Protein AF-0000000080381190 (afdb_homodimer)

Secondary structure (DSSP, 8-state):
--SSHHHHHHHHHGGGGSTTTSSHHHHHHHHSPPPHHHHHHHHHHHHHHHTTHHHHHHHHHHT---HHHHHHHHHHHHHHTGGG-GGG-HHHHHHHHHHHHHHHHSSS---GGGS-GGGS-HHHHHHHHHHHHHHH---TT--SHHHHHHHHHHHHHHHHHHHHHHHHHGGGGGGSSSHHHHHHTTHHHHHIIIIIHHHHHHHHHHHHHHH--SHHHHHHHHHHHHHHHHHHHHHHHHHHHHHHH-TT-GGGGS----/--STHHHHHHHHHGGGGSTTTSSHHHHHHHHSPPPHHHHHHHHHHHHHHHTTHHHHHHHHHHT---HHHHHHHHHHHHHHTGGG-GGG-HHHHHHHHHHHHHHHHSSS---GGGS-GGGS-HHHHHHHHHHHHHHH---TT--SHHHHHHHHHHHHHHHHHHHHHHHHHGGGGGGSS-HHHHHHTTHHHHHIIIIIHHHHHHHHHHHHHHH--SHHHHHHHHHHHHHHHHHHHHHHHHHHHHHHH-TT-GGGGS----

Structure (mmCIF, N/CA/C/O backbone):
data_AF-0000000080381190-model_v1
#
loop_
_entity.id
_entity.type
_entity.pdbx_description
1 polymer 'TenA family transcriptional regulator'
#
loop_
_atom_site.group_PDB
_atom_site.id
_atom_site.type_symbol
_atom_site.label_atom_id
_atom_site.label_alt_id
_atom_site.label_comp_id
_atom_site.label_asym_id
_atom_site.label_entity_id
_atom_site.label_seq_id
_atom_site.pdbx_PDB_ins_code
_atom_site.Cartn_x
_atom_site.Cartn_y
_atom_site.Cartn_z
_atom_site.occupancy
_atom_site.B_iso_or_equiv
_atom_site.auth_seq_id
_atom_site.auth_comp_id
_atom_site.auth_asym_id
_atom_site.auth_atom_id
_atom_site.pdbx_PDB_model_num
ATOM 1 N N . MET A 1 1 ? -29.828 3.146 -3.188 1 37.78 1 MET A N 1
ATOM 2 C CA . MET A 1 1 ? -28.484 2.934 -2.674 1 37.78 1 MET A CA 1
ATOM 3 C C . MET A 1 1 ? -28.516 2.217 -1.328 1 37.78 1 MET A C 1
ATOM 5 O O . MET A 1 1 ? -29.062 2.742 -0.354 1 37.78 1 MET A O 1
ATOM 9 N N . SER A 1 2 ? -28.641 0.821 -1.351 1 53.34 2 SER A N 1
ATOM 10 C CA . SER A 1 2 ? -28.984 -0.247 -0.417 1 53.34 2 SER A CA 1
ATOM 11 C C . SER A 1 2 ? -28.453 0.052 0.983 1 53.34 2 SER A C 1
ATOM 13 O O . SER A 1 2 ? -29.078 -0.315 1.979 1 53.34 2 SER A O 1
ATOM 15 N N . GLY A 1 3 ? -26.953 0.177 1.318 1 68.69 3 GLY A N 1
ATOM 16 C CA . GLY A 1 3 ? -26.047 0.014 2.443 1 68.69 3 GLY A CA 1
ATOM 17 C C . GLY A 1 3 ? -25.906 1.268 3.289 1 68.69 3 GLY A C 1
ATOM 18 O O . GLY A 1 3 ? -26.828 2.094 3.33 1 68.69 3 GLY A O 1
ATOM 19 N N . TYR A 1 4 ? -25.062 1.453 4.32 1 92.56 4 TYR A N 1
ATOM 20 C CA . TYR A 1 4 ? -24.812 2.502 5.305 1 92.56 4 TYR A CA 1
ATOM 21 C C . TYR A 1 4 ? -24.172 3.721 4.656 1 92.56 4 TYR A C 1
ATOM 23 O O . TYR A 1 4 ? -23.5 4.508 5.328 1 92.56 4 TYR A O 1
ATOM 31 N N . TYR A 1 5 ? -24.453 3.908 3.279 1 95.06 5 TYR A N 1
ATOM 32 C CA . TYR A 1 5 ? -23.828 4.992 2.529 1 95.06 5 TYR A CA 1
ATOM 33 C C . TYR A 1 5 ? -24.266 6.348 3.072 1 95.06 5 TYR A C 1
ATOM 35 O O . TYR A 1 5 ? -23.422 7.23 3.301 1 95.06 5 TYR A O 1
ATOM 43 N N . GLU A 1 6 ? -25.516 6.57 3.264 1 95.12 6 GLU A N 1
ATOM 44 C CA . GLU A 1 6 ? -26.031 7.848 3.746 1 95.12 6 GLU A CA 1
ATOM 45 C C . GLU A 1 6 ? -25.531 8.141 5.16 1 95.12 6 GLU A C 1
ATOM 47 O O . GLU A 1 6 ? -25.141 9.266 5.465 1 95.12 6 GLU A O 1
ATOM 52 N N . GLU A 1 7 ? -25.609 7.145 5.988 1 96.94 7 GLU A N 1
ATOM 53 C CA . GLU A 1 7 ? -25.141 7.297 7.367 1 96.94 7 GLU A CA 1
ATOM 54 C C . GLU A 1 7 ? -23.656 7.621 7.418 1 96.94 7 GLU A C 1
ATOM 56 O O . GLU A 1 7 ? -23.234 8.484 8.195 1 96.94 7 GLU A O 1
ATOM 61 N N . ILE A 1 8 ? -22.938 6.98 6.605 1 97.88 8 ILE A N 1
ATOM 62 C CA . ILE A 1 8 ? -21.5 7.18 6.566 1 97.88 8 ILE A CA 1
ATOM 63 C C . ILE A 1 8 ? -21.172 8.57 6.012 1 97.88 8 ILE A C 1
ATOM 65 O O . ILE A 1 8 ? -20.281 9.258 6.516 1 97.88 8 ILE A O 1
ATOM 69 N N . THR A 1 9 ? -21.891 9 4.988 1 97.12 9 THR A N 1
ATOM 70 C CA . THR A 1 9 ? -21.703 10.328 4.422 1 97.12 9 THR A CA 1
ATOM 71 C C . THR A 1 9 ? -22 11.406 5.461 1 97.12 9 THR A C 1
ATOM 73 O O . THR A 1 9 ? -21.281 12.391 5.57 1 97.12 9 THR A O 1
ATOM 76 N N . LYS A 1 10 ? -23.031 11.141 6.207 1 97 10 LYS A N 1
ATOM 77 C CA . LYS A 1 10 ? -23.375 12.07 7.281 1 97 10 LYS A CA 1
ATOM 78 C C . LYS A 1 10 ? -22.281 12.109 8.344 1 97 10 LYS A C 1
ATOM 80 O O . LYS A 1 10 ? -21.922 13.188 8.828 1 97 10 LYS A O 1
ATOM 85 N N . LEU A 1 11 ? -21.828 10.977 8.68 1 97.75 11 LEU A N 1
ATOM 86 C CA . LEU A 1 11 ? -20.719 10.883 9.625 1 97.75 11 LEU A CA 1
ATOM 87 C C . LEU A 1 11 ? -19.5 11.641 9.102 1 97.75 11 LEU A C 1
ATOM 89 O O . LEU A 1 11 ? -18.891 12.438 9.828 1 97.75 11 LEU A O 1
ATOM 93 N N . ALA A 1 12 ? -19.172 11.438 7.879 1 97.75 12 ALA A N 1
ATOM 94 C CA . ALA A 1 12 ? -18 12.062 7.262 1 97.75 12 ALA A CA 1
ATOM 95 C C . ALA A 1 12 ? -18.125 13.586 7.27 1 97.75 12 ALA A C 1
ATOM 97 O O . ALA A 1 12 ? -17.172 14.289 7.617 1 97.75 12 ALA A O 1
ATOM 98 N N . THR A 1 13 ? -19.234 14.148 7.016 1 96.94 13 THR A N 1
ATOM 99 C CA . THR A 1 13 ? -19.438 15.594 6.883 1 96.94 13 THR A CA 1
ATOM 100 C C . THR A 1 13 ? -19.453 16.266 8.258 1 96.94 13 THR A C 1
ATOM 102 O O . THR A 1 13 ? -19.328 17.484 8.359 1 96.94 13 THR A O 1
ATOM 105 N N . SER A 1 14 ? -19.594 15.477 9.25 1 97.19 14 SER A N 1
ATOM 106 C CA . SER A 1 14 ? -19.641 16.031 10.602 1 97.19 14 SER A CA 1
ATOM 107 C C . SER A 1 14 ? -18.281 16.594 11.023 1 97.19 14 SER A C 1
ATOM 109 O O . SER A 1 14 ? -18.188 17.312 12.016 1 97.19 14 SER A O 1
ATOM 111 N N . VAL A 1 15 ? -17.234 16.312 10.25 1 97.56 15 VAL A N 1
ATOM 112 C CA . VAL A 1 15 ? -15.898 16.812 10.57 1 97.56 15 VAL A CA 1
ATOM 113 C C . VAL A 1 15 ? -15.914 18.328 10.68 1 97.56 15 VAL A C 1
ATOM 115 O O . VAL A 1 15 ? -15.148 18.922 11.445 1 97.56 15 VAL A O 1
ATOM 118 N N . HIS A 1 16 ? -16.781 19.062 10 1 97 16 HIS A N 1
ATOM 119 C CA . HIS A 1 16 ? -16.781 20.516 9.875 1 97 16 HIS A CA 1
ATOM 120 C C . HIS A 1 16 ? -17.203 21.172 11.188 1 97 16 HIS A C 1
ATOM 122 O O . HIS A 1 16 ? -16.906 22.344 11.406 1 97 16 HIS A O 1
ATOM 128 N N . GLN A 1 17 ? -17.797 20.422 12.031 1 96.62 17 GLN A N 1
ATOM 129 C CA . GLN A 1 17 ? -18.312 20.984 13.281 1 96.62 17 GLN A CA 1
ATOM 130 C C . GLN A 1 17 ? -17.406 20.609 14.453 1 96.62 17 GLN A C 1
ATOM 132 O O . GLN A 1 17 ? -17.625 21.047 15.578 1 96.62 17 GLN A O 1
ATOM 137 N N . HIS A 1 18 ? -16.438 19.906 14.188 1 97.5 18 HIS A N 1
ATOM 138 C CA . HIS A 1 18 ? -15.609 19.328 15.234 1 97.5 18 HIS A CA 1
ATOM 139 C C . HIS A 1 18 ? -14.43 20.234 15.578 1 97.5 18 HIS A C 1
ATOM 141 O O . HIS A 1 18 ? -13.977 21 14.727 1 97.5 18 HIS A O 1
ATOM 147 N N . GLY A 1 19 ? -13.906 20.062 16.75 1 97.88 19 GLY A N 1
ATOM 148 C CA . GLY A 1 19 ? -12.773 20.844 17.234 1 97.88 19 GLY A CA 1
ATOM 149 C C . GLY A 1 19 ? -11.484 20.531 16.5 1 97.88 19 GLY A C 1
ATOM 150 O O . GLY A 1 19 ? -10.516 21.281 16.594 1 97.88 19 GLY A O 1
ATOM 151 N N . ALA A 1 20 ? -11.438 19.453 15.734 1 98.31 20 ALA A N 1
ATOM 152 C CA . ALA A 1 20 ? -10.273 19.172 14.906 1 98.31 20 ALA A CA 1
ATOM 153 C C . ALA A 1 20 ? -10.078 20.25 13.844 1 98.31 20 ALA A C 1
ATOM 155 O O . ALA A 1 20 ? -8.953 20.484 13.398 1 98.31 20 ALA A O 1
ATOM 156 N N . LEU A 1 21 ? -11.195 20.906 13.445 1 98 21 LEU A N 1
ATOM 157 C CA . LEU A 1 21 ? -11.125 21.953 12.438 1 98 21 LEU A CA 1
ATOM 158 C C . LEU A 1 21 ? -11.398 23.328 13.055 1 98 21 LEU A C 1
ATOM 160 O O . LEU A 1 21 ? -11.07 24.359 12.461 1 98 21 LEU A O 1
ATOM 164 N N . ASN A 1 22 ? -12.078 23.312 14.141 1 97.44 22 ASN A N 1
ATOM 165 C CA . ASN A 1 22 ? -12.422 24.531 14.852 1 97.44 22 ASN A CA 1
ATOM 166 C C . ASN A 1 22 ? -11.688 24.641 16.188 1 97.44 22 ASN A C 1
ATOM 168 O O . ASN A 1 22 ? -12.18 24.188 17.203 1 97.44 22 ASN A O 1
ATOM 172 N N . ASN A 1 23 ? -10.523 25.312 16.172 1 97.56 23 ASN A N 1
ATOM 173 C CA . ASN A 1 23 ? -9.656 25.359 17.344 1 97.56 23 ASN A CA 1
ATOM 174 C C . ASN A 1 23 ? -8.758 26.594 17.328 1 97.56 23 ASN A C 1
ATOM 176 O O . ASN A 1 23 ? -8.789 27.375 16.375 1 97.56 23 ASN A O 1
ATOM 180 N N . ALA A 1 24 ? -8.008 26.75 18.359 1 96.88 24 ALA A N 1
ATOM 181 C CA . ALA A 1 24 ? -7.234 27.969 18.594 1 96.88 24 ALA A CA 1
ATOM 182 C C . ALA A 1 24 ? -6.082 28.078 17.594 1 96.88 24 ALA A C 1
ATOM 184 O O . ALA A 1 24 ? -5.66 29.172 17.25 1 96.88 24 ALA A O 1
ATOM 185 N N . PHE A 1 25 ? -5.551 27.016 17.109 1 98.06 25 PHE A N 1
ATOM 186 C CA . PHE A 1 25 ? -4.453 27.078 16.156 1 98.06 25 PHE A CA 1
ATOM 187 C C . PHE A 1 25 ? -4.895 27.781 14.867 1 98.06 25 PHE A C 1
ATOM 189 O O . PHE A 1 25 ? -4.234 28.703 14.398 1 98.06 25 PHE A O 1
ATOM 196 N N . TYR A 1 26 ? -5.992 27.25 14.305 1 98.12 26 TYR A N 1
ATOM 197 C CA . TYR A 1 26 ? -6.445 27.797 13.031 1 98.12 26 TYR A CA 1
ATOM 198 C C . TYR A 1 26 ? -6.84 29.266 13.18 1 98.12 26 TYR A C 1
ATOM 200 O O . TYR A 1 26 ? -6.645 30.062 12.258 1 98.12 26 TYR A O 1
ATOM 208 N N . GLU A 1 27 ? -7.395 29.578 14.336 1 97.25 27 GLU A N 1
ATOM 209 C CA . GLU A 1 27 ? -7.688 30.984 14.586 1 97.25 27 GLU A CA 1
ATOM 210 C C . GLU A 1 27 ? -6.422 31.844 14.5 1 97.25 27 GLU A C 1
ATOM 212 O O . GLU A 1 27 ? -6.406 32.875 13.836 1 97.25 27 GLU A O 1
ATOM 217 N N . ARG A 1 28 ? -5.391 31.391 15.125 1 97.19 28 ARG A N 1
ATOM 218 C CA . ARG A 1 28 ? -4.113 32.094 15.125 1 97.19 28 ARG A CA 1
ATOM 219 C C . ARG A 1 28 ? -3.475 32.062 13.742 1 97.19 28 ARG A C 1
ATOM 221 O O . ARG A 1 28 ? -2.965 33.094 13.266 1 97.19 28 ARG A O 1
ATOM 228 N N . TRP A 1 29 ? -3.486 30.953 13.094 1 97.94 29 TRP A N 1
ATOM 229 C CA . TRP A 1 29 ? -2.842 30.703 11.812 1 97.94 29 TRP A CA 1
ATOM 230 C C . TRP A 1 29 ? -3.459 31.578 10.719 1 97.94 29 TRP A C 1
ATOM 232 O O . TRP A 1 29 ? -2.748 32.094 9.859 1 97.94 29 TRP A O 1
ATOM 242 N N . LEU A 1 30 ? -4.77 31.781 10.797 1 97.56 30 LEU A N 1
ATOM 243 C CA . LEU A 1 30 ? -5.504 32.469 9.734 1 97.56 30 LEU A CA 1
ATOM 244 C C . LEU A 1 30 ? -5.488 33.969 9.953 1 97.56 30 LEU A C 1
ATOM 246 O O . LEU A 1 30 ? -5.824 34.75 9.047 1 97.56 30 LEU A O 1
ATOM 250 N N . THR A 1 31 ? -5.035 34.375 11.109 1 96.88 31 THR A N 1
ATOM 251 C CA . THR A 1 31 ? -5.137 35.781 11.453 1 96.88 31 THR A CA 1
ATOM 252 C C . THR A 1 31 ? -3.91 36.562 10.977 1 96.88 31 THR A C 1
ATOM 254 O O . THR A 1 31 ? -4.035 37.656 10.414 1 96.88 31 THR A O 1
ATOM 257 N N . ALA A 1 32 ? -2.695 36.125 11.211 1 95.81 32 ALA A N 1
ATOM 258 C CA . ALA A 1 32 ? -1.457 36.844 10.883 1 95.81 32 ALA A CA 1
ATOM 259 C C . ALA A 1 32 ? -0.29 35.875 10.758 1 95.81 32 ALA A C 1
ATOM 261 O O . ALA A 1 32 ? -0.353 34.75 11.266 1 95.81 32 ALA A O 1
ATOM 262 N N . PRO A 1 33 ? 0.746 36.281 10.039 1 95.69 33 PRO A N 1
ATOM 263 C CA . PRO A 1 33 ? 1.924 35.406 9.953 1 95.69 33 PRO A CA 1
ATOM 264 C C . PRO A 1 33 ? 2.537 35.125 11.32 1 95.69 33 PRO A C 1
ATOM 266 O O . PRO A 1 33 ? 2.477 35.969 12.227 1 95.69 33 PRO A O 1
ATOM 269 N N . LEU A 1 34 ? 3.113 34 11.398 1 95.56 34 LEU A N 1
ATOM 270 C CA . LEU A 1 34 ? 3.793 33.594 12.625 1 95.56 34 LEU A CA 1
ATOM 271 C C . LEU A 1 34 ? 5.258 34.031 12.594 1 95.56 34 LEU A C 1
ATOM 273 O O . LEU A 1 34 ? 5.902 34 11.547 1 95.56 34 LEU A O 1
ATOM 277 N N . PRO A 1 35 ? 5.77 34.5 13.836 1 93.88 35 PRO A N 1
ATOM 278 C CA . PRO A 1 35 ? 7.23 34.594 13.906 1 93.88 35 PRO A CA 1
ATOM 279 C C . PRO A 1 35 ? 7.93 33.25 13.758 1 93.88 35 PRO A C 1
ATOM 281 O O . PRO A 1 35 ? 7.289 32.219 13.867 1 93.88 35 PRO A O 1
ATOM 284 N N . PHE A 1 36 ? 9.234 33.25 13.555 1 93.25 36 PHE A N 1
ATOM 285 C CA . PHE A 1 36 ? 9.992 32.062 13.203 1 93.25 36 PHE A CA 1
ATOM 286 C C . PHE A 1 36 ? 9.812 30.953 14.25 1 93.25 36 PHE A C 1
ATOM 288 O O . PHE A 1 36 ? 9.609 29.797 13.906 1 93.25 36 PHE A O 1
ATOM 295 N N . ASP A 1 37 ? 9.875 31.328 15.508 1 92.44 37 ASP A N 1
ATOM 296 C CA . ASP A 1 37 ? 9.828 30.328 16.562 1 92.44 37 ASP A CA 1
ATOM 297 C C . ASP A 1 37 ? 8.5 29.578 16.562 1 92.44 37 ASP A C 1
ATOM 299 O O . ASP A 1 37 ? 8.469 28.359 16.703 1 92.44 37 ASP A O 1
ATOM 303 N N . GLU A 1 38 ? 7.406 30.297 16.422 1 95.25 38 GLU A N 1
ATOM 304 C CA . GLU A 1 38 ? 6.09 29.656 16.328 1 95.25 38 GLU A CA 1
ATOM 305 C C . GLU A 1 38 ? 5.949 28.844 15.055 1 95.25 38 GLU A C 1
ATOM 307 O O . GLU A 1 38 ? 5.398 27.734 15.078 1 95.25 38 GLU A O 1
ATOM 312 N N . LEU A 1 39 ? 6.5 29.375 13.969 1 95.88 39 LEU A N 1
ATOM 313 C CA . LEU A 1 39 ? 6.434 28.672 12.688 1 95.88 39 LEU A CA 1
ATOM 314 C C . LEU A 1 39 ? 7.223 27.375 12.742 1 95.88 39 LEU A C 1
ATOM 316 O O . LEU A 1 39 ? 6.793 26.359 12.188 1 95.88 39 LEU A O 1
ATOM 320 N N . ALA A 1 40 ? 8.352 27.406 13.359 1 95.31 40 ALA A N 1
ATOM 321 C CA . ALA A 1 40 ? 9.195 26.234 13.492 1 95.31 40 ALA A CA 1
ATOM 322 C C . ALA A 1 40 ? 8.484 25.141 14.281 1 95.31 40 ALA A C 1
ATOM 324 O O . ALA A 1 40 ? 8.594 23.953 13.961 1 95.31 40 ALA A O 1
ATOM 325 N N . ILE A 1 41 ? 7.738 25.516 15.328 1 96 41 ILE A N 1
ATOM 326 C CA . ILE A 1 41 ? 6.961 24.562 16.109 1 96 41 ILE A CA 1
ATOM 327 C C . ILE A 1 41 ? 5.902 23.906 15.227 1 96 41 ILE A C 1
ATOM 329 O O . ILE A 1 41 ? 5.801 22.688 15.18 1 96 41 ILE A O 1
ATOM 333 N N . PHE A 1 42 ? 5.172 24.766 14.547 1 97.94 42 PHE A N 1
ATOM 334 C CA . PHE A 1 42 ? 4.16 24.25 13.641 1 97.94 42 PHE A CA 1
ATOM 335 C C . PHE A 1 42 ? 4.789 23.328 12.602 1 97.94 42 PHE A C 1
ATOM 337 O O . PHE A 1 42 ? 4.344 22.188 12.414 1 97.94 42 PHE A O 1
ATOM 344 N N . ALA A 1 43 ? 5.82 23.75 11.906 1 97.56 43 ALA A N 1
ATOM 345 C CA . ALA A 1 43 ? 6.422 23.047 10.773 1 97.56 43 ALA A CA 1
ATOM 346 C C . ALA A 1 43 ? 6.945 21.672 11.188 1 97.56 43 ALA A C 1
ATOM 348 O O . ALA A 1 43 ? 6.645 20.672 10.547 1 97.56 43 ALA A O 1
ATOM 349 N N . LYS A 1 44 ? 7.688 21.641 12.273 1 97.5 44 LYS A N 1
ATOM 350 C CA . LYS A 1 44 ? 8.281 20.391 12.742 1 97.5 44 LYS A CA 1
ATOM 351 C C . LYS A 1 44 ? 7.199 19.391 13.133 1 97.5 44 LYS A C 1
ATOM 353 O O . LYS A 1 44 ? 7.258 18.219 12.734 1 97.5 44 LYS A O 1
ATOM 358 N N . ASN A 1 45 ? 6.227 19.828 13.844 1 98.19 45 ASN A N 1
ATOM 359 C CA . ASN A 1 45 ? 5.199 18.922 14.352 1 98.19 45 ASN A CA 1
ATOM 360 C C . ASN A 1 45 ? 4.254 18.484 13.242 1 98.19 45 ASN A C 1
ATOM 362 O O . ASN A 1 45 ? 3.816 17.328 13.219 1 98.19 45 ASN A O 1
ATOM 366 N N . TYR A 1 46 ? 3.934 19.375 12.336 1 98.56 46 TYR A N 1
ATOM 367 C CA . TYR A 1 46 ? 3.096 18.984 11.203 1 98.56 46 TYR A CA 1
ATOM 368 C C . TYR A 1 46 ? 3.811 17.984 10.312 1 98.56 46 TYR A C 1
ATOM 370 O O . TYR A 1 46 ? 3.195 17.031 9.812 1 98.56 46 TYR A O 1
ATOM 378 N N . PHE A 1 47 ? 5.07 18.188 10.117 1 98.25 47 PHE A N 1
ATOM 379 C CA . PHE A 1 47 ? 5.852 17.266 9.305 1 98.25 47 PHE A CA 1
ATOM 380 C C . PHE A 1 47 ? 5.883 15.875 9.945 1 98.25 47 PHE A C 1
ATOM 382 O O . PHE A 1 47 ? 5.656 14.867 9.273 1 98.25 47 PHE A O 1
ATOM 389 N N . VAL A 1 48 ? 6.121 15.844 11.219 1 97.75 48 VAL A N 1
ATOM 390 C CA . VAL A 1 48 ? 6.211 14.586 11.945 1 97.75 48 VAL A CA 1
ATOM 391 C C . VAL A 1 48 ? 4.875 13.852 11.867 1 97.75 48 VAL A C 1
ATOM 393 O O . VAL A 1 48 ? 4.836 12.656 11.562 1 97.75 48 VAL A O 1
ATOM 396 N N . ARG A 1 49 ? 3.822 14.516 12.102 1 97.5 49 ARG A N 1
ATOM 397 C CA . ARG A 1 49 ? 2.5 13.906 12.047 1 97.5 49 ARG A CA 1
ATOM 398 C C . ARG A 1 49 ? 2.197 13.383 10.648 1 97.5 49 ARG A C 1
ATOM 400 O O . ARG A 1 49 ? 1.717 12.258 10.492 1 97.5 49 ARG A O 1
ATOM 407 N N . THR A 1 50 ? 2.469 14.148 9.633 1 97.38 50 THR A N 1
ATOM 408 C CA . THR A 1 50 ? 2.094 13.852 8.25 1 97.38 50 THR A CA 1
ATOM 409 C C . THR A 1 50 ? 2.965 12.727 7.688 1 97.38 50 THR A C 1
ATOM 411 O O . THR A 1 50 ? 2.518 11.953 6.84 1 97.38 50 THR A O 1
ATOM 414 N N . SER A 1 51 ? 4.184 12.562 8.203 1 95.75 51 SER A N 1
ATOM 415 C CA . SER A 1 51 ? 5.125 11.578 7.688 1 95.75 51 SER A CA 1
ATOM 416 C C . SER A 1 51 ? 4.613 10.156 7.898 1 95.75 51 SER A C 1
ATOM 418 O O . SER A 1 51 ? 5.094 9.211 7.266 1 95.75 51 SER A O 1
ATOM 420 N N . GLN A 1 52 ? 3.6 10.016 8.719 1 94.19 52 GLN A N 1
ATOM 421 C CA . GLN A 1 52 ? 3.051 8.695 9.023 1 94.19 52 GLN A CA 1
ATOM 422 C C . GLN A 1 52 ? 1.87 8.367 8.117 1 94.19 52 GLN A C 1
ATOM 424 O O . GLN A 1 52 ? 1.387 7.234 8.102 1 94.19 52 GLN A O 1
ATOM 429 N N . THR A 1 53 ? 1.45 9.203 7.336 1 95.31 53 THR A N 1
ATOM 430 C CA . THR A 1 53 ? 0.18 9.109 6.625 1 95.31 53 THR A CA 1
ATOM 431 C C . THR A 1 53 ? 0.179 7.918 5.676 1 95.31 53 THR A C 1
ATOM 433 O O . THR A 1 53 ? -0.734 7.09 5.711 1 95.31 53 THR A O 1
ATOM 436 N N . SER A 1 54 ? 1.21 7.816 4.84 1 95.62 54 SER A N 1
ATOM 437 C CA . SER A 1 54 ? 1.246 6.734 3.861 1 95.62 54 SER A CA 1
ATOM 438 C C . SER A 1 54 ? 1.301 5.375 4.543 1 95.62 54 SER A C 1
ATOM 440 O O . SER A 1 54 ? 0.71 4.406 4.059 1 95.62 54 SER A O 1
ATOM 442 N N . THR A 1 55 ? 1.987 5.32 5.648 1 94.81 55 THR A N 1
ATOM 443 C CA . THR A 1 55 ? 2.051 4.086 6.426 1 94.81 55 THR A CA 1
ATOM 444 C C . THR A 1 55 ? 0.669 3.709 6.953 1 94.81 55 THR A C 1
ATOM 446 O O . THR A 1 55 ? 0.277 2.541 6.895 1 94.81 55 THR A O 1
ATOM 449 N N . MET A 1 56 ? -0.052 4.645 7.426 1 95.81 56 MET A N 1
ATOM 450 C CA . MET A 1 56 ? -1.386 4.383 7.961 1 95.81 56 MET A CA 1
ATOM 451 C C . MET A 1 56 ? -2.33 3.912 6.859 1 95.81 56 MET A C 1
ATOM 453 O O . MET A 1 56 ? -3.152 3.02 7.082 1 95.81 56 MET A O 1
ATOM 457 N N . ILE A 1 57 ? -2.199 4.516 5.723 1 96.62 57 ILE A N 1
ATOM 458 C CA . ILE A 1 57 ? -3.021 4.098 4.594 1 96.62 57 ILE A CA 1
ATOM 459 C C . ILE A 1 57 ? -2.672 2.664 4.207 1 96.62 57 ILE A C 1
ATOM 461 O O . ILE A 1 57 ? -3.562 1.847 3.961 1 96.62 57 ILE A O 1
ATOM 465 N N . ALA A 1 58 ? -1.399 2.352 4.172 1 95.62 58 ALA A N 1
ATOM 466 C CA . ALA A 1 58 ? -0.973 0.987 3.869 1 95.62 58 ALA A CA 1
ATOM 467 C C . ALA A 1 58 ? -1.52 0 4.898 1 95.62 58 ALA A C 1
ATOM 469 O O . ALA A 1 58 ? -1.952 -1.1 4.543 1 95.62 58 ALA A O 1
ATOM 470 N N . LEU A 1 59 ? -1.502 0.368 6.129 1 93.94 59 LEU A N 1
ATOM 471 C CA . LEU A 1 59 ? -2.045 -0.486 7.184 1 93.94 59 LEU A CA 1
ATOM 472 C C . LEU A 1 59 ? -3.541 -0.705 6.988 1 93.94 59 LEU A C 1
ATOM 474 O O . LEU A 1 59 ? -4.043 -1.812 7.191 1 93.94 59 LEU A O 1
ATOM 478 N N . SER A 1 60 ? -4.227 0.344 6.645 1 94.94 60 SER A N 1
ATOM 479 C CA . SER A 1 60 ? -5.652 0.201 6.375 1 94.94 60 SER A CA 1
ATOM 480 C C . SER A 1 60 ? -5.906 -0.812 5.262 1 94.94 60 SER A C 1
ATOM 482 O O . SER A 1 60 ? -6.852 -1.598 5.336 1 94.94 60 SER A O 1
ATOM 484 N N . LEU A 1 61 ? -5.066 -0.771 4.254 1 94.81 61 LEU A N 1
ATOM 485 C CA . LEU A 1 61 ? -5.172 -1.719 3.148 1 94.81 61 LEU A CA 1
ATOM 486 C C . LEU A 1 61 ? -5.004 -3.15 3.645 1 94.81 61 LEU A C 1
ATOM 488 O O . LEU A 1 61 ? -5.797 -4.031 3.295 1 94.81 61 LEU A O 1
ATOM 492 N N . LEU A 1 62 ? -4.078 -3.359 4.504 1 91.88 62 LEU A N 1
ATOM 493 C CA . LEU A 1 62 ? -3.744 -4.688 5.008 1 91.88 62 LEU A CA 1
ATOM 494 C C . LEU A 1 62 ? -4.895 -5.262 5.824 1 91.88 62 LEU A C 1
ATOM 496 O O . LEU A 1 62 ? -5.109 -6.477 5.836 1 91.88 62 LEU A O 1
ATOM 500 N N . HIS A 1 63 ? -5.688 -4.41 6.41 1 91.38 63 HIS A N 1
ATOM 501 C CA . HIS A 1 63 ? -6.715 -4.883 7.332 1 91.38 63 HIS A CA 1
ATOM 502 C C . HIS A 1 63 ? -8.086 -4.918 6.668 1 91.38 63 HIS A C 1
ATOM 504 O O . HIS A 1 63 ? -9.078 -5.266 7.305 1 91.38 63 HIS A O 1
ATOM 510 N N . THR A 1 64 ? -8.133 -4.543 5.48 1 92.44 64 THR A N 1
ATOM 511 C CA . THR A 1 64 ? -9.383 -4.531 4.723 1 92.44 64 THR A CA 1
ATOM 512 C C . THR A 1 64 ? -9.562 -5.844 3.965 1 92.44 64 THR A C 1
ATOM 514 O O . THR A 1 64 ? -8.617 -6.363 3.375 1 92.44 64 THR A O 1
ATOM 517 N N . ASP A 1 65 ? -10.75 -6.379 3.889 1 87.56 65 ASP A N 1
ATOM 518 C CA . ASP A 1 65 ? -11 -7.699 3.316 1 87.56 65 ASP A CA 1
ATOM 519 C C . ASP A 1 65 ? -11.516 -7.586 1.883 1 87.56 65 ASP A C 1
ATOM 521 O O . ASP A 1 65 ? -11.07 -8.32 0.997 1 87.56 65 ASP A O 1
ATOM 525 N N . ASN A 1 66 ? -12.445 -6.684 1.746 1 92.81 66 ASN A N 1
ATOM 526 C CA . ASN A 1 66 ? -13.117 -6.551 0.457 1 92.81 66 ASN A CA 1
ATOM 527 C C . ASN A 1 66 ? -12.164 -6.047 -0.623 1 92.81 66 ASN A C 1
ATOM 529 O O . ASN A 1 66 ? -11.516 -5.016 -0.451 1 92.81 66 ASN A O 1
ATOM 533 N N . LEU A 1 67 ? -12.117 -6.723 -1.727 1 94.5 67 LEU A N 1
ATOM 534 C CA . LEU A 1 67 ? -11.188 -6.383 -2.797 1 94.5 67 LEU A CA 1
ATOM 535 C C . LEU A 1 67 ? -11.453 -4.977 -3.324 1 94.5 67 LEU A C 1
ATOM 537 O O . LEU A 1 67 ? -10.516 -4.203 -3.543 1 94.5 67 LEU A O 1
ATOM 541 N N . CYS A 1 68 ? -12.656 -4.629 -3.584 1 94.88 68 CYS A N 1
ATOM 542 C CA . CYS A 1 68 ? -12.992 -3.311 -4.105 1 94.88 68 CYS A CA 1
ATOM 543 C C . CYS A 1 68 ? -12.562 -2.215 -3.141 1 94.88 68 CYS A C 1
ATOM 545 O O . CYS A 1 68 ? -12.07 -1.167 -3.564 1 94.88 68 CYS A O 1
ATOM 547 N N . ALA A 1 69 ? -12.797 -2.453 -1.841 1 94.88 69 ALA A N 1
ATOM 548 C CA . ALA A 1 69 ? -12.344 -1.5 -0.833 1 94.88 69 ALA A CA 1
ATOM 549 C C . ALA A 1 69 ? -10.82 -1.377 -0.839 1 94.88 69 ALA A C 1
ATOM 551 O O . ALA A 1 69 ? -10.281 -0.271 -0.758 1 94.88 69 ALA A O 1
ATOM 552 N N . ARG A 1 70 ? -10.133 -2.518 -0.978 1 96.25 70 ARG A N 1
ATOM 553 C CA . ARG A 1 70 ? -8.68 -2.508 -1.041 1 96.25 70 ARG A CA 1
ATOM 554 C C . ARG A 1 70 ? -8.188 -1.716 -2.248 1 96.25 70 ARG A C 1
ATOM 556 O O . ARG A 1 70 ? -7.191 -0.989 -2.158 1 96.25 70 ARG A O 1
ATOM 563 N N . VAL A 1 71 ? -8.828 -1.843 -3.336 1 96.38 71 VAL A N 1
ATOM 564 C CA . VAL A 1 71 ? -8.477 -1.127 -4.555 1 96.38 71 VAL A CA 1
ATOM 565 C C . VAL A 1 71 ? -8.602 0.377 -4.328 1 96.38 71 VAL A C 1
ATOM 567 O O . VAL A 1 71 ? -7.727 1.149 -4.73 1 96.38 71 VAL A O 1
ATOM 570 N N . GLU A 1 72 ? -9.68 0.841 -3.691 1 95.38 72 GLU A N 1
ATOM 571 C CA . GLU A 1 72 ? -9.859 2.26 -3.395 1 95.38 72 GLU A CA 1
ATOM 572 C C . GLU A 1 72 ? -8.734 2.783 -2.51 1 95.38 72 GLU A C 1
ATOM 574 O O . GLU A 1 72 ? -8.227 3.887 -2.727 1 95.38 72 GLU A O 1
ATOM 579 N N . ILE A 1 73 ? -8.359 1.976 -1.532 1 96.81 73 ILE A N 1
ATOM 580 C CA . ILE A 1 73 ? -7.305 2.379 -0.612 1 96.81 73 ILE A CA 1
ATOM 581 C C . ILE A 1 73 ? -5.965 2.408 -1.346 1 96.81 73 ILE A C 1
ATOM 583 O O . ILE A 1 73 ? -5.145 3.299 -1.114 1 96.81 73 ILE A O 1
ATOM 587 N N . ALA A 1 74 ? -5.793 1.472 -2.209 1 96.75 74 ALA A N 1
ATOM 588 C CA . ALA A 1 74 ? -4.566 1.429 -3.004 1 96.75 74 ALA A CA 1
ATOM 589 C C . ALA A 1 74 ? -4.445 2.664 -3.891 1 96.75 74 ALA A C 1
ATOM 591 O O . ALA A 1 74 ? -3.342 3.172 -4.109 1 96.75 74 ALA A O 1
ATOM 592 N N . LYS A 1 75 ? -5.57 3.166 -4.445 1 95.56 75 LYS A N 1
ATOM 593 C CA . LYS A 1 75 ? -5.566 4.406 -5.215 1 95.56 75 LYS A CA 1
ATOM 594 C C . LYS A 1 75 ? -5.055 5.574 -4.375 1 95.56 75 LYS A C 1
ATOM 596 O O . LYS A 1 75 ? -4.227 6.363 -4.836 1 95.56 75 LYS A O 1
ATOM 601 N N . ASN A 1 76 ? -5.578 5.625 -3.227 1 95.88 76 ASN A N 1
ATOM 602 C CA . ASN A 1 76 ? -5.172 6.668 -2.289 1 95.88 76 ASN A CA 1
ATOM 603 C C . ASN A 1 76 ? -3.678 6.602 -1.985 1 95.88 76 ASN A C 1
ATOM 605 O O . ASN A 1 76 ? -2.977 7.609 -2.068 1 95.88 76 ASN A O 1
ATOM 609 N N . LEU A 1 77 ? -3.213 5.426 -1.673 1 96.94 77 LEU A N 1
ATOM 610 C CA . LEU A 1 77 ? -1.816 5.203 -1.316 1 96.94 77 LEU A CA 1
ATOM 611 C C . LEU A 1 77 ? -0.894 5.59 -2.469 1 96.94 77 LEU A C 1
ATOM 613 O O . LEU A 1 77 ? 0.132 6.238 -2.258 1 96.94 77 LEU A O 1
ATOM 617 N N . TYR A 1 78 ? -1.267 5.207 -3.66 1 96.5 78 TYR A N 1
ATOM 618 C CA . TYR A 1 78 ? -0.466 5.5 -4.844 1 96.5 78 TYR A CA 1
ATOM 619 C C . TYR A 1 78 ? -0.373 7.004 -5.078 1 96.5 78 TYR A C 1
ATOM 621 O O . TYR A 1 78 ? 0.689 7.52 -5.434 1 96.5 78 TYR A O 1
ATOM 629 N N . SER A 1 79 ? -1.48 7.645 -4.863 1 95.5 79 SER A N 1
ATOM 630 C CA . SER A 1 79 ? -1.505 9.102 -4.949 1 95.5 79 SER A CA 1
ATOM 631 C C . SER A 1 79 ? -0.542 9.734 -3.951 1 95.5 79 SER A C 1
ATOM 633 O O . SER A 1 79 ? 0.182 10.672 -4.285 1 95.5 79 SER A O 1
ATOM 635 N N . GLU A 1 80 ? -0.459 9.234 -2.74 1 96.56 80 GLU A N 1
ATOM 636 C CA . GLU A 1 80 ? 0.443 9.742 -1.712 1 96.56 80 GLU A CA 1
ATOM 637 C C . GLU A 1 80 ? 1.901 9.617 -2.145 1 96.56 80 GLU A C 1
ATOM 639 O O . GLU A 1 80 ? 2.736 10.445 -1.783 1 96.56 80 GLU A O 1
ATOM 644 N N . TYR A 1 81 ? 2.131 8.617 -2.932 1 96.5 81 TYR A N 1
ATOM 645 C CA . TYR A 1 81 ? 3.498 8.359 -3.371 1 96.5 81 TYR A CA 1
ATOM 646 C C . TYR A 1 81 ? 3.775 9.031 -4.711 1 96.5 81 TYR A C 1
ATOM 648 O O . TYR A 1 81 ? 4.684 8.625 -5.441 1 96.5 81 TYR A O 1
ATOM 656 N N . GLY A 1 82 ? 2.984 9.992 -5.105 1 95.75 82 GLY A N 1
ATOM 657 C CA . GLY A 1 82 ? 3.273 10.836 -6.25 1 95.75 82 GLY A CA 1
ATOM 658 C C . GLY A 1 82 ? 3.07 10.133 -7.578 1 95.75 82 GLY A C 1
ATOM 659 O O . GLY A 1 82 ? 3.766 10.43 -8.555 1 95.75 82 GLY A O 1
ATOM 660 N N . TYR A 1 83 ? 2.227 9.078 -7.566 1 94.62 83 TYR A N 1
ATOM 661 C CA . TYR A 1 83 ? 1.923 8.32 -8.773 1 94.62 83 TYR A CA 1
ATOM 662 C C . TYR A 1 83 ? 3.195 7.762 -9.398 1 94.62 83 TYR A C 1
ATOM 664 O O . TYR A 1 83 ? 3.379 7.84 -10.617 1 94.62 83 TYR A O 1
ATOM 672 N N . GLY A 1 84 ? 4.07 7.367 -8.523 1 93.25 84 GLY A N 1
ATOM 673 C CA . GLY A 1 84 ? 5.266 6.672 -8.984 1 93.25 84 GLY A CA 1
ATOM 674 C C . GLY A 1 84 ? 6.461 7.59 -9.148 1 93.25 84 GLY A C 1
ATOM 675 O O . GLY A 1 84 ? 7.535 7.148 -9.562 1 93.25 84 GLY A O 1
ATOM 676 N N . HIS A 1 85 ? 6.312 8.828 -8.836 1 94.56 85 HIS A N 1
ATOM 677 C CA . HIS A 1 85 ? 7.398 9.797 -8.906 1 94.56 85 HIS A CA 1
ATOM 678 C C . HIS A 1 85 ? 7.801 10.273 -7.516 1 94.56 85 HIS A C 1
ATOM 680 O O . HIS A 1 85 ? 7.098 11.078 -6.906 1 94.56 85 HIS A O 1
ATOM 686 N N . PRO A 1 86 ? 8.961 9.859 -7.051 1 94.31 86 PRO A N 1
ATOM 687 C CA . PRO A 1 86 ? 9.359 10.18 -5.68 1 94.31 86 PRO A CA 1
ATOM 688 C C . PRO A 1 86 ? 9.352 11.688 -5.406 1 94.31 86 PRO A C 1
ATOM 690 O O . PRO A 1 86 ? 9.039 12.109 -4.293 1 94.31 86 PRO A O 1
ATOM 693 N N . GLN A 1 87 ? 9.672 12.516 -6.406 1 94.5 87 GLN A N 1
ATOM 694 C CA . GLN A 1 87 ? 9.734 13.961 -6.211 1 94.5 87 GLN A CA 1
ATOM 695 C C . GLN A 1 87 ? 8.336 14.555 -6.082 1 94.5 87 GLN A C 1
ATOM 697 O O . GLN A 1 87 ? 8.18 15.719 -5.684 1 94.5 87 GLN A O 1
ATOM 702 N N . LYS A 1 88 ? 7.316 13.742 -6.406 1 94.94 88 LYS A N 1
ATOM 703 C CA . LYS A 1 88 ? 5.93 14.195 -6.32 1 94.94 88 LYS A CA 1
ATOM 704 C C . LYS A 1 88 ? 5.203 13.523 -5.16 1 94.94 88 LYS A C 1
ATOM 706 O O . LYS A 1 88 ? 4 13.719 -4.977 1 94.94 88 LYS A O 1
ATOM 711 N N . ALA A 1 89 ? 5.941 12.703 -4.441 1 96.31 89 ALA A N 1
ATOM 712 C CA . ALA A 1 89 ? 5.332 12.164 -3.23 1 96.31 89 ALA A CA 1
ATOM 713 C C . ALA A 1 89 ? 4.887 13.281 -2.291 1 96.31 89 ALA A C 1
ATOM 715 O O . ALA A 1 89 ? 5.602 14.273 -2.115 1 96.31 89 ALA A O 1
ATOM 716 N N . HIS A 1 90 ? 3.738 13.141 -1.712 1 96.5 90 HIS A N 1
ATOM 717 C CA . HIS A 1 90 ? 3.139 14.203 -0.916 1 96.5 90 HIS A CA 1
ATOM 718 C C . HIS A 1 90 ? 4.059 14.625 0.226 1 96.5 90 HIS A C 1
ATOM 720 O O . HIS A 1 90 ? 4.203 15.812 0.506 1 96.5 90 HIS A O 1
ATOM 726 N N . ILE A 1 91 ? 4.691 13.68 0.882 1 97.06 91 ILE A N 1
ATOM 727 C CA . ILE A 1 91 ? 5.543 13.984 2.029 1 97.06 91 ILE A CA 1
ATOM 728 C C . ILE A 1 91 ? 6.77 14.758 1.569 1 97.06 91 ILE A C 1
ATOM 730 O O . ILE A 1 91 ? 7.266 15.633 2.289 1 97.06 91 ILE A O 1
ATOM 734 N N . HIS A 1 92 ? 7.289 14.461 0.384 1 96.38 92 HIS A N 1
ATOM 735 C CA . HIS A 1 92 ? 8.406 15.211 -0.176 1 96.38 92 HIS A CA 1
ATOM 736 C C . HIS A 1 92 ? 8.008 16.641 -0.489 1 96.38 92 HIS A C 1
ATOM 738 O O . HIS A 1 92 ? 8.758 17.578 -0.191 1 96.38 92 HIS A O 1
ATOM 744 N N . LEU A 1 93 ? 6.879 16.812 -1.065 1 96.81 93 LEU A N 1
ATOM 745 C CA . LEU A 1 93 ? 6.367 18.156 -1.376 1 96.81 93 LEU A CA 1
ATOM 746 C C . LEU A 1 93 ? 6.168 18.969 -0.103 1 96.81 93 LEU A C 1
ATOM 748 O O . LEU A 1 93 ? 6.449 20.172 -0.08 1 96.81 93 LEU A O 1
ATOM 752 N N . LEU A 1 94 ? 5.68 18.297 0.931 1 97.88 94 LEU A N 1
ATOM 753 C CA . LEU A 1 94 ? 5.496 18.984 2.205 1 97.88 94 LEU A CA 1
ATOM 754 C C . LEU A 1 94 ? 6.836 19.422 2.781 1 97.88 94 LEU A C 1
ATOM 756 O O . LEU A 1 94 ? 6.969 20.562 3.248 1 97.88 94 LEU A O 1
ATOM 760 N N . GLU A 1 95 ? 7.793 18.531 2.781 1 97.31 95 GLU A N 1
ATOM 761 C CA . GLU A 1 95 ? 9.125 18.859 3.275 1 97.31 95 GLU A CA 1
ATOM 762 C C . GLU A 1 95 ? 9.688 20.094 2.568 1 97.31 95 GLU A C 1
ATOM 764 O O . GLU A 1 95 ? 10.211 21 3.217 1 97.31 95 GLU A O 1
ATOM 769 N N . ASN A 1 96 ? 9.578 20.094 1.261 1 96.06 96 ASN A N 1
ATOM 770 C CA . ASN A 1 96 ? 10.078 21.219 0.467 1 96.06 96 ASN A CA 1
ATOM 771 C C . ASN A 1 96 ? 9.359 22.516 0.81 1 96.06 96 ASN A C 1
ATOM 773 O O . ASN A 1 96 ? 9.992 23.562 0.932 1 96.06 96 ASN A O 1
ATOM 777 N N . PHE A 1 97 ? 8.102 22.422 0.95 1 97.31 97 PHE A N 1
ATOM 778 C CA . PHE A 1 97 ? 7.297 23.594 1.25 1 97.31 97 PHE A CA 1
ATOM 779 C C . PHE A 1 97 ? 7.684 24.188 2.598 1 97.31 97 PHE A C 1
ATOM 781 O O . PHE A 1 97 ? 7.965 25.391 2.697 1 97.31 97 PHE A O 1
ATOM 788 N N . LEU A 1 98 ? 7.664 23.312 3.627 1 97.19 98 LEU A N 1
ATOM 789 C CA . LEU A 1 98 ? 7.957 23.781 4.977 1 97.19 98 LEU A CA 1
ATOM 790 C C . LEU A 1 98 ? 9.375 24.344 5.062 1 97.19 98 LEU A C 1
ATOM 792 O O . LEU A 1 98 ? 9.602 25.375 5.695 1 97.19 98 LEU A O 1
ATOM 796 N N . THR A 1 99 ? 10.32 23.656 4.391 1 96.62 99 THR A N 1
ATOM 797 C CA . THR A 1 99 ? 11.711 24.109 4.387 1 96.62 99 THR A CA 1
ATOM 798 C C . THR A 1 99 ? 11.844 25.469 3.721 1 96.62 99 THR A C 1
ATOM 800 O O . THR A 1 99 ? 12.523 26.359 4.238 1 96.62 99 THR A O 1
ATOM 803 N N . ASP A 1 100 ? 11.172 25.609 2.631 1 95.19 100 ASP A N 1
ATOM 804 C CA . ASP A 1 100 ? 11.203 26.891 1.908 1 95.19 100 ASP A CA 1
ATOM 805 C C . ASP A 1 100 ? 10.578 28 2.738 1 95.19 100 ASP A C 1
ATOM 807 O O . ASP A 1 100 ? 11.156 29.094 2.863 1 95.19 100 ASP A O 1
ATOM 811 N N . LEU A 1 101 ? 9.414 27.781 3.305 1 95.88 101 LEU A N 1
ATOM 812 C CA . LEU A 1 101 ? 8.711 28.797 4.094 1 95.88 101 LEU A CA 1
ATOM 813 C C . LEU A 1 101 ? 9.562 29.25 5.273 1 95.88 101 LEU A C 1
ATOM 815 O O . LEU A 1 101 ? 9.695 30.453 5.527 1 95.88 101 LEU A O 1
ATOM 819 N N . LEU A 1 102 ? 10.117 28.266 5.977 1 95.5 102 LEU A N 1
ATOM 820 C CA . LEU A 1 102 ? 10.992 28.562 7.102 1 95.5 102 LEU A CA 1
ATOM 821 C C . LEU A 1 102 ? 12.156 29.453 6.664 1 95.5 102 LEU A C 1
ATOM 823 O O . LEU A 1 102 ? 12.523 30.391 7.363 1 95.5 102 LEU A O 1
ATOM 827 N N . SER A 1 103 ? 12.672 29.141 5.488 1 93.94 103 SER A N 1
ATOM 828 C CA . SER A 1 103 ? 13.836 29.875 4.996 1 93.94 103 SER A CA 1
ATOM 829 C C . SER A 1 103 ? 13.484 31.312 4.637 1 93.94 103 SER A C 1
ATOM 831 O O . SER A 1 103 ? 14.359 32.188 4.633 1 93.94 103 SER A O 1
ATOM 833 N N . ARG A 1 104 ? 12.227 31.531 4.348 1 92.69 104 ARG A N 1
ATOM 834 C CA . ARG A 1 104 ? 11.773 32.875 3.992 1 92.69 104 ARG A CA 1
ATOM 835 C C . ARG A 1 104 ? 11.586 33.75 5.234 1 92.69 104 ARG A C 1
ATOM 837 O O . ARG A 1 104 ? 11.789 34.969 5.195 1 92.69 104 ARG A O 1
ATOM 844 N N . VAL A 1 105 ? 11.188 33.125 6.258 1 92.81 105 VAL A N 1
ATOM 845 C CA . VAL A 1 105 ? 10.875 33.844 7.488 1 92.81 105 VAL A CA 1
ATOM 846 C C . VAL A 1 105 ? 12.164 34.156 8.25 1 92.81 105 VAL A C 1
ATOM 848 O O . VAL A 1 105 ? 12.289 35.219 8.891 1 92.81 105 VAL A O 1
ATOM 851 N N . ALA A 1 106 ? 13.047 33.188 8.266 1 83.81 106 ALA A N 1
ATOM 852 C CA . ALA A 1 106 ? 14.32 33.438 8.93 1 83.81 106 ALA A CA 1
ATOM 853 C C . ALA A 1 106 ? 15.484 33.281 7.953 1 83.81 106 ALA A C 1
ATOM 855 O O . ALA A 1 106 ? 15.383 32.531 6.98 1 83.81 106 ALA A O 1
ATOM 856 N N . VAL A 1 107 ? 16.516 34.031 8.031 1 67.94 107 VAL A N 1
ATOM 857 C CA . VAL A 1 107 ? 17.641 34.156 7.121 1 67.94 107 VAL A CA 1
ATOM 858 C C . VAL A 1 107 ? 18.406 32.844 7.051 1 67.94 107 VAL A C 1
ATOM 860 O O . VAL A 1 107 ? 19 32.5 6.023 1 67.94 107 VAL A O 1
ATOM 863 N N . ALA A 1 108 ? 18.281 31.953 7.996 1 67.44 108 ALA A N 1
ATOM 864 C CA . ALA A 1 108 ? 19.109 30.75 7.84 1 67.44 108 ALA A CA 1
ATOM 865 C C . ALA A 1 108 ? 18.266 29.578 7.359 1 67.44 108 ALA A C 1
ATOM 867 O O . ALA A 1 108 ? 17.234 29.266 7.945 1 67.44 108 ALA A O 1
ATOM 868 N N . TYR A 1 109 ? 18.766 29.094 6.219 1 69.31 109 TYR A N 1
ATOM 869 C CA . TYR A 1 109 ? 18.109 27.922 5.648 1 69.31 109 TYR A CA 1
ATOM 870 C C . TYR A 1 109 ? 18.344 26.688 6.516 1 69.31 109 TYR A C 1
ATOM 872 O O . TYR A 1 109 ? 19.484 26.359 6.844 1 69.31 109 TYR A O 1
ATOM 880 N N . ARG A 1 110 ? 17.312 26.141 7.02 1 78.75 110 ARG A N 1
ATOM 881 C CA . ARG A 1 110 ? 17.359 24.844 7.699 1 78.75 110 ARG A CA 1
ATOM 882 C C . ARG A 1 110 ? 16.203 23.953 7.25 1 78.75 110 ARG A C 1
ATOM 884 O O . ARG A 1 110 ? 15.039 24.297 7.43 1 78.75 110 ARG A O 1
ATOM 891 N N . PRO A 1 111 ? 16.641 22.734 6.629 1 89.12 111 PRO A N 1
ATOM 892 C CA . PRO A 1 111 ? 15.555 21.812 6.305 1 89.12 111 PRO A CA 1
ATOM 893 C C . PRO A 1 111 ? 14.711 21.438 7.523 1 89.12 111 PRO A C 1
ATOM 895 O O . PRO A 1 111 ? 15.242 21.297 8.625 1 89.12 111 PRO A O 1
ATOM 898 N N . VAL A 1 112 ? 13.422 21.375 7.34 1 93.88 112 VAL A N 1
ATOM 899 C CA . VAL A 1 112 ? 12.492 21.062 8.422 1 93.88 112 VAL A CA 1
ATOM 900 C C . VAL A 1 112 ? 12.922 19.75 9.102 1 93.88 112 VAL A C 1
ATOM 902 O O . VAL A 1 112 ? 12.766 19.609 10.32 1 93.88 112 VAL A O 1
ATOM 905 N N . THR A 1 113 ? 13.523 18.766 8.344 1 93.31 113 THR A N 1
ATOM 906 C CA . THR A 1 113 ? 13.938 17.469 8.875 1 93.31 113 THR A CA 1
ATOM 907 C C . THR A 1 113 ? 15.148 17.625 9.789 1 93.31 113 THR A C 1
ATOM 909 O O . THR A 1 113 ? 15.477 16.703 10.547 1 93.31 113 THR A O 1
ATOM 912 N N . LYS A 1 114 ? 15.758 18.781 9.75 1 91.81 114 LYS A N 1
ATOM 913 C CA . LYS A 1 114 ? 16.969 19.016 10.547 1 91.81 114 LYS A CA 1
ATOM 914 C C . LYS A 1 114 ? 16.656 19.875 11.766 1 91.81 114 LYS A C 1
ATOM 916 O O . LYS A 1 114 ? 17.531 20.109 12.594 1 91.81 114 LYS A O 1
ATOM 921 N N . LEU A 1 115 ? 15.43 20.469 11.852 1 92.5 115 LEU A N 1
ATOM 922 C CA . LEU A 1 115 ? 15.023 21.125 13.086 1 92.5 115 LEU A CA 1
ATOM 923 C C . LEU A 1 115 ? 15.156 20.188 14.281 1 92.5 115 LEU A C 1
ATOM 925 O O . LEU A 1 115 ? 14.984 18.969 14.141 1 92.5 115 LEU A O 1
ATOM 929 N N . SER A 1 116 ? 15.453 20.734 15.422 1 92.19 116 SER A N 1
ATOM 930 C CA . SER A 1 116 ? 15.703 19.953 16.625 1 92.19 116 SER A CA 1
ATOM 931 C C . SER A 1 116 ? 14.484 19.125 17 1 92.19 116 SER A C 1
ATOM 933 O O . SER A 1 116 ? 13.352 19.594 16.922 1 92.19 116 SER A O 1
ATOM 935 N N . ASP A 1 117 ? 14.688 17.922 17.516 1 93.31 117 ASP A N 1
ATOM 936 C CA . ASP A 1 117 ? 13.617 17.047 17.984 1 93.31 117 ASP A CA 1
ATOM 937 C C . ASP A 1 117 ? 13 17.578 19.281 1 93.31 117 ASP A C 1
ATOM 939 O O . ASP A 1 117 ? 11.93 17.125 19.688 1 93.31 117 ASP A O 1
ATOM 943 N N . GLU A 1 118 ? 13.617 18.531 19.891 1 92.56 118 GLU A N 1
ATOM 944 C CA . GLU A 1 118 ? 13.055 19.156 21.094 1 92.56 118 GLU A CA 1
ATOM 945 C C . GLU A 1 118 ? 11.773 19.922 20.766 1 92.56 118 GLU A C 1
ATOM 947 O O . GLU A 1 118 ? 10.969 20.203 21.641 1 92.56 118 GLU A O 1
ATOM 952 N N . LEU A 1 119 ? 11.617 20.203 19.469 1 94.44 119 LEU A N 1
ATOM 953 C CA . LEU A 1 119 ? 10.438 20.938 19.047 1 94.44 119 LEU A CA 1
ATOM 954 C C . LEU A 1 119 ? 9.242 20 18.891 1 94.44 119 LEU A C 1
ATOM 956 O O . LEU A 1 119 ? 8.102 20.453 18.75 1 94.44 119 LEU A O 1
ATOM 960 N N . ILE A 1 120 ? 9.5 18.719 18.859 1 97.31 120 ILE A N 1
ATOM 961 C CA . ILE A 1 120 ? 8.398 17.766 18.781 1 97.31 120 ILE A CA 1
ATOM 962 C C . ILE A 1 120 ? 7.648 17.75 20.125 1 97.31 120 ILE A C 1
ATOM 964 O O . ILE A 1 120 ? 8.203 17.344 21.141 1 97.31 120 ILE A O 1
ATOM 968 N N . LEU A 1 121 ? 6.441 18.078 20.109 1 97.69 121 LEU A N 1
ATOM 969 C CA . LEU A 1 121 ? 5.637 18.297 21.312 1 97.69 121 LEU A CA 1
ATOM 970 C C . LEU A 1 121 ? 5.105 16.969 21.859 1 97.69 121 LEU A C 1
ATOM 972 O O . LEU A 1 121 ? 4.91 16.016 21.094 1 97.69 121 LEU A O 1
ATOM 976 N N . PRO A 1 122 ? 4.805 16.875 23.156 1 96.31 122 PRO A N 1
ATOM 977 C CA . PRO A 1 122 ? 4.16 15.695 23.719 1 96.31 122 PRO A CA 1
ATOM 978 C C . PRO A 1 122 ? 2.846 15.344 23.031 1 96.31 122 PRO A C 1
ATOM 980 O O . PRO A 1 122 ? 2.543 14.172 22.828 1 96.31 122 PRO A O 1
ATOM 983 N N . SER A 1 123 ? 2.064 16.375 22.656 1 96.56 123 SER A N 1
ATOM 984 C CA . SER A 1 123 ? 0.797 16.141 21.984 1 96.56 123 SER A CA 1
ATOM 985 C C . SER A 1 123 ? 1.018 15.484 20.625 1 96.56 123 SER A C 1
ATOM 987 O O . SER A 1 123 ? 0.208 14.664 20.188 1 96.56 123 SER A O 1
ATOM 989 N N . THR A 1 124 ? 2.107 15.836 19.906 1 97.81 124 THR A N 1
ATOM 990 C CA . THR A 1 124 ? 2.438 15.219 18.625 1 97.81 124 THR A CA 1
ATOM 991 C C . THR A 1 124 ? 2.867 13.766 18.812 1 97.81 124 THR A C 1
ATOM 993 O O . THR A 1 124 ? 2.432 12.883 18.078 1 97.81 124 THR A O 1
ATOM 996 N N . ARG A 1 125 ? 3.658 13.531 19.812 1 97.5 125 ARG A N 1
ATOM 997 C CA . ARG A 1 125 ? 4.07 12.164 20.125 1 97.5 125 ARG A CA 1
ATOM 998 C C . ARG A 1 125 ? 2.867 11.297 20.469 1 97.5 125 ARG A C 1
ATOM 1000 O O . ARG A 1 125 ? 2.777 10.148 20.047 1 97.5 125 ARG A O 1
ATOM 1007 N N . GLN A 1 126 ? 2.004 11.883 21.266 1 97.25 126 GLN A N 1
ATOM 1008 C CA . GLN A 1 126 ? 0.784 11.164 21.625 1 97.25 126 GLN A CA 1
ATOM 1009 C C . GLN A 1 126 ? -0.069 10.883 20.391 1 97.25 126 GLN A C 1
ATOM 1011 O O . GLN A 1 126 ? -0.629 9.797 20.266 1 97.25 126 GLN A O 1
ATOM 1016 N N . PHE A 1 127 ? -0.191 11.859 19.562 1 98.06 127 PHE A N 1
ATOM 1017 C CA . PHE A 1 127 ? -0.946 11.68 18.328 1 98.06 127 PHE A CA 1
ATOM 1018 C C . PHE A 1 127 ? -0.384 10.516 17.516 1 98.06 127 PHE A C 1
ATOM 1020 O O . PHE A 1 127 ? -1.134 9.656 17.047 1 98.06 127 PHE A O 1
ATOM 1027 N N . VAL A 1 128 ? 0.896 10.492 17.312 1 97.38 128 VAL A N 1
ATOM 1028 C CA . VAL A 1 128 ? 1.555 9.469 16.516 1 97.38 128 VAL A CA 1
ATOM 1029 C C . VAL A 1 128 ? 1.313 8.094 17.125 1 97.38 128 VAL A C 1
ATOM 1031 O O . VAL A 1 128 ? 0.963 7.145 16.422 1 97.38 128 VAL A O 1
ATOM 1034 N N . GLU A 1 129 ? 1.424 8.016 18.391 1 96.5 129 GLU A N 1
ATOM 1035 C CA . GLU A 1 129 ? 1.22 6.754 19.109 1 96.5 129 GLU A CA 1
ATOM 1036 C C . GLU A 1 129 ? -0.226 6.281 18.984 1 96.5 129 GLU A C 1
ATOM 1038 O O . GLU A 1 129 ? -0.479 5.109 18.688 1 96.5 129 GLU A O 1
ATOM 1043 N N . GLU A 1 130 ? -1.122 7.141 19.234 1 96.62 130 GLU A N 1
ATOM 1044 C CA . GLU A 1 130 ? -2.537 6.781 19.203 1 96.62 130 GLU A CA 1
ATOM 1045 C C . GLU A 1 130 ? -2.996 6.477 17.781 1 96.62 130 GLU A C 1
ATOM 1047 O O . GLU A 1 130 ? -3.82 5.586 17.578 1 96.62 130 GLU A O 1
ATOM 1052 N N . GLN A 1 131 ? -2.518 7.266 16.859 1 96.62 131 GLN A N 1
ATOM 1053 C CA . GLN A 1 131 ? -2.812 6.98 15.469 1 96.62 131 GLN A CA 1
ATOM 1054 C C . GLN A 1 131 ? -2.365 5.57 15.094 1 96.62 131 GLN A C 1
ATOM 1056 O O . GLN A 1 131 ? -3.111 4.828 14.445 1 96.62 131 GLN A O 1
ATOM 1061 N N . GLN A 1 132 ? -1.18 5.234 15.453 1 94.12 132 GLN A N 1
ATOM 1062 C CA . GLN A 1 132 ? -0.678 3.889 15.195 1 94.12 132 GLN A CA 1
ATOM 1063 C C . GLN A 1 132 ? -1.588 2.834 15.812 1 94.12 132 GLN A C 1
ATOM 1065 O O . GLN A 1 132 ? -1.871 1.808 15.195 1 94.12 132 GLN A O 1
ATOM 1070 N N . ALA A 1 133 ? -2.02 3.092 16.969 1 93.81 133 ALA A N 1
ATOM 1071 C CA . ALA A 1 133 ? -2.904 2.158 17.672 1 93.81 133 ALA A CA 1
ATOM 1072 C C . ALA A 1 133 ? -4.234 2.012 16.922 1 93.81 133 ALA A C 1
ATOM 1074 O O . ALA A 1 133 ? -4.77 0.907 16.812 1 93.81 133 ALA A O 1
ATOM 1075 N N . LEU A 1 134 ? -4.75 3.084 16.438 1 94.31 134 LEU A N 1
ATOM 1076 C CA . LEU A 1 134 ? -6.031 3.07 15.734 1 94.31 134 LEU A CA 1
ATOM 1077 C C . LEU A 1 134 ? -5.945 2.242 14.453 1 94.31 134 LEU A C 1
ATOM 1079 O O . LEU A 1 134 ? -6.918 1.595 14.07 1 94.31 134 LEU A O 1
ATOM 1083 N N . TYR A 1 135 ? -4.75 2.195 13.828 1 93.75 135 TYR A N 1
ATOM 1084 C CA . TYR A 1 135 ? -4.609 1.509 12.547 1 93.75 135 TYR A CA 1
ATOM 1085 C C . TYR A 1 135 ? -4.086 0.091 12.742 1 93.75 135 TYR A C 1
ATOM 1087 O O . TYR A 1 135 ? -4.016 -0.689 11.789 1 93.75 135 TYR A O 1
ATOM 1095 N N . SER A 1 136 ? -3.699 -0.282 13.898 1 86.06 136 SER A N 1
ATOM 1096 C CA . SER A 1 136 ? -3.094 -1.594 14.102 1 86.06 136 SER A CA 1
ATOM 1097 C C . SER A 1 136 ? -3.977 -2.48 14.977 1 86.06 136 SER A C 1
ATOM 1099 O O . SER A 1 136 ? -3.799 -3.699 15.016 1 86.06 136 SER A O 1
ATOM 1101 N N . GLN A 1 137 ? -4.73 -1.935 15.742 1 70.25 137 GLN A N 1
ATOM 1102 C CA . GLN A 1 137 ? -5.527 -2.742 16.656 1 70.25 137 GLN A CA 1
ATOM 1103 C C . GLN A 1 137 ? -6.602 -3.525 15.906 1 70.25 137 GLN A C 1
ATOM 1105 O O . GLN A 1 137 ? -7.395 -2.943 15.164 1 70.25 137 GLN A O 1
ATOM 1110 N N . ARG A 1 138 ? -6.262 -4.832 15.711 1 60.41 138 ARG A N 1
ATOM 1111 C CA . ARG A 1 138 ? -7.32 -5.695 15.195 1 60.41 138 ARG A CA 1
ATOM 1112 C C . ARG A 1 138 ? -8.43 -5.867 16.219 1 60.41 138 ARG A C 1
ATOM 1114 O O . ARG A 1 138 ? -8.164 -6.156 17.391 1 60.41 138 ARG A O 1
ATOM 1121 N N . PRO A 1 139 ? -9.609 -5.215 15.961 1 53.66 139 PRO A N 1
ATOM 1122 C CA . PRO A 1 139 ? -10.648 -5.465 16.969 1 53.66 139 PRO A CA 1
ATOM 1123 C C . PRO A 1 139 ? -10.812 -6.945 17.297 1 53.66 139 PRO A C 1
ATOM 1125 O O . PRO A 1 139 ? -10.508 -7.805 16.453 1 53.66 139 PRO A O 1
ATOM 1128 N N . VAL A 1 140 ? -10.906 -7.273 18.547 1 50.94 140 VAL A N 1
ATOM 1129 C CA . VAL A 1 140 ? -11.234 -8.594 19.078 1 50.94 140 VAL A CA 1
ATOM 1130 C C . VAL A 1 140 ? -12.203 -9.305 18.141 1 50.94 140 VAL A C 1
ATOM 1132 O O . VAL A 1 140 ? -12.078 -10.5 17.891 1 50.94 140 VAL A O 1
ATOM 1135 N N . ASP A 1 141 ? -13.211 -8.602 17.641 1 52.19 141 ASP A N 1
ATOM 1136 C CA . ASP A 1 141 ? -14.258 -9.297 16.906 1 52.19 141 ASP A CA 1
ATOM 1137 C C . ASP A 1 141 ? -13.945 -9.344 15.414 1 52.19 141 ASP A C 1
ATOM 1139 O O . ASP A 1 141 ? -14.766 -9.797 14.617 1 52.19 141 ASP A O 1
ATOM 1143 N N . GLY A 1 142 ? -12.719 -9.062 14.969 1 62.16 142 GLY A N 1
ATOM 1144 C CA . GLY A 1 142 ? -12.273 -9.391 13.625 1 62.16 142 GLY A CA 1
ATOM 1145 C C . GLY A 1 142 ? -12.719 -8.383 12.586 1 62.16 142 GLY A C 1
ATOM 1146 O O . GLY A 1 142 ? -12.695 -8.664 11.391 1 62.16 142 GLY A O 1
ATOM 1147 N N . GLY A 1 143 ? -12.922 -7.07 13 1 80 143 GLY A N 1
ATOM 1148 C CA . GLY A 1 143 ? -13.492 -6.207 11.977 1 80 143 GLY A CA 1
ATOM 1149 C C . GLY A 1 143 ? -12.586 -5.051 11.602 1 80 143 GLY A C 1
ATOM 1150 O O . GLY A 1 143 ? -11.719 -4.656 12.383 1 80 143 GLY A O 1
ATOM 1151 N N . CYS A 1 144 ? -12.633 -4.664 10.352 1 91.12 144 CYS A N 1
ATOM 1152 C CA . CYS A 1 144 ? -11.805 -3.6 9.797 1 91.12 144 CYS A CA 1
ATOM 1153 C C . CYS A 1 144 ? -12.508 -2.252 9.906 1 91.12 144 CYS A C 1
ATOM 1155 O O . CYS A 1 144 ? -11.977 -1.231 9.461 1 91.12 144 CYS A O 1
ATOM 1157 N N . GLN A 1 145 ? -13.648 -2.188 10.562 1 94.06 145 GLN A N 1
ATOM 1158 C CA . GLN A 1 145 ? -14.516 -1.012 10.492 1 94.06 145 GLN A CA 1
ATOM 1159 C C . GLN A 1 145 ? -13.914 0.156 11.273 1 94.06 145 GLN A C 1
ATOM 1161 O O . GLN A 1 145 ? -13.977 1.303 10.82 1 94.06 145 GLN A O 1
ATOM 1166 N N . ARG A 1 146 ? -13.344 -0.179 12.43 1 94.69 146 ARG A N 1
ATOM 1167 C CA . ARG A 1 146 ? -12.727 0.9 13.203 1 94.69 146 ARG A CA 1
ATOM 1168 C C . ARG A 1 146 ? -11.609 1.567 12.406 1 94.69 146 ARG A C 1
ATOM 1170 O O . ARG A 1 146 ? -11.492 2.795 12.406 1 94.69 146 ARG A O 1
ATOM 1177 N N . ILE A 1 147 ? -10.836 0.75 11.75 1 96.06 147 ILE A N 1
ATOM 1178 C CA . ILE A 1 147 ? -9.727 1.251 10.953 1 96.06 147 ILE A CA 1
ATOM 1179 C C . ILE A 1 147 ? -10.266 2.08 9.789 1 96.06 147 ILE A C 1
ATOM 1181 O O . ILE A 1 147 ? -9.766 3.17 9.508 1 96.06 147 ILE A O 1
ATOM 1185 N N . LEU A 1 148 ? -11.312 1.6 9.172 1 96.19 148 LEU A N 1
ATOM 1186 C CA . LEU A 1 148 ? -11.891 2.312 8.039 1 96.19 148 LEU A CA 1
ATOM 1187 C C . LEU A 1 148 ? -12.555 3.605 8.492 1 96.19 148 LEU A C 1
ATOM 1189 O O . LEU A 1 148 ? -12.562 4.598 7.762 1 96.19 148 LEU A O 1
ATOM 1193 N N . GLY A 1 149 ? -13.133 3.576 9.664 1 97.25 149 GLY A N 1
ATOM 1194 C CA . GLY A 1 149 ? -13.633 4.812 10.25 1 97.25 149 GLY A CA 1
ATOM 1195 C C . GLY A 1 149 ? -12.539 5.84 10.492 1 97.25 149 GLY A C 1
ATOM 1196 O O . GLY A 1 149 ? -12.734 7.031 10.25 1 97.25 149 GLY A O 1
ATOM 1197 N N . THR A 1 150 ? -11.398 5.359 10.992 1 97.31 150 THR A N 1
ATOM 1198 C CA . THR A 1 150 ? -10.234 6.215 11.195 1 97.31 150 THR A CA 1
ATOM 1199 C C . THR A 1 150 ? -9.781 6.828 9.875 1 97.31 150 THR A C 1
ATOM 1201 O O . THR A 1 150 ? -9.555 8.039 9.789 1 97.31 150 THR A O 1
ATOM 1204 N N . LEU A 1 151 ? -9.703 5.996 8.859 1 97.81 151 LEU A N 1
ATOM 1205 C CA . LEU A 1 151 ? -9.305 6.461 7.535 1 97.81 151 LEU A CA 1
ATOM 1206 C C . LEU A 1 151 ? -10.305 7.477 6.988 1 97.81 151 LEU A C 1
ATOM 1208 O O . LEU A 1 151 ? -9.906 8.477 6.383 1 97.81 151 LEU A O 1
ATOM 1212 N N . LEU A 1 152 ? -11.578 7.223 7.184 1 98.06 152 LEU A N 1
ATOM 1213 C CA . LEU A 1 152 ? -12.633 8.133 6.754 1 98.06 152 LEU A CA 1
ATOM 1214 C C . LEU A 1 152 ? -12.445 9.516 7.367 1 98.06 152 LEU A C 1
ATOM 1216 O O . LEU A 1 152 ? -12.484 10.523 6.66 1 98.06 152 LEU A O 1
ATOM 1220 N N . ALA A 1 153 ? -12.219 9.555 8.648 1 98.38 153 ALA A N 1
ATOM 1221 C CA . ALA A 1 153 ? -12.008 10.82 9.336 1 98.38 153 ALA A CA 1
ATOM 1222 C C . ALA A 1 153 ? -10.773 11.539 8.797 1 98.38 153 ALA A C 1
ATOM 1224 O O . ALA A 1 153 ? -10.82 12.742 8.516 1 98.38 153 ALA A O 1
ATOM 1225 N N . GLN A 1 154 ? -9.695 10.805 8.641 1 97.75 154 GLN A N 1
ATOM 1226 C CA . GLN A 1 154 ? -8.438 11.367 8.156 1 97.75 154 GLN A CA 1
ATOM 1227 C C . GLN A 1 154 ? -8.617 12.023 6.789 1 97.75 154 GLN A C 1
ATOM 1229 O O . GLN A 1 154 ? -8.195 13.156 6.574 1 97.75 154 GLN A O 1
ATOM 1234 N N . GLU A 1 155 ? -9.273 11.383 5.891 1 96.94 155 GLU A N 1
ATOM 1235 C CA . GLU A 1 155 ? -9.406 11.859 4.516 1 96.94 155 GLU A CA 1
ATOM 1236 C C . GLU A 1 155 ? -10.383 13.023 4.43 1 96.94 155 GLU A C 1
ATOM 1238 O O . GLU A 1 155 ? -10.219 13.922 3.602 1 96.94 155 GLU A O 1
ATOM 1243 N N . TRP A 1 156 ? -11.352 13.039 5.215 1 96.62 156 TRP A N 1
ATOM 1244 C CA . TRP A 1 156 ? -12.352 14.102 5.145 1 96.62 156 TRP A CA 1
ATOM 1245 C C . TRP A 1 156 ? -11.883 15.336 5.902 1 96.62 156 TRP A C 1
ATOM 1247 O O . TRP A 1 156 ? -12.266 16.469 5.57 1 96.62 156 TRP A O 1
ATOM 1257 N N . LEU A 1 157 ? -11.055 15.133 6.906 1 96.94 157 LEU A N 1
ATOM 1258 C CA . LEU A 1 157 ? -10.43 16.266 7.578 1 96.94 157 LEU A CA 1
ATOM 1259 C C . LEU A 1 157 ? -9.422 16.953 6.664 1 96.94 157 LEU A C 1
ATOM 1261 O O . LEU A 1 157 ? -9.266 18.172 6.711 1 96.94 157 LEU A O 1
ATOM 1265 N N . ALA A 1 158 ? -8.773 16.156 5.887 1 96.31 158 ALA A N 1
ATOM 1266 C CA . ALA A 1 158 ? -7.598 16.609 5.156 1 96.31 158 ALA A CA 1
ATOM 1267 C C . ALA A 1 158 ? -7.941 17.797 4.254 1 96.31 158 ALA A C 1
ATOM 1269 O O . ALA A 1 158 ? -7.203 18.781 4.203 1 96.31 158 ALA A O 1
ATOM 1270 N N . PHE A 1 159 ? -9.031 17.734 3.555 1 94.25 159 PHE A N 1
ATOM 1271 C CA . PHE A 1 159 ? -9.367 18.797 2.621 1 94.25 159 PHE A CA 1
ATOM 1272 C C . PHE A 1 159 ? -9.516 20.141 3.348 1 94.25 159 PHE A C 1
ATOM 1274 O O . PHE A 1 159 ? -8.875 21.125 2.984 1 94.25 159 PHE A O 1
ATOM 1281 N N . SER A 1 160 ? -10.328 20.141 4.371 1 95.69 160 SER A N 1
ATOM 1282 C CA . SER A 1 160 ? -10.586 21.375 5.125 1 95.69 160 SER A CA 1
ATOM 1283 C C . SER A 1 160 ? -9.328 21.859 5.84 1 95.69 160 SER A C 1
ATOM 1285 O O . SER A 1 160 ? -9.078 23.062 5.922 1 95.69 160 SER A O 1
ATOM 1287 N N . MET A 1 161 ? -8.609 20.922 6.367 1 97.19 161 MET A N 1
ATOM 1288 C CA . MET A 1 161 ? -7.344 21.266 7.008 1 97.19 161 MET A CA 1
ATOM 1289 C C . MET A 1 161 ? -6.402 21.953 6.023 1 97.19 161 MET A C 1
ATOM 1291 O O . MET A 1 161 ? -5.84 23 6.332 1 97.19 161 MET A O 1
ATOM 1295 N N . LEU A 1 162 ? -6.277 21.453 4.82 1 97.5 162 LEU A N 1
ATOM 1296 C CA . LEU A 1 162 ? -5.305 21.938 3.848 1 97.5 162 LEU A CA 1
ATOM 1297 C C . LEU A 1 162 ? -5.734 23.281 3.281 1 97.5 162 LEU A C 1
ATOM 1299 O O . LEU A 1 162 ? -4.891 24.141 2.992 1 97.5 162 LEU A O 1
ATOM 1303 N N . THR A 1 163 ? -7.02 23.5 3.098 1 96.38 163 THR A N 1
ATOM 1304 C CA . THR A 1 163 ? -7.484 24.797 2.639 1 96.38 163 THR A CA 1
ATOM 1305 C C . THR A 1 163 ? -7.215 25.875 3.693 1 96.38 163 THR A C 1
ATOM 1307 O O . THR A 1 163 ? -6.793 26.984 3.365 1 96.38 163 THR A O 1
ATOM 1310 N N . ARG A 1 164 ? -7.414 25.547 4.965 1 97.31 164 ARG A N 1
ATOM 1311 C CA . ARG A 1 164 ? -7.121 26.484 6.043 1 97.31 164 ARG A CA 1
ATOM 1312 C C . ARG A 1 164 ? -5.625 26.781 6.125 1 97.31 164 ARG A C 1
ATOM 1314 O O . ARG A 1 164 ? -5.219 27.938 6.273 1 97.31 164 ARG A O 1
ATOM 1321 N N . LEU A 1 165 ? -4.844 25.703 6.039 1 98.25 165 LEU A N 1
ATOM 1322 C CA . LEU A 1 165 ? -3.398 25.891 6.074 1 98.25 165 LEU A CA 1
ATOM 1323 C C . LEU A 1 165 ? -2.939 26.781 4.918 1 98.25 165 LEU A C 1
ATOM 1325 O O . LEU A 1 165 ? -2.127 27.688 5.113 1 98.25 165 LEU A O 1
ATOM 1329 N N . TYR A 1 166 ? -3.5 26.531 3.742 1 97.69 166 TYR A N 1
ATOM 1330 C CA . TYR A 1 166 ? -3.129 27.328 2.576 1 97.69 166 TYR A CA 1
ATOM 1331 C C . TYR A 1 166 ? -3.492 28.797 2.777 1 97.69 166 TYR A C 1
ATOM 1333 O O . TYR A 1 166 ? -2.715 29.688 2.432 1 97.69 166 TYR A O 1
ATOM 1341 N N . GLU A 1 167 ? -4.645 29.062 3.275 1 97.62 167 GLU A N 1
ATOM 1342 C CA . GLU A 1 167 ? -5.066 30.438 3.496 1 97.62 167 GLU A CA 1
ATOM 1343 C C . GLU A 1 167 ? -4.125 31.156 4.461 1 97.62 167 GLU A C 1
ATOM 1345 O O . GLU A 1 167 ? -3.842 32.344 4.289 1 97.62 167 GLU A O 1
ATOM 1350 N N . GLY A 1 168 ? -3.67 30.469 5.457 1 98 168 GLY A N 1
ATOM 1351 C CA . GLY A 1 168 ? -2.676 31.047 6.348 1 98 168 GLY A CA 1
ATOM 1352 C C . GLY A 1 168 ? -1.34 31.281 5.668 1 98 168 GLY A C 1
ATOM 1353 O O . GLY A 1 168 ? -0.666 32.281 5.953 1 98 168 GLY A O 1
ATOM 1354 N N . VAL A 1 169 ? -0.947 30.422 4.762 1 97.88 169 VAL A N 1
ATOM 1355 C CA . VAL A 1 169 ? 0.314 30.531 4.035 1 97.88 169 VAL A CA 1
ATOM 1356 C C . VAL A 1 169 ? 0.319 31.797 3.195 1 97.88 169 VAL A C 1
ATOM 1358 O O . VAL A 1 169 ? 1.368 32.406 2.998 1 97.88 169 VAL A O 1
ATOM 1361 N N . ARG A 1 170 ? -0.85 32.219 2.775 1 97.25 170 ARG A N 1
ATOM 1362 C CA . ARG A 1 170 ? -0.968 33.375 1.912 1 97.25 170 ARG A CA 1
ATOM 1363 C C . ARG A 1 170 ? -0.463 34.625 2.617 1 97.25 170 ARG A C 1
ATOM 1365 O O . ARG A 1 170 ? -0.088 35.625 1.966 1 97.25 170 ARG A O 1
ATOM 1372 N N . HIS A 1 171 ? -0.419 34.688 3.941 1 96.94 171 HIS A N 1
ATOM 1373 C CA . HIS A 1 171 ? 0.109 35.812 4.707 1 96.94 171 HIS A CA 1
ATOM 1374 C C . HIS A 1 171 ? 1.604 36 4.461 1 96.94 171 HIS A C 1
ATOM 1376 O O . HIS A 1 171 ? 2.17 37.031 4.789 1 96.94 171 HIS A O 1
ATOM 1382 N N . TYR A 1 172 ? 2.215 35 3.836 1 96.69 172 TYR A N 1
ATOM 1383 C CA . TYR A 1 172 ? 3.66 35.031 3.643 1 96.69 172 TYR A CA 1
ATOM 1384 C C . TYR A 1 172 ? 4.008 35.344 2.191 1 96.69 172 TYR A C 1
ATOM 1386 O O . TYR A 1 172 ? 5.184 35.344 1.814 1 96.69 172 TYR A O 1
ATOM 1394 N N . GLN A 1 173 ? 3.035 35.531 1.37 1 96.88 173 GLN A N 1
ATOM 1395 C CA . GLN A 1 173 ? 3.225 35.75 -0.062 1 96.88 173 GLN A CA 1
ATOM 1396 C C . GLN A 1 173 ? 4.215 36.875 -0.329 1 96.88 173 GLN A C 1
ATOM 1398 O O . GLN A 1 173 ? 4.988 36.812 -1.287 1 96.88 173 GLN A O 1
ATOM 1403 N N . HIS A 1 174 ? 4.258 37.875 0.509 1 96.19 174 HIS A N 1
ATOM 1404 C CA . HIS A 1 174 ? 5.094 39.062 0.321 1 96.19 174 HIS A CA 1
ATOM 1405 C C . HIS A 1 174 ? 6.57 38.719 0.472 1 96.19 174 HIS A C 1
ATOM 1407 O O . HIS A 1 174 ? 7.441 39.5 0.093 1 96.19 174 HIS A O 1
ATOM 1413 N N . LEU A 1 175 ? 6.875 37.594 1.026 1 95 175 LEU A N 1
ATOM 1414 C CA . LEU A 1 175 ? 8.258 37.219 1.256 1 95 175 LEU A CA 1
ATOM 1415 C C . LEU A 1 175 ? 8.875 36.625 -0.009 1 95 175 LEU A 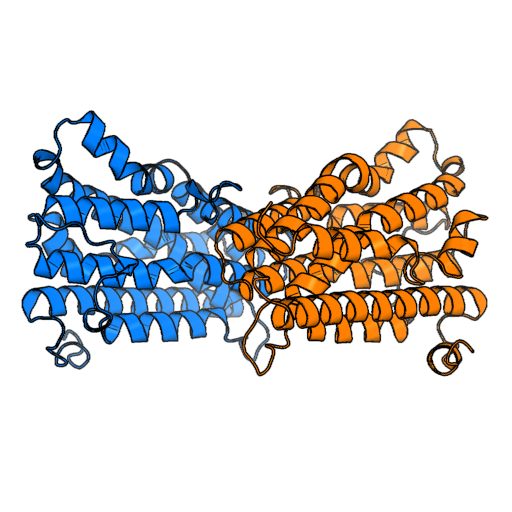C 1
ATOM 1417 O O . LEU A 1 175 ? 10.07 36.312 -0.045 1 95 175 LEU A O 1
ATOM 1421 N N . TYR A 1 176 ? 8.141 36.406 -1 1 94.88 176 TYR A N 1
ATOM 1422 C CA . TYR A 1 176 ? 8.602 35.844 -2.26 1 94.88 176 TYR A CA 1
ATOM 1423 C C . TYR A 1 176 ? 8.852 36.938 -3.295 1 94.88 176 TYR A C 1
ATOM 1425 O O . TYR A 1 176 ? 8.227 38 -3.25 1 94.88 176 TYR A O 1
ATOM 1433 N N . ALA A 1 177 ? 9.727 36.656 -4.211 1 96 177 ALA A N 1
ATOM 1434 C CA . ALA A 1 177 ? 10.156 37.656 -5.188 1 96 177 ALA A CA 1
ATOM 1435 C C . ALA A 1 177 ? 9.031 37.969 -6.168 1 96 177 ALA A C 1
ATOM 1437 O O . ALA A 1 177 ? 8.992 39.062 -6.73 1 96 177 ALA A O 1
ATOM 1438 N N . SER A 1 178 ? 8.188 36.969 -6.441 1 96.62 178 SER A N 1
ATOM 1439 C CA . SER A 1 178 ? 7.066 37.156 -7.359 1 96.62 178 SER A CA 1
ATOM 1440 C C . SER A 1 178 ? 5.883 36.25 -6.973 1 96.62 178 SER A C 1
ATOM 1442 O O . SER A 1 178 ? 6.039 35.281 -6.23 1 96.62 178 SER A O 1
ATOM 1444 N N . ASN A 1 179 ? 4.766 36.656 -7.504 1 95.75 179 ASN A N 1
ATOM 1445 C CA . ASN A 1 179 ? 3.555 35.844 -7.344 1 95.75 179 ASN A CA 1
ATOM 1446 C C . ASN A 1 179 ? 3.736 34.438 -7.879 1 95.75 179 ASN A C 1
ATOM 1448 O O . ASN A 1 179 ? 3.295 33.469 -7.254 1 95.75 179 ASN A O 1
ATOM 1452 N N . ASP A 1 180 ? 4.395 34.344 -8.992 1 95.44 180 ASP A N 1
ATOM 1453 C CA . ASP A 1 180 ? 4.629 33.031 -9.602 1 95.44 180 ASP A CA 1
ATOM 1454 C C . ASP A 1 180 ? 5.504 32.156 -8.711 1 95.44 180 ASP A C 1
ATOM 1456 O O . ASP A 1 180 ? 5.238 30.953 -8.562 1 95.44 180 ASP A O 1
ATOM 1460 N N . GLU A 1 181 ? 6.531 32.719 -8.133 1 95.19 181 GLU A N 1
ATOM 1461 C CA . GLU A 1 181 ? 7.414 31.953 -7.258 1 95.19 181 GLU A CA 1
ATOM 1462 C C . GLU A 1 181 ? 6.66 31.422 -6.039 1 95.19 181 GLU A C 1
ATOM 1464 O O . GLU A 1 181 ? 6.836 30.281 -5.641 1 95.19 181 GLU A O 1
ATOM 1469 N N . PHE A 1 182 ? 5.855 32.281 -5.469 1 96.25 182 PHE A N 1
ATOM 1470 C CA . PHE A 1 182 ? 5.055 31.891 -4.316 1 96.25 182 PHE A CA 1
ATOM 1471 C C . PHE A 1 182 ? 4.195 30.688 -4.652 1 96.25 182 PHE A C 1
ATOM 1473 O O . PHE A 1 182 ? 4.227 29.688 -3.936 1 96.25 182 PHE A O 1
ATOM 1480 N N . HIS A 1 183 ? 3.49 30.719 -5.762 1 94.88 183 HIS A N 1
ATOM 1481 C CA . HIS A 1 183 ? 2.564 29.672 -6.145 1 94.88 183 HIS A CA 1
ATOM 1482 C C . HIS A 1 183 ? 3.314 28.391 -6.543 1 94.88 183 HIS A C 1
ATOM 1484 O O . HIS A 1 183 ? 2.824 27.281 -6.324 1 94.88 183 HIS A O 1
ATOM 1490 N N . GLU A 1 184 ? 4.496 28.484 -7.102 1 94.56 184 GLU A N 1
ATOM 1491 C CA . GLU A 1 184 ? 5.332 27.328 -7.398 1 94.56 184 GLU A CA 1
ATOM 1492 C C . GLU A 1 184 ? 5.68 26.562 -6.129 1 94.56 184 GLU A C 1
ATOM 1494 O O . GLU A 1 184 ? 5.734 25.328 -6.137 1 94.56 184 GLU A O 1
ATOM 1499 N N . HIS A 1 185 ? 5.863 27.312 -5.066 1 94.69 185 HIS A N 1
ATOM 1500 C CA . HIS A 1 185 ? 6.277 26.688 -3.814 1 94.69 185 HIS A CA 1
ATOM 1501 C C . HIS A 1 185 ? 5.07 26.219 -3.008 1 94.69 185 HIS A C 1
ATOM 1503 O O . HIS A 1 185 ? 5.23 25.594 -1.951 1 94.69 185 HIS A O 1
ATOM 1509 N N . CYS A 1 186 ? 3.838 26.5 -3.52 1 96.25 186 CYS A N 1
ATOM 1510 C CA . CYS A 1 186 ? 2.613 26.062 -2.861 1 96.25 186 CYS A CA 1
ATOM 1511 C C . CYS A 1 186 ? 2.055 24.812 -3.527 1 96.25 186 CYS A C 1
ATOM 1513 O O . CYS A 1 186 ? 0.89 24.469 -3.328 1 96.25 186 CYS A O 1
ATOM 1515 N N . GLU A 1 187 ? 2.85 24.078 -4.285 1 95.5 187 GLU A N 1
ATOM 1516 C CA . GLU A 1 187 ? 2.426 22.906 -5.047 1 95.5 187 GLU A CA 1
ATOM 1517 C C . GLU A 1 187 ? 1.779 21.859 -4.141 1 95.5 187 GLU A C 1
ATOM 1519 O O . GLU A 1 187 ? 0.803 21.219 -4.527 1 95.5 187 GLU A O 1
ATOM 1524 N N . TYR A 1 188 ? 2.346 21.703 -2.953 1 97.12 188 TYR A N 1
ATOM 1525 C CA . TYR A 1 188 ? 1.808 20.75 -1.98 1 97.12 188 TYR A CA 1
ATOM 1526 C C . TYR A 1 188 ? 0.308 20.953 -1.796 1 97.12 188 TYR A C 1
ATOM 1528 O O . TYR A 1 188 ? -0.457 19.984 -1.772 1 97.12 188 TYR A O 1
ATOM 1536 N N . PHE A 1 189 ? -0.108 22.156 -1.687 1 96.81 189 PHE A N 1
ATOM 1537 C CA . PHE A 1 189 ? -1.512 22.469 -1.439 1 96.81 189 PHE A CA 1
ATOM 1538 C C . PHE A 1 189 ? -2.346 22.25 -2.695 1 96.81 189 PHE A C 1
ATOM 1540 O O . PHE A 1 189 ? -3.459 21.719 -2.623 1 96.81 189 PHE A O 1
ATOM 1547 N N . TYR A 1 190 ? -1.838 22.609 -3.824 1 93.94 190 TYR A N 1
ATOM 1548 C CA . TYR A 1 190 ? -2.604 22.516 -5.062 1 93.94 190 TYR A CA 1
ATOM 1549 C C . TYR A 1 190 ? -2.852 21.062 -5.445 1 93.94 190 TYR A C 1
ATOM 1551 O O . TYR A 1 190 ? -3.945 20.719 -5.898 1 93.94 190 TYR A O 1
ATOM 1559 N N . ILE A 1 191 ? -1.899 20.219 -5.246 1 92.75 191 ILE A N 1
ATOM 1560 C CA . ILE A 1 191 ? -2.084 18.812 -5.578 1 92.75 191 ILE A CA 1
ATOM 1561 C C . ILE A 1 191 ? -3.135 18.203 -4.656 1 92.75 191 ILE A C 1
ATOM 1563 O O . ILE A 1 191 ? -3.889 17.312 -5.066 1 92.75 191 ILE A O 1
ATOM 1567 N N . HIS A 1 192 ? -3.217 18.641 -3.439 1 92.94 192 HIS A N 1
ATOM 1568 C CA . HIS A 1 192 ? -4.176 18.109 -2.48 1 92.94 192 HIS A CA 1
ATOM 1569 C C . HIS A 1 192 ? -5.559 18.719 -2.689 1 92.94 192 HIS A C 1
ATOM 1571 O O . HIS A 1 192 ? -6.539 17.984 -2.885 1 92.94 192 HIS A O 1
ATOM 1577 N N . ILE A 1 193 ? -5.598 20.031 -2.771 1 90.69 193 ILE A N 1
ATOM 1578 C CA . ILE A 1 193 ? -6.871 20.734 -2.84 1 90.69 193 ILE A CA 1
ATOM 1579 C C . ILE A 1 193 ? -7.484 20.547 -4.227 1 90.69 193 ILE A C 1
ATOM 1581 O O . ILE A 1 193 ? -8.703 20.422 -4.363 1 90.69 193 ILE A O 1
ATOM 1585 N N . GLY A 1 194 ? -6.684 20.547 -5.234 1 84.12 194 GLY A N 1
ATOM 1586 C CA . GLY A 1 194 ? -7.156 20.516 -6.609 1 84.12 194 GLY A CA 1
ATOM 1587 C C . GLY A 1 194 ? -7.465 19.109 -7.102 1 84.12 194 GLY A C 1
ATOM 1588 O O . GLY A 1 194 ? -8.219 18.938 -8.062 1 84.12 194 GLY A O 1
ATOM 1589 N N . ASN A 1 195 ? -6.852 18.094 -6.488 1 83.62 195 ASN A N 1
ATOM 1590 C CA . ASN A 1 195 ? -6.957 16.781 -7.102 1 83.62 195 ASN A CA 1
ATOM 1591 C C . ASN A 1 195 ? -7.098 15.68 -6.055 1 83.62 195 ASN A C 1
ATOM 1593 O O . ASN A 1 195 ? -8.188 15.133 -5.871 1 83.62 195 ASN A O 1
ATOM 1597 N N . ALA A 1 196 ? -6.191 15.516 -5.215 1 85.94 196 ALA A N 1
ATOM 1598 C CA . ALA A 1 196 ? -6.059 14.297 -4.418 1 85.94 196 ALA A CA 1
ATOM 1599 C C . ALA A 1 196 ? -7.164 14.203 -3.373 1 85.94 196 ALA A C 1
ATOM 1601 O O . ALA A 1 196 ? -7.859 13.188 -3.283 1 85.94 196 ALA A O 1
ATOM 1602 N N . GLU A 1 197 ? -7.414 15.25 -2.654 1 87.19 197 GLU A N 1
ATOM 1603 C CA . GLU A 1 197 ? -8.289 15.156 -1.488 1 87.19 197 GLU A CA 1
ATOM 1604 C C . GLU A 1 197 ? -9.75 15 -1.902 1 87.19 197 GLU A C 1
ATOM 1606 O O . GLU A 1 197 ? -10.547 14.406 -1.174 1 87.19 197 GLU A O 1
ATOM 1611 N N . LYS A 1 198 ? -10.109 15.531 -3.061 1 85.44 198 LYS A N 1
ATOM 1612 C CA . LYS A 1 198 ? -11.453 15.305 -3.57 1 85.44 198 LYS A CA 1
ATOM 1613 C C . LYS A 1 198 ? -11.695 13.82 -3.836 1 85.44 198 LYS A C 1
ATOM 1615 O O . LYS A 1 198 ? -12.734 13.281 -3.457 1 85.44 198 LYS A O 1
ATOM 1620 N N . ASP A 1 199 ? -10.758 13.234 -4.414 1 88.31 199 ASP A N 1
ATOM 1621 C CA . ASP A 1 199 ? -10.844 11.805 -4.699 1 88.31 199 ASP A CA 1
ATOM 1622 C C . ASP A 1 199 ? -10.742 10.977 -3.418 1 88.31 199 ASP A C 1
ATOM 1624 O O . ASP A 1 199 ? -11.484 10.008 -3.234 1 88.31 199 ASP A O 1
ATOM 1628 N N . HIS A 1 200 ? -9.844 11.344 -2.521 1 92.19 200 HIS A N 1
ATOM 1629 C CA . HIS A 1 200 ? -9.602 10.594 -1.294 1 92.19 200 HIS A CA 1
ATOM 1630 C C . HIS A 1 200 ? -10.867 10.5 -0.45 1 92.19 200 HIS A C 1
ATOM 1632 O O . HIS A 1 200 ? -11.156 9.453 0.134 1 92.19 200 HIS A O 1
ATOM 1638 N N . LYS A 1 201 ? -11.602 11.578 -0.391 1 93.5 201 LYS A N 1
ATOM 1639 C CA . LYS A 1 201 ? -12.844 11.602 0.369 1 93.5 201 LYS A CA 1
ATOM 1640 C C . LYS A 1 201 ? -13.844 10.602 -0.193 1 93.5 201 LYS A C 1
ATOM 1642 O O . LYS A 1 201 ? -14.453 9.828 0.558 1 93.5 201 LYS A O 1
ATOM 1647 N N . ILE A 1 202 ? -13.969 10.664 -1.473 1 91.44 202 ILE A N 1
ATOM 1648 C CA . ILE A 1 202 ? -14.914 9.789 -2.154 1 91.44 202 ILE A CA 1
ATOM 1649 C C . ILE A 1 202 ? -14.484 8.328 -1.99 1 91.44 202 ILE A C 1
ATOM 1651 O O . ILE A 1 202 ? -15.305 7.469 -1.673 1 91.44 202 ILE A O 1
ATOM 1655 N N . GLN A 1 203 ? -13.266 8.055 -2.189 1 92.56 203 GLN A N 1
ATOM 1656 C CA . GLN A 1 203 ? -12.711 6.711 -2.055 1 92.56 203 GLN A CA 1
ATOM 1657 C C . GLN A 1 203 ? -12.922 6.168 -0.644 1 92.56 203 GLN A C 1
ATOM 1659 O O . GLN A 1 203 ? -13.242 4.992 -0.466 1 92.56 203 GLN A O 1
ATOM 1664 N N . ALA A 1 204 ? -12.742 7.051 0.35 1 96 204 ALA A N 1
ATOM 1665 C CA . ALA A 1 204 ? -12.898 6.633 1.74 1 96 204 ALA A CA 1
ATOM 1666 C C . ALA A 1 204 ? -14.344 6.25 2.041 1 96 204 ALA A C 1
ATOM 1668 O O . ALA A 1 204 ? -14.602 5.27 2.742 1 96 204 ALA A O 1
ATOM 1669 N N . ILE A 1 205 ? -15.289 6.992 1.507 1 95.94 205 ILE A N 1
ATOM 1670 C CA . ILE A 1 205 ? -16.703 6.668 1.683 1 95.94 205 ILE A CA 1
ATOM 1671 C C . ILE A 1 205 ? -17 5.32 1.028 1 95.94 205 ILE A C 1
ATOM 1673 O O . ILE A 1 205 ? -17.672 4.469 1.626 1 95.94 205 ILE A O 1
ATOM 1677 N N . HIS A 1 206 ? -16.5 5.156 -0.162 1 94.5 206 HIS A N 1
ATOM 1678 C CA . HIS A 1 206 ? -16.766 3.918 -0.89 1 94.5 206 HIS A CA 1
ATOM 1679 C C . HIS A 1 206 ? -16.188 2.713 -0.145 1 94.5 206 HIS A C 1
ATOM 1681 O O . HIS A 1 206 ? -16.891 1.709 0.035 1 94.5 206 HIS A O 1
ATOM 1687 N N . ALA A 1 207 ? -15 2.814 0.278 1 95.19 207 ALA A N 1
ATOM 1688 C CA . ALA A 1 207 ? -14.359 1.718 1.001 1 95.19 207 ALA A CA 1
ATOM 1689 C C . ALA A 1 207 ? -15.125 1.386 2.281 1 95.19 207 ALA A C 1
ATOM 1691 O O . ALA A 1 207 ? -15.383 0.216 2.568 1 95.19 207 ALA A O 1
ATOM 1692 N N . ALA A 1 208 ? -15.484 2.398 3.031 1 96.38 208 ALA A N 1
ATOM 1693 C CA . ALA A 1 208 ? -16.219 2.203 4.273 1 96.38 208 ALA A CA 1
ATOM 1694 C C . ALA A 1 208 ? -17.578 1.547 4.012 1 96.38 208 ALA A C 1
ATOM 1696 O O . ALA A 1 208 ? -17.984 0.642 4.738 1 96.38 208 ALA A O 1
ATOM 1697 N N . THR A 1 209 ? -18.25 1.999 2.945 1 96.06 209 THR A N 1
ATOM 1698 C CA . THR A 1 209 ? -19.578 1.503 2.619 1 96.06 209 THR A CA 1
ATOM 1699 C C . THR A 1 209 ? -19.531 0.022 2.256 1 96.06 209 THR A C 1
ATOM 1701 O O . THR A 1 209 ? -20.422 -0.746 2.635 1 96.06 209 THR A O 1
ATOM 1704 N N . LEU A 1 210 ? -18.5 -0.386 1.611 1 93.88 210 LEU A N 1
ATOM 1705 C CA . LEU A 1 210 ? -18.344 -1.768 1.167 1 93.88 210 LEU A CA 1
ATOM 1706 C C . LEU A 1 210 ? -18.109 -2.697 2.352 1 93.88 210 LEU A C 1
ATOM 1708 O O . LEU A 1 210 ? -18.453 -3.881 2.295 1 93.88 210 LEU A O 1
ATOM 1712 N N . GLU A 1 211 ? -17.656 -2.182 3.52 1 93.75 211 GLU A N 1
ATOM 1713 C CA . GLU A 1 211 ? -17.266 -3.016 4.652 1 93.75 211 GLU A CA 1
ATOM 1714 C C . GLU A 1 211 ? -18.25 -2.877 5.809 1 93.75 211 GLU A C 1
ATOM 1716 O O . GLU A 1 211 ? -18.062 -3.486 6.863 1 93.75 211 GLU A O 1
ATOM 1721 N N . CYS A 1 212 ? -19.188 -2.037 5.656 1 93.75 212 CYS A N 1
ATOM 1722 C CA . CYS A 1 212 ? -20.172 -1.788 6.715 1 93.75 212 CYS A CA 1
ATOM 1723 C C . CYS A 1 212 ? -21.531 -2.373 6.352 1 93.75 212 CYS A C 1
ATOM 1725 O O . CYS A 1 212 ? -22.25 -1.812 5.527 1 93.75 212 CYS A O 1
ATOM 1727 N N . ARG A 1 213 ? -21.984 -3.385 7.035 1 92.31 213 ARG A N 1
ATOM 1728 C CA . ARG A 1 213 ? -23.141 -4.152 6.586 1 92.31 213 ARG A CA 1
ATOM 1729 C C . ARG A 1 213 ? -24.234 -4.148 7.645 1 92.31 213 ARG A C 1
ATOM 1731 O O . ARG A 1 213 ? -25.375 -4.504 7.355 1 92.31 213 ARG A O 1
ATOM 1738 N N . ASN A 1 214 ? -23.969 -3.764 8.867 1 93.38 214 ASN A N 1
ATOM 1739 C CA . ASN A 1 214 ? -24.938 -3.756 9.945 1 93.38 214 ASN A CA 1
ATOM 1740 C C . ASN A 1 214 ? -24.641 -2.672 10.977 1 93.38 214 ASN A C 1
ATOM 1742 O O . ASN A 1 214 ? -23.609 -1.992 10.883 1 93.38 214 ASN A O 1
ATOM 1746 N N . ASP A 1 215 ? -25.484 -2.592 11.945 1 94.5 215 ASP A N 1
ATOM 1747 C CA . ASP A 1 215 ? -25.406 -1.508 12.914 1 94.5 215 ASP A CA 1
ATOM 1748 C C . ASP A 1 215 ? -24.141 -1.639 13.781 1 94.5 215 ASP A C 1
ATOM 1750 O O . ASP A 1 215 ? -23.531 -0.635 14.156 1 94.5 215 ASP A O 1
ATOM 1754 N N . ASP A 1 216 ? -23.812 -2.824 14.133 1 93.25 216 ASP A N 1
ATOM 1755 C CA . ASP A 1 216 ? -22.641 -3.037 14.961 1 93.25 216 ASP A CA 1
ATOM 1756 C C . ASP A 1 216 ? -21.375 -2.604 14.227 1 93.25 216 ASP A C 1
ATOM 1758 O O . ASP A 1 216 ? -20.484 -1.979 14.82 1 93.25 216 ASP A O 1
ATOM 1762 N N . GLU A 1 217 ? -21.312 -2.922 13 1 93.38 217 GLU A N 1
ATOM 1763 C CA . GLU A 1 217 ? -20.172 -2.518 12.172 1 93.38 217 GLU A CA 1
ATOM 1764 C C . GLU A 1 217 ? -20.125 -1.001 12.008 1 93.38 217 GLU A C 1
ATOM 1766 O O . GLU A 1 217 ? -19.062 -0.399 12.047 1 93.38 217 GLU A O 1
ATOM 1771 N N . PHE A 1 218 ? -21.281 -0.398 11.844 1 96.06 218 PHE A N 1
ATOM 1772 C CA . PHE A 1 218 ? -21.328 1.056 11.727 1 96.06 218 PHE A CA 1
ATOM 1773 C C . PHE A 1 218 ? -20.891 1.714 13.031 1 96.06 218 PHE A C 1
ATOM 1775 O O . PHE A 1 218 ? -20.172 2.721 13.008 1 96.06 218 PHE A O 1
ATOM 1782 N N . ALA A 1 219 ? -21.312 1.14 14.07 1 95.88 219 ALA A N 1
ATOM 1783 C CA . ALA A 1 219 ? -20.906 1.685 15.367 1 95.88 219 ALA A CA 1
ATOM 1784 C C . ALA A 1 219 ? -19.391 1.627 15.539 1 95.88 219 ALA A C 1
ATOM 1786 O O . ALA A 1 219 ? -18.781 2.578 16.031 1 95.88 219 ALA A O 1
ATOM 1787 N N . ALA A 1 220 ? -18.812 0.542 15.133 1 94.31 220 ALA A N 1
ATOM 1788 C CA . ALA A 1 220 ? -17.359 0.397 15.195 1 94.31 220 ALA A CA 1
ATOM 1789 C C . ALA A 1 220 ? -16.656 1.41 14.289 1 94.31 220 ALA A C 1
ATOM 1791 O O . ALA A 1 220 ? -15.648 2.008 14.672 1 94.31 220 ALA A O 1
ATOM 1792 N N . LEU A 1 221 ? -17.203 1.578 13.125 1 96.31 221 LEU A N 1
ATOM 1793 C CA . LEU A 1 221 ? -16.688 2.566 12.18 1 96.31 221 LEU A CA 1
ATOM 1794 C C . LEU A 1 221 ? -16.75 3.969 12.773 1 96.31 221 LEU A C 1
ATOM 1796 O O . LEU A 1 221 ? -15.773 4.715 12.719 1 96.31 221 LEU A O 1
ATOM 1800 N N . ALA A 1 222 ? -17.859 4.293 13.367 1 97.56 222 ALA A N 1
ATOM 1801 C CA . ALA A 1 222 ? -18.047 5.605 13.969 1 97.56 222 ALA A CA 1
ATOM 1802 C C . ALA A 1 222 ? -17.078 5.82 15.133 1 97.56 222 ALA A C 1
ATOM 1804 O O . ALA A 1 222 ? -16.562 6.926 15.32 1 97.56 222 ALA A O 1
ATOM 1805 N N . ASP A 1 223 ? -16.844 4.789 15.867 1 96.25 223 ASP A N 1
ATOM 1806 C CA . ASP A 1 223 ? -15.906 4.883 16.984 1 96.25 223 ASP A CA 1
ATOM 1807 C C . ASP A 1 223 ? -14.508 5.242 16.484 1 96.25 223 ASP A C 1
ATOM 1809 O O . ASP A 1 223 ? -13.852 6.121 17.047 1 96.25 223 ASP A O 1
ATOM 1813 N N . GLY A 1 224 ? -14.102 4.543 15.477 1 96.31 224 GLY A N 1
ATOM 1814 C CA . GLY A 1 224 ? -12.805 4.867 14.898 1 96.31 224 GLY A CA 1
ATOM 1815 C C . GLY A 1 224 ? -12.727 6.285 14.367 1 96.31 224 GLY A C 1
ATOM 1816 O O . GLY A 1 224 ? -11.719 6.973 14.562 1 96.31 224 GLY A O 1
ATOM 1817 N N . PHE A 1 225 ? -13.797 6.691 13.734 1 98 225 PHE A N 1
ATOM 1818 C CA . PHE A 1 225 ? -13.914 8.039 13.195 1 98 225 PHE A CA 1
ATOM 1819 C C . PHE A 1 225 ? -13.773 9.078 14.297 1 98 225 PHE A C 1
ATOM 1821 O O . PHE A 1 225 ? -12.922 9.969 14.211 1 98 225 PHE A O 1
ATOM 1828 N N . TYR A 1 226 ? -14.461 8.906 15.359 1 98.12 226 TYR A N 1
ATOM 1829 C CA . TYR A 1 226 ? -14.484 9.898 16.438 1 98.12 226 TYR A CA 1
ATOM 1830 C C . TYR A 1 226 ? -13.18 9.883 17.219 1 98.12 226 TYR A C 1
ATOM 1832 O O . TYR A 1 226 ? -12.711 10.93 17.672 1 98.12 226 TYR A O 1
ATOM 1840 N N . ASP A 1 227 ? -12.648 8.703 17.375 1 97.44 227 ASP A N 1
ATOM 1841 C CA . ASP A 1 227 ? -11.352 8.625 18.047 1 97.44 227 ASP A CA 1
ATOM 1842 C C . ASP A 1 227 ? -10.297 9.438 17.297 1 97.44 227 ASP A C 1
ATOM 1844 O O . ASP A 1 227 ? -9.516 10.172 17.906 1 97.44 227 ASP A O 1
ATOM 1848 N N . PHE A 1 228 ? -10.305 9.312 16.016 1 98.31 228 PHE A N 1
ATOM 1849 C CA . PHE A 1 228 ? -9.32 10.047 15.227 1 98.31 228 PHE A CA 1
ATOM 1850 C C . PHE A 1 228 ? -9.57 11.547 15.305 1 98.31 228 PHE A C 1
ATOM 1852 O O . PHE A 1 228 ? -8.625 12.336 15.398 1 98.31 228 PHE A O 1
ATOM 1859 N N . MET A 1 229 ? -10.789 11.938 15.273 1 98.38 229 MET A N 1
ATOM 1860 C CA . MET A 1 229 ? -11.133 13.352 15.414 1 98.38 229 MET A CA 1
ATOM 1861 C C . MET A 1 229 ? -10.633 13.906 16.734 1 98.38 229 MET A C 1
ATOM 1863 O O . MET A 1 229 ? -10.078 15.008 16.797 1 98.38 229 MET A O 1
ATOM 1867 N N . THR A 1 230 ? -10.773 13.133 17.688 1 98.44 230 THR A N 1
ATOM 1868 C CA . THR A 1 230 ? -10.406 13.555 19.031 1 98.44 230 THR A CA 1
ATOM 1869 C C . THR A 1 230 ? -8.891 13.734 19.141 1 98.44 230 THR A C 1
ATOM 1871 O O . THR A 1 230 ? -8.414 14.758 19.656 1 98.44 230 THR A O 1
ATOM 1874 N N . ILE A 1 231 ? -8.156 12.781 18.656 1 98.38 231 ILE A N 1
ATOM 1875 C CA . ILE A 1 231 ? -6.707 12.891 18.812 1 98.38 231 ILE A CA 1
ATOM 1876 C C . ILE A 1 231 ? -6.18 14.016 17.922 1 98.38 231 ILE A C 1
ATOM 1878 O O . ILE A 1 231 ? -5.184 14.664 18.266 1 98.38 231 ILE A O 1
ATOM 1882 N N . THR A 1 232 ? -6.848 14.305 16.812 1 98.69 232 THR A N 1
ATOM 1883 C CA . THR A 1 232 ? -6.457 15.414 15.938 1 98.69 232 THR A CA 1
ATOM 1884 C C . THR A 1 232 ? -6.703 16.75 16.625 1 98.69 232 THR A C 1
ATOM 1886 O O . THR A 1 232 ? -5.871 17.656 16.547 1 98.69 232 THR A O 1
ATOM 1889 N N . GLU A 1 233 ? -7.852 16.844 17.297 1 98.5 233 GLU A N 1
ATOM 1890 C CA . GLU A 1 233 ? -8.133 18.062 18.062 1 98.5 233 GLU A CA 1
ATOM 1891 C C . GLU A 1 233 ? -7.074 18.281 19.141 1 98.5 233 GLU A C 1
ATOM 1893 O O . GLU A 1 233 ? -6.59 19.406 19.312 1 98.5 233 GLU A O 1
ATOM 1898 N N . GLN A 1 234 ? -6.742 17.234 19.844 1 98.12 234 GLN A N 1
ATOM 1899 C CA . GLN A 1 234 ? -5.727 17.328 20.875 1 98.12 234 GLN A CA 1
ATOM 1900 C C . GLN A 1 234 ? -4.379 17.734 20.297 1 98.12 234 GLN A C 1
ATOM 1902 O O . GLN A 1 234 ? -3.646 18.516 20.922 1 98.12 234 GLN A O 1
ATOM 1907 N N . TYR A 1 235 ? -4.047 17.25 19.203 1 98.38 235 TYR A N 1
ATOM 1908 C CA . TYR A 1 235 ? -2.818 17.594 18.5 1 98.38 235 TYR A CA 1
ATOM 1909 C C . TYR A 1 235 ? -2.754 19.094 18.219 1 98.38 235 TYR A C 1
ATOM 1911 O O . TYR A 1 235 ? -1.775 19.75 18.562 1 98.38 235 TYR A O 1
ATOM 1919 N N . TRP A 1 236 ? -3.791 19.656 17.594 1 98.31 236 TRP A N 1
ATOM 1920 C CA . TRP A 1 236 ? -3.799 21.062 17.203 1 98.31 236 TRP A CA 1
ATOM 1921 C C . TRP A 1 236 ? -3.811 21.953 18.438 1 98.31 236 TRP A C 1
ATOM 1923 O O . TRP A 1 236 ? -3.174 23.016 18.453 1 98.31 236 TRP A O 1
ATOM 1933 N N . ASN A 1 237 ? -4.547 21.531 19.469 1 97.5 237 ASN A N 1
ATOM 1934 C CA . ASN A 1 237 ? -4.539 22.281 20.719 1 97.5 237 ASN A CA 1
ATOM 1935 C C . ASN A 1 237 ? -3.141 22.328 21.328 1 97.5 237 ASN A C 1
ATOM 1937 O O . ASN A 1 237 ? -2.754 23.344 21.922 1 97.5 237 ASN A O 1
ATOM 1941 N N . GLY A 1 238 ? -2.475 21.203 21.188 1 97.5 238 GLY A N 1
ATOM 1942 C CA . GLY A 1 238 ? -1.094 21.172 21.656 1 97.5 238 GLY A CA 1
ATOM 1943 C C . GLY A 1 238 ? -0.205 22.156 20.906 1 97.5 238 GLY A C 1
ATOM 1944 O O . GLY A 1 238 ? 0.622 22.844 21.516 1 97.5 238 GLY A O 1
ATOM 1945 N N . ILE A 1 239 ? -0.354 22.281 19.641 1 97.81 239 ILE A N 1
ATOM 1946 C CA . ILE A 1 239 ? 0.417 23.219 18.844 1 97.81 239 ILE A CA 1
ATOM 1947 C C . ILE A 1 239 ? 0.086 24.641 19.266 1 97.81 239 ILE A C 1
ATOM 1949 O O . ILE A 1 239 ? 0.987 25.453 19.484 1 97.81 239 ILE A O 1
ATOM 1953 N N . ALA A 1 240 ? -1.218 24.984 19.375 1 97.31 240 ALA A N 1
ATOM 1954 C CA . ALA A 1 240 ? -1.649 26.312 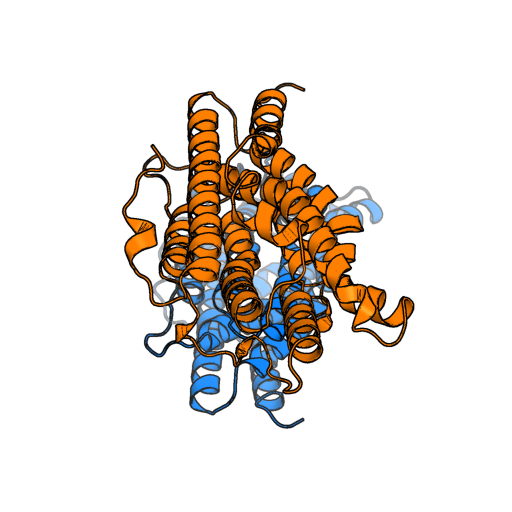19.766 1 97.31 240 ALA A CA 1
ATOM 1955 C C . ALA A 1 240 ? -1.061 26.703 21.125 1 97.31 240 ALA A C 1
ATOM 1957 O O . ALA A 1 240 ? -0.583 27.828 21.297 1 97.31 240 ALA A O 1
ATOM 1958 N N . HIS A 1 241 ? -1.093 25.781 22 1 96.62 241 HIS A N 1
ATOM 1959 C CA . HIS A 1 241 ? -0.558 26.031 23.328 1 96.62 241 HIS A CA 1
ATOM 1960 C C . HIS A 1 241 ? 0.94 26.312 23.281 1 96.62 241 HIS A C 1
ATOM 1962 O O . HIS A 1 241 ? 1.424 27.25 23.906 1 96.62 241 HIS A O 1
ATOM 1968 N N . ALA A 1 242 ? 1.654 25.516 22.547 1 96.19 242 ALA A N 1
ATOM 1969 C CA . ALA A 1 242 ? 3.107 25.641 22.469 1 96.19 242 ALA A CA 1
ATOM 1970 C C . ALA A 1 242 ? 3.512 26.938 21.766 1 96.19 242 ALA A C 1
ATOM 1972 O O . ALA A 1 242 ? 4.535 27.531 22.109 1 96.19 242 ALA A O 1
ATOM 1973 N N . MET A 1 243 ? 2.703 27.359 20.828 1 94.06 243 MET A N 1
ATOM 1974 C CA . MET A 1 243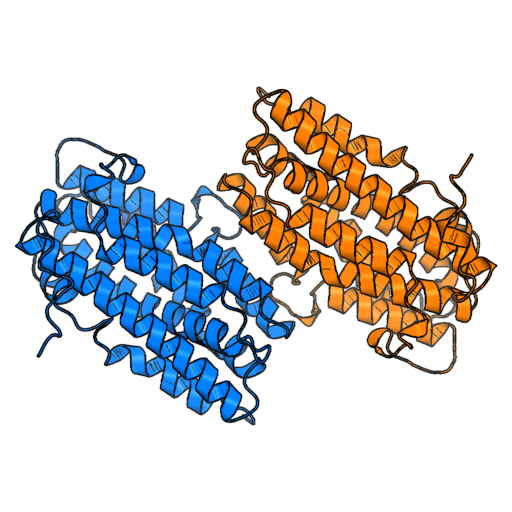 ? 2.975 28.609 20.141 1 94.06 243 MET A CA 1
ATOM 1975 C C . MET A 1 243 ? 2.844 29.797 21.094 1 94.06 243 MET A C 1
ATOM 1977 O O . MET A 1 243 ? 3.607 30.766 21 1 94.06 243 MET A O 1
ATOM 1981 N N . LYS A 1 244 ? 1.94 29.688 22 1 91.12 244 LYS A N 1
ATOM 1982 C CA . LYS A 1 244 ? 1.688 30.781 22.938 1 91.12 244 LYS A CA 1
ATOM 1983 C C . LYS A 1 244 ? 2.668 30.734 24.109 1 91.12 244 LYS A C 1
ATOM 1985 O O . LYS A 1 244 ? 3.117 31.781 24.594 1 91.12 244 LYS A O 1
ATOM 1990 N N . HIS A 1 245 ? 3.031 29.516 24.531 1 90.06 245 HIS A N 1
ATOM 1991 C CA . HIS A 1 245 ? 3.744 29.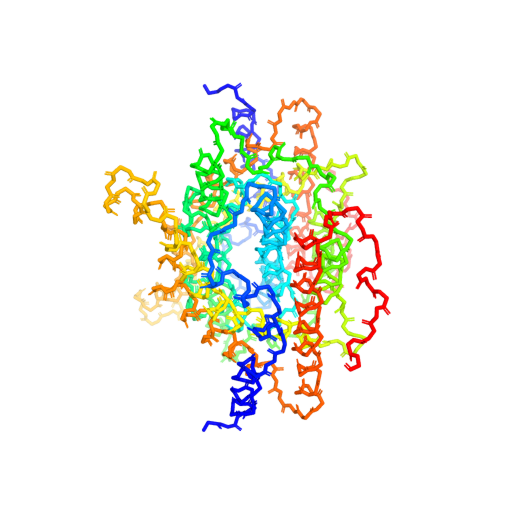406 25.797 1 90.06 245 HIS A CA 1
ATOM 1992 C C . HIS A 1 245 ? 5.125 28.797 25.609 1 90.06 245 HIS A C 1
ATOM 1994 O O . HIS A 1 245 ? 5.926 28.734 26.531 1 90.06 245 HIS A O 1
ATOM 2000 N N . GLY A 1 246 ? 5.418 28.375 24.422 1 85.12 246 GLY A N 1
ATOM 2001 C CA . GLY A 1 246 ? 6.68 27.703 24.172 1 85.12 246 GLY A CA 1
ATOM 2002 C C . GLY A 1 246 ? 6.57 26.203 24.219 1 85.12 246 GLY A C 1
ATOM 2003 O O . GLY A 1 246 ? 5.617 25.656 24.781 1 85.12 246 GLY A O 1
ATOM 2004 N N . PRO A 1 247 ? 7.453 25.484 23.594 1 81.56 247 PRO A N 1
ATOM 2005 C CA . PRO A 1 247 ? 7.359 24.031 23.469 1 81.56 247 PRO A CA 1
ATOM 2006 C C . PRO A 1 247 ? 7.602 23.297 24.797 1 81.56 247 PRO A C 1
ATOM 2008 O O . PRO A 1 247 ? 7.23 22.125 24.938 1 81.56 247 PRO A O 1
ATOM 2011 N N . ASN A 1 248 ? 8.234 23.891 25.734 1 71.88 248 ASN A N 1
ATOM 2012 C CA . ASN A 1 248 ? 8.625 23.25 26.969 1 71.88 248 ASN A CA 1
ATOM 2013 C C . ASN A 1 248 ? 7.559 23.406 28.047 1 71.88 248 ASN A C 1
ATOM 2015 O O . ASN A 1 248 ? 7.691 22.875 29.156 1 71.88 248 ASN A O 1
ATOM 2019 N N . ASP A 1 249 ? 6.578 24.219 27.688 1 63.06 249 ASP A N 1
ATOM 2020 C CA . ASP A 1 249 ? 5.535 24.422 28.703 1 63.06 249 ASP A CA 1
ATOM 2021 C C . ASP A 1 249 ? 4.586 23.219 28.75 1 63.06 249 ASP A C 1
ATOM 2023 O O . ASP A 1 249 ? 3.873 22.953 27.781 1 63.06 249 ASP A O 1
ATOM 2027 N N . ILE A 1 250 ? 4.801 22.172 29.547 1 53.19 250 ILE A N 1
ATOM 2028 C CA . ILE A 1 250 ? 4.117 20.891 29.688 1 53.19 250 ILE A CA 1
ATOM 2029 C C . ILE A 1 250 ? 2.691 21.109 30.188 1 53.19 250 ILE A C 1
ATOM 2031 O O . ILE A 1 250 ? 1.92 20.156 30.328 1 53.19 250 ILE A O 1
ATOM 2035 N N . GLN A 1 251 ? 2.229 22.234 30.656 1 48.84 251 GLN A N 1
ATOM 2036 C CA . GLN A 1 251 ? 0.92 22.406 31.281 1 48.84 251 GLN A CA 1
ATOM 2037 C C . GLN A 1 251 ? -0.205 22.172 30.281 1 48.84 251 GLN A C 1
ATOM 2039 O O . GLN A 1 251 ? -1.372 22.062 30.672 1 48.84 251 GLN A O 1
ATOM 2044 N N . ALA A 1 252 ? -0.038 22.047 29.062 1 48.28 252 ALA A N 1
ATOM 2045 C CA . ALA A 1 252 ? -1.075 22.047 28.031 1 48.28 252 ALA A CA 1
ATOM 2046 C C . ALA A 1 252 ? -1.911 20.766 28.109 1 48.28 252 ALA A C 1
ATOM 2048 O O . ALA A 1 252 ? -3.031 20.719 27.594 1 48.28 252 ALA A O 1
ATOM 2049 N N . LEU A 1 253 ? -1.426 19.578 28.312 1 46.19 253 LEU A N 1
ATOM 2050 C CA . LEU A 1 253 ? -2.133 18.312 28.188 1 46.19 253 LEU A CA 1
ATOM 2051 C C . LEU A 1 253 ? -3.191 18.172 29.281 1 46.19 253 LEU A C 1
ATOM 2053 O O . LEU A 1 253 ? -4.008 17.25 29.234 1 46.19 253 LEU A O 1
ATOM 2057 N N . SER A 1 254 ? -3.094 18.875 30.438 1 40.5 254 SER A N 1
ATOM 2058 C CA . SER A 1 254 ? -3.916 18.5 31.594 1 40.5 254 SER A CA 1
ATOM 2059 C C . SER A 1 254 ? -5.281 19.188 31.531 1 40.5 254 SER A C 1
ATOM 2061 O O . SER A 1 254 ? -6.148 18.922 32.375 1 40.5 254 SER A O 1
ATOM 2063 N N . LYS A 1 255 ? -5.559 20.453 30.969 1 39.97 255 LYS A N 1
ATOM 2064 C CA . LYS A 1 255 ? -6.871 21 31.281 1 39.97 255 LYS A CA 1
ATOM 2065 C C . LYS A 1 255 ? -7.926 20.531 30.297 1 39.97 255 LYS A C 1
ATOM 2067 O O . LYS A 1 255 ? -7.742 20.656 29.078 1 39.97 255 LYS A O 1
ATOM 2072 N N . PRO A 1 256 ? -8.93 19.609 30.688 1 38.78 256 PRO A N 1
ATOM 2073 C CA . PRO A 1 256 ? -10.172 19.453 29.922 1 38.78 256 PRO A CA 1
ATOM 2074 C C . PRO A 1 256 ? -10.781 20.781 29.484 1 38.78 256 PRO A C 1
ATOM 2076 O O . PRO A 1 256 ? -10.773 21.75 30.266 1 38.78 256 PRO A O 1
ATOM 2079 N N . TRP A 1 257 ? -10.641 21.359 28.328 1 29.27 257 TRP A N 1
ATOM 2080 C CA . TRP A 1 257 ? -11.375 22.578 28.016 1 29.27 257 TRP A CA 1
ATOM 2081 C C . TRP A 1 257 ? -12.766 22.562 28.641 1 29.27 257 TRP A C 1
ATOM 2083 O O . TRP A 1 257 ? -13.562 21.656 28.391 1 29.27 257 TRP A O 1
ATOM 2093 N N . ALA A 1 258 ? -12.828 22.984 29.859 1 29.67 258 ALA A N 1
ATOM 2094 C CA . ALA A 1 258 ? -14.156 23.281 30.391 1 29.67 258 ALA A CA 1
ATOM 2095 C C . ALA A 1 258 ? -14.836 24.375 29.578 1 29.67 258 ALA A C 1
ATOM 2097 O O . ALA A 1 258 ? -14.18 25.312 29.094 1 29.67 258 ALA A O 1
ATOM 2098 N N . MET B 1 1 ? 27.969 2.871 -11.602 1 38.03 1 MET B N 1
ATOM 2099 C CA . MET B 1 1 ? 26.812 2.545 -10.766 1 38.03 1 MET B CA 1
ATOM 2100 C C . MET B 1 1 ? 27.266 2.008 -9.414 1 38.03 1 MET B C 1
ATOM 2102 O O . MET B 1 1 ? 27.906 0.959 -9.336 1 38.03 1 MET B O 1
ATOM 2106 N N . SER B 1 2 ? 27.578 2.924 -8.43 1 53.62 2 SER B N 1
ATOM 2107 C CA . SER B 1 2 ? 28.297 2.957 -7.16 1 53.62 2 SER B CA 1
ATOM 2108 C C . SER B 1 2 ? 28.047 1.691 -6.348 1 53.62 2 SER B C 1
ATOM 2110 O O . SER B 1 2 ? 28.906 1.241 -5.602 1 53.62 2 SER B O 1
ATOM 2112 N N . GLY B 1 3 ? 26.609 1.165 -5.984 1 69.12 3 GLY B N 1
ATOM 2113 C CA . GLY B 1 3 ? 25.984 0.336 -4.961 1 69.12 3 GLY B CA 1
ATOM 2114 C C . GLY B 1 3 ? 25.922 -1.13 -5.348 1 69.12 3 GLY B C 1
ATOM 2115 O O . GLY B 1 3 ? 26.719 -1.605 -6.156 1 69.12 3 GLY B O 1
ATOM 2116 N N . TYR B 1 4 ? 25.344 -2.111 -4.641 1 92.56 4 TYR B N 1
ATOM 2117 C CA . TYR B 1 4 ? 25.219 -3.561 -4.766 1 92.56 4 TYR B CA 1
ATOM 2118 C C . TYR B 1 4 ? 24.297 -3.93 -5.934 1 92.56 4 TYR B C 1
ATOM 2120 O O . TYR B 1 4 ? 23.734 -5.023 -5.961 1 92.56 4 TYR B O 1
ATOM 2128 N N . TYR B 1 5 ? 24.234 -2.982 -6.973 1 95.06 5 TYR B N 1
ATOM 2129 C CA . TYR B 1 5 ? 23.344 -3.188 -8.109 1 95.06 5 TYR B CA 1
ATOM 2130 C C . TYR B 1 5 ? 23.75 -4.43 -8.898 1 95.06 5 TYR B C 1
ATOM 2132 O O . TYR B 1 5 ? 22.891 -5.258 -9.234 1 95.06 5 TYR B O 1
ATOM 2140 N N . GLU B 1 6 ? 24.984 -4.582 -9.234 1 95.19 6 GLU B N 1
ATOM 2141 C CA . GLU B 1 6 ? 25.453 -5.719 -10.023 1 95.19 6 GLU B CA 1
ATOM 2142 C C . GLU B 1 6 ? 25.281 -7.031 -9.258 1 95.19 6 GLU B C 1
ATOM 2144 O O . GLU B 1 6 ? 24.844 -8.031 -9.828 1 95.19 6 GLU B O 1
ATOM 2149 N N . GLU B 1 7 ? 25.641 -7 -8.016 1 96.94 7 GLU B N 1
ATOM 2150 C CA . GLU B 1 7 ? 25.5 -8.188 -7.176 1 96.94 7 GLU B CA 1
ATOM 2151 C C . GLU B 1 7 ? 24.047 -8.594 -7.043 1 96.94 7 GLU B C 1
ATOM 2153 O O . GLU B 1 7 ? 23.719 -9.781 -7.117 1 96.94 7 GLU B O 1
ATOM 2158 N N . ILE B 1 8 ? 23.234 -7.648 -6.891 1 97.88 8 ILE B N 1
ATOM 2159 C CA . ILE B 1 8 ? 21.797 -7.902 -6.727 1 97.88 8 ILE B CA 1
ATOM 2160 C C . ILE B 1 8 ? 21.219 -8.414 -8.039 1 97.88 8 ILE B C 1
ATOM 2162 O O . ILE B 1 8 ? 20.406 -9.336 -8.047 1 97.88 8 ILE B O 1
ATOM 2166 N N . THR B 1 9 ? 21.625 -7.844 -9.148 1 97.12 9 THR B N 1
ATOM 2167 C CA . THR B 1 9 ? 21.156 -8.305 -10.461 1 97.12 9 THR B CA 1
ATOM 2168 C C . THR B 1 9 ? 21.578 -9.75 -10.703 1 97.12 9 THR B C 1
ATOM 2170 O O . THR B 1 9 ? 20.797 -10.555 -11.211 1 97.12 9 THR B O 1
ATOM 2173 N N . LYS B 1 10 ? 22.781 -10.016 -10.297 1 97 10 LYS B N 1
ATOM 2174 C CA . LYS B 1 10 ? 23.266 -11.391 -10.414 1 97 10 LYS B CA 1
ATOM 2175 C C . LYS B 1 10 ? 22.438 -12.336 -9.539 1 97 10 LYS B C 1
ATOM 2177 O O . LYS B 1 10 ? 22.094 -13.438 -9.969 1 97 10 LYS B O 1
ATOM 2182 N N . LEU B 1 11 ? 22.203 -11.914 -8.367 1 97.75 11 LEU B N 1
ATOM 2183 C CA . LEU B 1 11 ? 21.359 -12.68 -7.461 1 97.75 11 LEU B CA 1
ATOM 2184 C C . LEU B 1 11 ? 19.984 -12.914 -8.062 1 97.75 11 LEU B C 1
ATOM 2186 O O . LEU B 1 11 ? 19.484 -14.039 -8.078 1 97.75 11 LEU B O 1
ATOM 2190 N N . ALA B 1 12 ? 19.406 -11.898 -8.594 1 97.75 12 ALA B N 1
ATOM 2191 C CA . ALA B 1 12 ? 18.062 -11.969 -9.172 1 97.75 12 ALA B CA 1
ATOM 2192 C C . ALA B 1 12 ? 18.016 -12.953 -10.336 1 97.75 12 ALA B C 1
ATOM 2194 O O . ALA B 1 12 ? 17.094 -13.773 -10.43 1 97.75 12 ALA B O 1
ATOM 2195 N N . THR B 1 13 ? 18.984 -13 -11.188 1 96.94 13 THR B N 1
ATOM 2196 C CA . THR B 1 13 ? 18.984 -13.82 -12.398 1 96.94 13 THR B CA 1
ATOM 2197 C C . THR B 1 13 ? 19.25 -15.281 -12.062 1 96.94 13 THR B C 1
ATOM 2199 O O . THR B 1 13 ? 19 -16.172 -12.883 1 96.94 13 THR B O 1
ATOM 2202 N N . SER B 1 14 ? 19.688 -15.508 -10.883 1 97.19 14 SER B N 1
ATOM 2203 C CA . SER B 1 14 ? 20 -16.875 -10.477 1 97.19 14 SER B CA 1
ATOM 2204 C C . SER B 1 14 ? 18.719 -17.703 -10.336 1 97.19 14 SER B C 1
ATOM 2206 O O . SER B 1 14 ? 18.781 -18.938 -10.242 1 97.19 14 SER B O 1
ATOM 2208 N N . VAL B 1 15 ? 17.562 -17.062 -10.359 1 97.56 15 VAL B N 1
ATOM 2209 C CA . VAL B 1 15 ? 16.297 -17.766 -10.227 1 97.56 15 VAL B CA 1
ATOM 2210 C C . VAL B 1 15 ? 16.172 -18.828 -11.312 1 97.56 15 VAL B C 1
ATOM 2212 O O . VAL B 1 15 ? 15.555 -19.875 -11.109 1 97.56 15 VAL B O 1
ATOM 2215 N N . HIS B 1 16 ? 16.781 -18.703 -12.469 1 97 16 HIS B N 1
ATOM 2216 C CA . HIS B 1 16 ? 16.609 -19.547 -13.641 1 97 16 HIS B CA 1
ATOM 2217 C C . HIS B 1 16 ? 17.25 -20.922 -13.43 1 97 16 HIS B C 1
ATOM 2219 O O . HIS B 1 16 ? 16.891 -21.891 -14.117 1 97 16 HIS B O 1
ATOM 2225 N N . GLN B 1 17 ? 18.094 -21 -12.484 1 96.69 17 GLN B N 1
ATOM 2226 C CA . GLN B 1 17 ? 18.812 -22.25 -12.25 1 96.69 17 GLN B CA 1
ATOM 2227 C C . GLN B 1 17 ? 18.25 -22.984 -11.039 1 96.69 17 GLN B C 1
ATOM 2229 O O . GLN B 1 17 ? 18.703 -24.094 -10.711 1 96.69 17 GLN B O 1
ATOM 2234 N N . HIS B 1 18 ? 17.328 -22.453 -10.453 1 97.5 18 HIS B N 1
ATOM 2235 C CA . HIS B 1 18 ? 16.828 -22.953 -9.18 1 97.5 18 HIS B CA 1
ATOM 2236 C C . HIS B 1 18 ? 15.68 -23.922 -9.391 1 97.5 18 HIS B C 1
ATOM 2238 O O . HIS B 1 18 ? 14.953 -23.828 -10.383 1 97.5 18 HIS B O 1
ATOM 2244 N N . GLY B 1 19 ? 15.461 -24.75 -8.406 1 97.88 19 GLY B N 1
ATOM 2245 C CA . GLY B 1 19 ? 14.398 -25.75 -8.438 1 97.88 19 GLY B CA 1
ATOM 2246 C C . GLY B 1 19 ? 13.016 -25.125 -8.359 1 97.88 19 GLY B C 1
ATOM 2247 O O . GLY B 1 19 ? 12.016 -25.797 -8.648 1 97.88 19 GLY B O 1
ATOM 2248 N N . ALA B 1 20 ? 12.914 -23.875 -8.008 1 98.31 20 ALA B N 1
ATOM 2249 C CA . ALA B 1 20 ? 11.617 -23.188 -8.031 1 98.31 20 ALA B CA 1
ATOM 2250 C C . ALA B 1 20 ? 11.07 -23.109 -9.453 1 98.31 20 ALA B C 1
ATOM 2252 O O . ALA B 1 20 ? 9.859 -23.047 -9.656 1 98.31 20 ALA B O 1
ATOM 2253 N N . LEU B 1 21 ? 11.984 -23.109 -10.453 1 97.94 21 LEU B N 1
ATOM 2254 C CA . LEU B 1 21 ? 11.578 -23.047 -11.852 1 97.94 21 LEU B CA 1
ATOM 2255 C C . LEU B 1 21 ? 11.844 -24.359 -12.562 1 97.94 21 LEU B C 1
ATOM 2257 O O . LEU B 1 21 ? 11.281 -24.625 -13.633 1 97.94 21 LEU B O 1
ATOM 2261 N N . ASN B 1 22 ? 12.758 -25.094 -12.055 1 97.44 22 ASN B N 1
ATOM 2262 C CA . ASN B 1 22 ? 13.125 -26.391 -12.617 1 97.44 22 ASN B CA 1
ATOM 2263 C C . ASN B 1 22 ? 12.703 -27.547 -11.719 1 97.44 22 ASN B C 1
ATOM 2265 O O . ASN B 1 22 ? 13.469 -27.969 -10.852 1 97.44 22 ASN B O 1
ATOM 2269 N N . ASN B 1 23 ? 11.508 -28.078 -11.961 1 97.5 23 ASN B N 1
ATOM 2270 C CA . ASN B 1 23 ? 10.93 -29.094 -11.078 1 97.5 23 ASN B CA 1
ATOM 2271 C C . ASN B 1 23 ? 9.93 -29.969 -11.82 1 97.5 23 ASN B C 1
ATOM 2273 O O . ASN B 1 23 ? 9.656 -29.75 -13 1 97.5 23 ASN B O 1
ATOM 2277 N N . ALA B 1 24 ? 9.414 -30.938 -11.125 1 96.81 24 ALA B N 1
ATOM 2278 C CA . ALA B 1 24 ? 8.586 -31.969 -11.727 1 96.81 24 ALA B CA 1
ATOM 2279 C C . ALA B 1 24 ? 7.234 -31.422 -12.148 1 96.81 24 ALA B C 1
ATOM 2281 O O . ALA B 1 24 ? 6.625 -31.906 -13.102 1 96.81 24 ALA B O 1
ATOM 2282 N N . PHE B 1 25 ? 6.715 -30.422 -11.523 1 98.06 25 PHE B N 1
ATOM 2283 C CA . PHE B 1 25 ? 5.422 -29.859 -11.906 1 98.06 25 PHE B CA 1
ATOM 2284 C C . PHE B 1 25 ? 5.48 -29.297 -13.32 1 98.06 25 PHE B C 1
ATOM 2286 O O . PHE B 1 25 ? 4.637 -29.625 -14.164 1 98.06 25 PHE B O 1
ATOM 2293 N N . TYR B 1 26 ? 6.469 -28.406 -13.523 1 98.06 26 TYR B N 1
ATOM 2294 C CA . TYR B 1 26 ? 6.559 -27.75 -14.82 1 98.06 26 TYR B CA 1
ATOM 2295 C C . TYR B 1 26 ? 6.816 -28.781 -15.93 1 98.06 26 TYR B C 1
ATOM 2297 O O . TYR B 1 26 ? 6.328 -28.625 -17.047 1 98.06 26 TYR B O 1
ATOM 2305 N N . GLU B 1 27 ? 7.59 -29.797 -15.586 1 97.19 27 GLU B N 1
ATOM 2306 C CA . GLU B 1 27 ? 7.777 -30.859 -16.562 1 97.19 27 GLU B CA 1
ATOM 2307 C C . GLU B 1 27 ? 6.445 -31.484 -16.969 1 97.19 27 GLU B C 1
ATOM 2309 O O . GLU B 1 27 ? 6.172 -31.656 -18.156 1 97.19 27 GLU B O 1
ATOM 2314 N N . ARG B 1 28 ? 5.641 -31.781 -16.016 1 97.12 28 ARG B N 1
ATOM 2315 C CA . ARG B 1 28 ? 4.328 -32.375 -16.25 1 97.12 28 ARG B CA 1
ATOM 2316 C C . ARG B 1 28 ? 3.393 -31.375 -16.938 1 97.12 28 ARG B C 1
ATOM 2318 O O . ARG B 1 28 ? 2.684 -31.734 -17.875 1 97.12 28 ARG B O 1
ATOM 2325 N N . TRP B 1 29 ? 3.369 -30.172 -16.484 1 97.94 29 TRP B N 1
ATOM 2326 C CA . TRP B 1 29 ? 2.477 -29.109 -16.953 1 97.94 29 TRP B CA 1
ATOM 2327 C C . TRP B 1 29 ? 2.73 -28.781 -18.422 1 97.94 29 TRP B C 1
ATOM 2329 O O . TRP B 1 29 ? 1.79 -28.547 -19.172 1 97.94 29 TRP B O 1
ATOM 2339 N N . LEU B 1 30 ? 3.998 -28.828 -18.828 1 97.56 30 LEU B N 1
ATOM 2340 C CA . LEU B 1 30 ? 4.398 -28.391 -20.156 1 97.56 30 LEU B CA 1
ATOM 2341 C C . LEU B 1 30 ? 4.266 -29.531 -21.156 1 97.56 30 LEU B C 1
ATOM 2343 O O . LEU B 1 30 ? 4.305 -29.312 -22.375 1 97.56 30 LEU B O 1
ATOM 2347 N N . THR B 1 31 ? 4.031 -30.719 -20.672 1 96.81 31 THR B N 1
ATOM 2348 C CA . THR B 1 31 ? 4.059 -31.875 -21.547 1 96.81 31 THR B CA 1
ATOM 2349 C C . THR B 1 31 ? 2.672 -32.156 -22.141 1 96.81 31 THR B C 1
ATOM 2351 O O . THR B 1 31 ? 2.539 -32.406 -23.328 1 96.81 31 THR B O 1
ATOM 2354 N N . ALA B 1 32 ? 1.603 -32.188 -21.375 1 95.75 32 ALA B N 1
ATOM 2355 C CA . ALA B 1 32 ? 0.254 -32.531 -21.828 1 95.75 32 ALA B CA 1
ATOM 2356 C C . ALA B 1 32 ? -0.797 -31.922 -20.891 1 95.75 32 ALA B C 1
ATOM 2358 O O . ALA B 1 32 ? -0.497 -31.578 -19.75 1 95.75 32 ALA B O 1
ATOM 2359 N N . PRO B 1 33 ? -2.01 -31.781 -21.422 1 95.62 33 PRO B N 1
ATOM 2360 C CA . PRO B 1 33 ? -3.074 -31.281 -20.547 1 95.62 33 PRO B CA 1
ATOM 2361 C C . PRO B 1 33 ? -3.314 -32.188 -19.328 1 95.62 33 PRO B C 1
ATOM 2363 O O . PRO B 1 33 ? -3.143 -33.406 -19.422 1 95.62 33 PRO B O 1
ATOM 2366 N N . LEU B 1 34 ? -3.725 -31.578 -18.297 1 95.56 34 LEU B N 1
ATOM 2367 C CA . LEU B 1 34 ? -4.055 -32.312 -17.094 1 95.56 34 LEU B CA 1
ATOM 2368 C C . LEU B 1 34 ? -5.523 -32.719 -17.094 1 95.56 34 LEU B C 1
ATOM 2370 O O . LEU B 1 34 ? -6.387 -31.984 -17.547 1 95.56 34 LEU B O 1
ATOM 2374 N N . PRO B 1 35 ? -5.789 -34.031 -16.578 1 93.81 35 PRO B N 1
ATOM 2375 C CA . PRO B 1 35 ? -7.191 -34.312 -16.281 1 93.81 35 PRO B CA 1
ATOM 2376 C C . PRO B 1 35 ? -7.762 -33.406 -15.188 1 93.81 35 PRO B C 1
ATOM 2378 O O . PRO B 1 35 ? -7.008 -32.75 -14.469 1 93.81 35 PRO B O 1
ATOM 2381 N N . PHE B 1 36 ? -9.062 -33.375 -15 1 93.25 36 PHE B N 1
ATOM 2382 C CA . PHE B 1 36 ? -9.75 -32.438 -14.141 1 93.25 36 PHE B CA 1
ATOM 2383 C C . PHE B 1 36 ? -9.219 -32.5 -12.711 1 93.25 36 PHE B C 1
ATOM 2385 O O . PHE B 1 36 ? -8.984 -31.469 -12.086 1 93.25 36 PHE B O 1
ATOM 2392 N N . ASP B 1 37 ? -9.031 -33.688 -12.211 1 92.44 37 ASP B N 1
ATOM 2393 C CA . ASP B 1 37 ? -8.641 -33.844 -10.812 1 92.44 37 ASP B CA 1
ATOM 2394 C C . ASP B 1 37 ? -7.273 -33.188 -10.555 1 92.44 37 ASP B C 1
ATOM 2396 O O . ASP B 1 37 ? -7.082 -32.5 -9.547 1 92.44 37 ASP B O 1
ATOM 2400 N N . GLU B 1 38 ? -6.316 -33.438 -11.438 1 95.25 38 GLU B N 1
ATOM 2401 C CA . GLU B 1 38 ? -4.996 -32.812 -11.32 1 95.25 38 GLU B CA 1
ATOM 2402 C C . GLU B 1 38 ? -5.074 -31.312 -11.508 1 95.25 38 GLU B C 1
ATOM 2404 O O . GLU B 1 38 ? -4.418 -30.547 -10.789 1 95.25 38 GLU B O 1
ATOM 2409 N N . LEU B 1 39 ? -5.914 -30.891 -12.453 1 95.88 39 LEU B N 1
ATOM 2410 C CA . LEU B 1 39 ? -6.074 -29.469 -12.727 1 95.88 39 LEU B CA 1
ATOM 2411 C C . LEU B 1 39 ? -6.684 -28.75 -11.523 1 95.88 39 LEU B C 1
ATOM 2413 O O . LEU B 1 39 ? -6.285 -27.625 -11.195 1 95.88 39 LEU B O 1
ATOM 2417 N N . ALA B 1 40 ? -7.633 -29.375 -10.922 1 95.25 40 ALA B N 1
ATOM 2418 C CA . ALA B 1 40 ? -8.289 -28.797 -9.75 1 95.25 40 ALA B CA 1
ATOM 2419 C C . ALA B 1 40 ? -7.305 -28.609 -8.602 1 95.25 40 ALA B C 1
ATOM 2421 O O . ALA B 1 40 ? -7.359 -27.609 -7.879 1 95.25 40 ALA B O 1
ATOM 2422 N N . ILE B 1 41 ? -6.387 -29.562 -8.422 1 95.94 41 ILE B N 1
ATOM 2423 C CA . ILE B 1 41 ? -5.348 -29.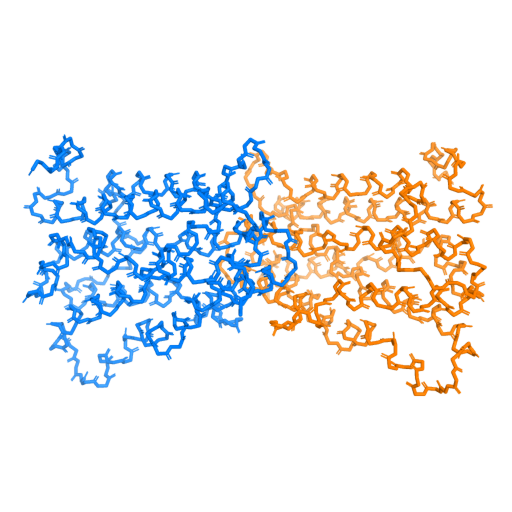453 -7.402 1 95.94 41 ILE B CA 1
ATOM 2424 C C . ILE B 1 41 ? -4.461 -28.25 -7.691 1 95.94 41 ILE B C 1
ATOM 2426 O O . ILE B 1 41 ? -4.238 -27.406 -6.816 1 95.94 41 ILE B O 1
ATOM 2430 N N . PHE B 1 42 ? -4.004 -28.219 -8.93 1 97.88 42 PHE B N 1
ATOM 2431 C CA . PHE B 1 42 ? -3.178 -27.078 -9.32 1 97.88 42 PHE B CA 1
ATOM 2432 C C . PHE B 1 42 ? -3.928 -25.766 -9.117 1 97.88 42 PHE B C 1
ATOM 2434 O O . PHE B 1 42 ? -3.418 -24.844 -8.477 1 97.88 42 PHE B O 1
ATOM 2441 N N . ALA B 1 43 ? -5.129 -25.625 -9.617 1 97.56 43 ALA B N 1
ATOM 2442 C CA . ALA B 1 43 ? -5.898 -24.391 -9.648 1 97.56 43 ALA B CA 1
ATOM 2443 C C . ALA B 1 43 ? -6.16 -23.859 -8.234 1 97.56 43 ALA B C 1
ATOM 2445 O O . ALA B 1 43 ? -5.91 -22.688 -7.941 1 97.56 43 ALA B O 1
ATOM 2446 N N . LYS B 1 44 ? -6.621 -24.75 -7.383 1 97.5 44 LYS B N 1
ATOM 2447 C CA . LYS B 1 44 ? -6.949 -24.359 -6.016 1 97.5 44 LYS B CA 1
ATOM 2448 C C . LYS B 1 44 ? -5.707 -23.891 -5.266 1 97.5 44 LYS B C 1
ATOM 2450 O O . LYS B 1 44 ? -5.727 -22.844 -4.617 1 97.5 44 LYS B O 1
ATOM 2455 N N . ASN B 1 45 ? -4.656 -24.609 -5.387 1 98.19 45 ASN B N 1
ATOM 2456 C CA . ASN B 1 45 ? -3.447 -24.281 -4.633 1 98.19 45 ASN B CA 1
ATOM 2457 C C . ASN B 1 45 ? -2.74 -23.062 -5.195 1 98.19 45 ASN B C 1
ATOM 2459 O O . ASN B 1 45 ? -2.199 -22.25 -4.438 1 98.19 45 ASN B O 1
ATOM 2463 N N . TYR B 1 46 ? -2.734 -22.906 -6.5 1 98.56 46 TYR B N 1
ATOM 2464 C CA . TYR B 1 46 ? -2.143 -21.719 -7.098 1 98.56 46 TYR B CA 1
ATOM 2465 C C . TYR B 1 46 ? -2.932 -20.469 -6.719 1 98.56 46 TYR B C 1
ATOM 2467 O O . TYR B 1 46 ? -2.348 -19.422 -6.457 1 98.56 46 TYR B O 1
ATOM 2475 N N . PHE B 1 47 ? -4.219 -20.594 -6.695 1 98.19 47 PHE B N 1
ATOM 2476 C CA . PHE B 1 47 ? -5.059 -19.469 -6.312 1 98.19 47 PHE B CA 1
ATOM 2477 C C . PHE B 1 47 ? -4.793 -19.062 -4.867 1 98.19 47 PHE B C 1
ATOM 2479 O O . PHE B 1 47 ? -4.617 -17.875 -4.57 1 98.19 47 PHE B O 1
ATOM 2486 N N . VAL B 1 48 ? -4.723 -20.031 -4.004 1 97.75 48 VAL B N 1
ATOM 2487 C CA . VAL B 1 48 ? -4.504 -19.766 -2.582 1 97.75 48 VAL B CA 1
ATOM 2488 C C . VAL B 1 48 ? -3.154 -19.094 -2.381 1 97.75 48 VAL B C 1
ATOM 2490 O O . VAL B 1 48 ? -3.059 -18.078 -1.68 1 97.75 48 VAL B O 1
ATOM 2493 N N . ARG B 1 49 ? -2.162 -19.578 -2.992 1 97.44 49 ARG B N 1
ATOM 2494 C CA . ARG B 1 49 ? -0.829 -19 -2.869 1 97.44 49 ARG B CA 1
ATOM 2495 C C . ARG B 1 49 ? -0.802 -17.578 -3.402 1 97.44 49 ARG B C 1
ATOM 2497 O O . ARG B 1 49 ? -0.246 -16.672 -2.766 1 97.44 49 ARG B O 1
ATOM 2504 N N . THR B 1 50 ? -1.384 -17.344 -4.543 1 97.38 50 THR B N 1
ATOM 2505 C CA . THR B 1 50 ? -1.306 -16.062 -5.25 1 97.38 50 THR B CA 1
ATOM 2506 C C . THR B 1 50 ? -2.158 -15.008 -4.551 1 97.38 50 THR B C 1
ATOM 2508 O O . THR B 1 50 ? -1.839 -13.812 -4.598 1 97.38 50 THR B O 1
ATOM 2511 N N . SER B 1 51 ? -3.201 -15.406 -3.828 1 95.69 51 SER B N 1
ATOM 2512 C CA . SER B 1 51 ? -4.125 -14.484 -3.18 1 95.69 51 SER B CA 1
ATOM 2513 C C . SER B 1 51 ? -3.428 -13.672 -2.096 1 95.69 51 SER B C 1
ATOM 2515 O O . SER B 1 51 ? -3.939 -12.641 -1.661 1 95.69 51 SER B O 1
ATOM 2517 N N . GLN B 1 52 ? -2.236 -14.086 -1.724 1 94.19 52 GLN B N 1
ATOM 2518 C CA . GLN B 1 52 ? -1.493 -13.406 -0.668 1 94.19 52 GLN B CA 1
ATOM 2519 C C . GLN B 1 52 ? -0.526 -12.383 -1.251 1 94.19 52 GLN B C 1
ATOM 2521 O O . GLN B 1 52 ? 0.064 -11.586 -0.514 1 94.19 52 GLN B O 1
ATOM 2526 N N . THR B 1 53 ? -0.396 -12.289 -2.463 1 95.25 53 THR B N 1
ATOM 2527 C CA . THR B 1 53 ? 0.675 -11.555 -3.123 1 95.25 53 THR B CA 1
ATOM 2528 C C . THR B 1 53 ? 0.586 -10.062 -2.801 1 95.25 53 THR B C 1
ATOM 2530 O O . THR B 1 53 ? 1.566 -9.461 -2.365 1 95.25 53 THR B O 1
ATOM 2533 N N . SER B 1 54 ? -0.594 -9.484 -2.988 1 95.56 54 SER B N 1
ATOM 2534 C CA . SER B 1 54 ? -0.742 -8.047 -2.762 1 95.56 54 SER B CA 1
ATOM 2535 C C . SER B 1 54 ? -0.489 -7.688 -1.301 1 95.56 54 SER B C 1
ATOM 2537 O O . SER B 1 54 ? 0.072 -6.633 -1.003 1 95.56 54 SER B O 1
ATOM 2539 N N . THR B 1 55 ? -0.878 -8.562 -0.42 1 94.69 55 THR B N 1
ATOM 2540 C CA . THR B 1 55 ? -0.625 -8.367 1.003 1 94.69 55 THR B CA 1
ATOM 2541 C C . THR B 1 55 ? 0.873 -8.359 1.292 1 94.69 55 THR B C 1
ATOM 2543 O O . THR B 1 55 ? 1.363 -7.523 2.049 1 94.69 55 THR B O 1
ATOM 2546 N N . MET B 1 56 ? 1.578 -9.25 0.706 1 95.81 56 MET B N 1
ATOM 2547 C CA . MET B 1 56 ? 3.02 -9.336 0.918 1 95.81 56 MET B CA 1
ATOM 2548 C C . MET B 1 56 ? 3.727 -8.094 0.382 1 95.81 56 MET B C 1
ATOM 2550 O O . MET B 1 56 ? 4.668 -7.598 1 1 95.81 56 MET B O 1
ATOM 2554 N N . ILE B 1 57 ? 3.264 -7.641 -0.741 1 96.62 57 ILE B N 1
ATOM 2555 C CA . ILE B 1 57 ? 3.84 -6.43 -1.311 1 96.62 57 ILE B CA 1
ATOM 2556 C C . ILE B 1 57 ? 3.566 -5.246 -0.388 1 96.62 57 ILE B C 1
ATOM 2558 O O . ILE B 1 57 ? 4.457 -4.434 -0.129 1 96.62 57 ILE B O 1
ATOM 2562 N N . ALA B 1 58 ? 2.361 -5.152 0.132 1 95.56 58 ALA B N 1
ATOM 2563 C CA . ALA B 1 58 ? 2.021 -4.09 1.075 1 95.56 58 ALA B CA 1
ATOM 2564 C C . ALA B 1 58 ? 2.895 -4.168 2.324 1 95.56 58 ALA B C 1
ATOM 2566 O O . ALA B 1 58 ? 3.346 -3.141 2.84 1 95.56 58 ALA B O 1
ATOM 2567 N N . LEU B 1 59 ? 3.133 -5.332 2.799 1 93.88 59 LEU B N 1
ATOM 2568 C CA . LEU B 1 59 ? 3.99 -5.52 3.965 1 93.88 59 LEU B CA 1
ATOM 2569 C C . LEU B 1 59 ? 5.418 -5.066 3.668 1 93.88 59 LEU B C 1
ATOM 2571 O O . LEU B 1 59 ? 6.066 -4.453 4.516 1 93.88 59 LEU B O 1
ATOM 2575 N N . SER B 1 60 ? 5.883 -5.41 2.504 1 94.94 60 SER B N 1
ATOM 2576 C CA . SER B 1 60 ? 7.219 -4.961 2.119 1 94.94 60 SER B CA 1
ATOM 2577 C C . SER B 1 60 ? 7.316 -3.441 2.145 1 94.94 60 SER B C 1
ATOM 2579 O O . SER B 1 60 ? 8.336 -2.889 2.562 1 94.94 60 SER B O 1
ATOM 2581 N N . LEU B 1 61 ? 6.266 -2.797 1.69 1 94.69 61 LEU B N 1
ATOM 2582 C CA . LEU B 1 61 ? 6.219 -1.339 1.706 1 94.69 61 LEU B CA 1
ATOM 2583 C C . LEU B 1 61 ? 6.328 -0.807 3.131 1 94.69 61 LEU B C 1
ATOM 2585 O O . LEU B 1 61 ? 7.102 0.114 3.396 1 94.69 61 LEU B O 1
ATOM 2589 N N . LEU B 1 62 ? 5.652 -1.43 4.031 1 91.94 62 LEU B N 1
ATOM 2590 C CA . LEU B 1 62 ? 5.594 -0.992 5.422 1 91.94 62 LEU B CA 1
ATOM 2591 C C . LEU B 1 62 ? 6.957 -1.117 6.09 1 91.94 62 LEU B C 1
ATOM 2593 O O . LEU B 1 62 ? 7.301 -0.318 6.965 1 91.94 62 LEU B O 1
ATOM 2597 N N . HIS B 1 63 ? 7.77 -2.014 5.609 1 91.31 63 HIS B N 1
ATOM 2598 C CA . HIS B 1 63 ? 9.023 -2.299 6.293 1 91.31 63 HIS B CA 1
ATOM 2599 C C . HIS B 1 63 ? 10.195 -1.625 5.594 1 91.31 63 HIS B C 1
ATOM 2601 O O . HIS B 1 63 ? 11.352 -1.782 6.008 1 91.31 63 HIS B O 1
ATOM 2607 N N . THR B 1 64 ? 9.922 -0.957 4.57 1 92.44 64 THR B N 1
ATOM 2608 C CA . THR B 1 64 ? 10.953 -0.253 3.809 1 92.44 64 THR B CA 1
ATOM 2609 C C . THR B 1 64 ? 11.086 1.188 4.289 1 92.44 64 THR B C 1
ATOM 2611 O O . THR B 1 64 ? 10.086 1.862 4.539 1 92.44 64 THR B O 1
ATOM 2614 N N . ASP B 1 65 ? 12.273 1.724 4.367 1 87.62 65 ASP B N 1
ATOM 2615 C CA . ASP B 1 65 ? 12.516 3.039 4.953 1 87.62 65 ASP B CA 1
ATOM 2616 C C . ASP B 1 65 ? 12.68 4.102 3.869 1 87.62 65 ASP B C 1
ATOM 2618 O O . ASP B 1 65 ? 12.117 5.195 3.977 1 87.62 65 ASP B O 1
ATOM 2622 N N . ASN B 1 66 ? 13.445 3.715 2.881 1 92.81 66 ASN B N 1
ATOM 2623 C CA . ASN B 1 66 ? 13.781 4.672 1.835 1 92.81 66 ASN B CA 1
ATOM 2624 C C . ASN B 1 66 ? 12.562 5.062 1.011 1 92.81 66 ASN B C 1
ATOM 2626 O O . ASN B 1 66 ? 11.859 4.195 0.485 1 92.81 66 ASN B O 1
ATOM 2630 N N . LEU B 1 67 ? 12.336 6.324 0.861 1 94.56 67 LEU B N 1
ATOM 2631 C CA . LEU B 1 67 ? 11.156 6.812 0.164 1 94.56 67 LEU B CA 1
ATOM 2632 C C . LEU B 1 67 ? 11.133 6.332 -1.282 1 94.56 67 LEU B C 1
ATOM 2634 O O . LEU B 1 67 ? 10.094 5.895 -1.783 1 94.56 67 LEU B O 1
ATOM 2638 N N . CYS B 1 68 ? 12.195 6.434 -1.987 1 94.81 68 CYS B N 1
ATOM 2639 C CA . CYS B 1 68 ? 12.258 6.008 -3.381 1 94.81 68 CYS B CA 1
ATOM 2640 C C . CYS B 1 68 ? 11.945 4.523 -3.514 1 94.81 68 CYS B C 1
ATOM 2642 O O . CYS B 1 68 ? 11.258 4.113 -4.449 1 94.81 68 CYS B O 1
ATOM 2644 N N . ALA B 1 69 ? 12.5 3.723 -2.59 1 94.88 69 ALA B N 1
ATOM 2645 C CA . ALA B 1 69 ? 12.188 2.297 -2.586 1 94.88 69 ALA B CA 1
ATOM 2646 C C . ALA B 1 69 ? 10.703 2.062 -2.326 1 94.88 69 ALA B C 1
ATOM 2648 O O . ALA B 1 69 ? 10.078 1.228 -2.984 1 94.88 69 ALA B O 1
ATOM 2649 N N . ARG B 1 70 ? 10.141 2.826 -1.384 1 96.25 70 ARG B N 1
ATOM 2650 C CA . ARG B 1 70 ? 8.719 2.713 -1.091 1 96.25 70 ARG B CA 1
ATOM 2651 C C . ARG B 1 70 ? 7.875 3.061 -2.314 1 96.25 70 ARG B C 1
ATOM 2653 O O . ARG B 1 70 ? 6.859 2.416 -2.58 1 96.25 70 ARG B O 1
ATOM 2660 N N . VAL B 1 71 ? 8.258 4.043 -3.033 1 96.38 71 VAL B N 1
ATOM 2661 C CA . VAL B 1 71 ? 7.555 4.461 -4.242 1 96.38 71 VAL B CA 1
ATOM 2662 C C . VAL B 1 71 ? 7.566 3.33 -5.266 1 96.38 71 VAL B C 1
ATOM 2664 O O . VAL B 1 71 ? 6.543 3.037 -5.891 1 96.38 71 VAL B O 1
ATOM 2667 N N . GLU B 1 72 ? 8.703 2.662 -5.48 1 95.38 72 GLU B N 1
ATOM 2668 C CA . GLU B 1 72 ? 8.789 1.54 -6.406 1 95.38 72 GLU B CA 1
ATOM 2669 C C . GLU B 1 72 ? 7.852 0.412 -6 1 95.38 72 GLU B C 1
ATOM 2671 O O . GLU B 1 72 ? 7.188 -0.188 -6.848 1 95.38 72 GLU B O 1
ATOM 2676 N N . ILE B 1 73 ? 7.809 0.153 -4.707 1 96.81 73 ILE B N 1
ATOM 2677 C CA . ILE B 1 73 ? 6.957 -0.917 -4.203 1 96.81 73 ILE B CA 1
ATOM 2678 C C . ILE B 1 73 ? 5.488 -0.526 -4.363 1 96.81 73 ILE B C 1
ATOM 2680 O O . ILE B 1 73 ? 4.648 -1.364 -4.703 1 96.81 73 ILE B O 1
ATOM 2684 N N . ALA B 1 74 ? 5.211 0.714 -4.141 1 96.75 74 ALA B N 1
ATOM 2685 C CA . ALA B 1 74 ? 3.846 1.206 -4.309 1 96.75 74 ALA B CA 1
ATOM 2686 C C . ALA B 1 74 ? 3.387 1.064 -5.758 1 96.75 74 ALA B C 1
ATOM 2688 O O . ALA B 1 74 ? 2.215 0.78 -6.02 1 96.75 74 ALA B O 1
ATOM 2689 N N . LYS B 1 75 ? 4.297 1.277 -6.734 1 95.56 75 LYS B N 1
ATOM 2690 C CA . LYS B 1 75 ? 3.98 1.058 -8.141 1 95.56 75 LYS B CA 1
ATOM 2691 C C . LYS B 1 75 ? 3.559 -0.388 -8.391 1 95.56 75 LYS B C 1
ATOM 2693 O O . LYS B 1 75 ? 2.566 -0.641 -9.078 1 95.56 75 LYS B O 1
ATOM 2698 N N . ASN B 1 76 ? 4.332 -1.227 -7.855 1 95.81 76 ASN B N 1
ATOM 2699 C CA . ASN B 1 76 ? 4.047 -2.652 -7.973 1 95.81 76 ASN B CA 1
ATOM 2700 C C . ASN B 1 76 ? 2.678 -3 -7.391 1 95.81 76 ASN B C 1
ATOM 2702 O O . ASN B 1 76 ? 1.873 -3.67 -8.039 1 95.81 76 ASN B O 1
ATOM 2706 N N . LEU B 1 77 ? 2.42 -2.531 -6.199 1 96.94 77 LEU B N 1
ATOM 2707 C CA . LEU B 1 77 ? 1.175 -2.812 -5.492 1 96.94 77 LEU B CA 1
ATOM 2708 C C . LEU B 1 77 ? -0.025 -2.291 -6.273 1 96.94 77 LEU B C 1
ATOM 2710 O O . LEU B 1 77 ? -1.037 -2.984 -6.402 1 96.94 77 LEU B O 1
ATOM 2714 N N . TYR B 1 78 ? 0.097 -1.105 -6.797 1 96.5 78 TYR B N 1
ATOM 2715 C CA . TYR B 1 78 ? -0.983 -0.491 -7.562 1 96.5 78 TYR B CA 1
ATOM 2716 C C . TYR B 1 78 ? -1.287 -1.297 -8.82 1 96.5 78 TYR B C 1
ATOM 2718 O O . TYR B 1 78 ? -2.453 -1.474 -9.188 1 96.5 78 TYR B O 1
ATOM 2726 N N . SER B 1 79 ? -0.228 -1.747 -9.43 1 95.5 79 SER B N 1
ATOM 2727 C CA . SER B 1 79 ? -0.38 -2.621 -10.586 1 95.5 79 SER B CA 1
ATOM 2728 C C . SER B 1 79 ? -1.148 -3.889 -10.227 1 95.5 79 SER B C 1
ATOM 2730 O O . SER B 1 79 ? -2.033 -4.316 -10.969 1 95.5 79 SER B O 1
ATOM 2732 N N . GLU B 1 80 ? -0.892 -4.488 -9.102 1 96.5 80 GLU B N 1
ATOM 2733 C CA . GLU B 1 80 ? -1.579 -5.691 -8.648 1 96.5 80 GLU B CA 1
ATOM 2734 C C . GLU B 1 80 ? -3.074 -5.445 -8.477 1 96.5 80 GLU B C 1
ATOM 2736 O O . GLU B 1 80 ? -3.889 -6.344 -8.695 1 96.5 80 GLU B O 1
ATOM 2741 N N . TYR B 1 81 ? -3.377 -4.23 -8.141 1 96.5 81 TYR B N 1
ATOM 2742 C CA . TYR B 1 81 ? -4.773 -3.885 -7.898 1 96.5 81 TYR B CA 1
ATOM 2743 C C . TYR B 1 81 ? -5.426 -3.342 -9.164 1 96.5 81 TYR B C 1
ATOM 2745 O O . TYR B 1 81 ? -6.438 -2.637 -9.094 1 96.5 81 TYR B O 1
ATOM 2753 N N . GLY B 1 82 ? -4.855 -3.572 -10.312 1 95.75 82 GLY B N 1
ATOM 2754 C CA . GLY B 1 82 ? -5.492 -3.293 -11.586 1 95.75 82 GLY B CA 1
ATOM 2755 C C . GLY B 1 82 ? -5.527 -1.813 -11.93 1 95.75 82 GLY B C 1
ATOM 2756 O O . GLY B 1 82 ? -6.461 -1.344 -12.578 1 95.75 82 GLY B O 1
ATOM 2757 N N . TYR B 1 83 ? -4.586 -1.054 -11.328 1 94.62 83 TYR B N 1
ATOM 2758 C CA . TYR B 1 83 ? -4.492 0.382 -11.562 1 94.62 83 TYR B CA 1
ATOM 2759 C C . TYR B 1 83 ? -5.805 1.08 -11.234 1 94.62 83 TYR B C 1
ATOM 2761 O O . TYR B 1 83 ? -6.27 1.932 -11.992 1 94.62 83 TYR B O 1
ATOM 2769 N N . GLY B 1 84 ? -6.402 0.574 -10.195 1 93.25 84 GLY B N 1
ATOM 2770 C CA . GLY B 1 84 ? -7.586 1.243 -9.672 1 93.25 84 GLY B CA 1
ATOM 2771 C C . GLY B 1 84 ? -8.883 0.647 -10.188 1 93.25 84 GLY B C 1
ATOM 2772 O O . GLY B 1 84 ? -9.969 1.135 -9.867 1 93.25 84 GLY B O 1
ATOM 2773 N N . HIS B 1 85 ? -8.797 -0.363 -10.969 1 94.56 85 HIS B N 1
ATOM 2774 C CA . HIS B 1 85 ? -9.977 -1.054 -11.484 1 94.56 85 HIS B CA 1
ATOM 2775 C C . HIS B 1 85 ? -10.094 -2.457 -10.898 1 94.56 85 HIS B C 1
ATOM 2777 O O . HIS B 1 85 ? -9.367 -3.367 -11.305 1 94.56 85 HIS B O 1
ATOM 2783 N N . PRO B 1 86 ? -11.055 -2.66 -10.031 1 94.38 86 PRO B N 1
ATOM 2784 C CA . PRO B 1 86 ? -11.156 -3.949 -9.344 1 94.38 86 PRO B CA 1
ATOM 2785 C C . PRO B 1 86 ? -11.258 -5.129 -10.305 1 94.38 86 PRO B C 1
ATOM 2787 O O . PRO B 1 86 ? -10.742 -6.211 -10.023 1 94.38 86 PRO B O 1
ATOM 2790 N N . GLN B 1 87 ? -11.891 -4.949 -11.461 1 94.5 87 GLN B N 1
ATOM 2791 C CA . GLN B 1 87 ? -12.062 -6.039 -12.422 1 94.5 87 GLN B CA 1
ATOM 2792 C C . GLN B 1 87 ? -10.75 -6.371 -13.117 1 94.5 87 GLN B C 1
ATOM 2794 O O . GLN B 1 87 ? -10.641 -7.406 -13.781 1 94.5 87 GLN B O 1
ATOM 2799 N N . LYS B 1 88 ? -9.758 -5.48 -12.953 1 94.94 88 LYS B N 1
ATOM 2800 C CA . LYS B 1 88 ? -8.445 -5.691 -13.562 1 94.94 88 LYS B CA 1
ATOM 2801 C C . LYS B 1 88 ? -7.398 -6.055 -12.516 1 94.94 88 LYS B C 1
ATOM 2803 O O . LYS B 1 88 ? -6.219 -6.191 -12.828 1 94.94 88 LYS B O 1
ATOM 2808 N N . ALA B 1 89 ? -7.859 -6.145 -11.289 1 96.31 89 ALA B N 1
ATOM 2809 C CA . ALA B 1 89 ? -6.93 -6.645 -10.273 1 96.31 89 ALA B CA 1
ATOM 2810 C C . ALA B 1 89 ? -6.402 -8.023 -10.648 1 96.31 89 ALA B C 1
ATOM 2812 O O . ALA B 1 89 ? -7.16 -8.875 -11.125 1 96.31 89 ALA B O 1
ATOM 2813 N N . HIS B 1 90 ? -5.129 -8.242 -10.453 1 96.56 90 HIS B N 1
ATOM 2814 C CA . HIS B 1 90 ? -4.48 -9.469 -10.914 1 96.56 90 HIS B CA 1
ATOM 2815 C C . HIS B 1 90 ? -5.145 -10.703 -10.312 1 96.56 90 HIS B C 1
ATOM 2817 O O . HIS B 1 90 ? -5.348 -11.703 -11.008 1 96.56 90 HIS B O 1
ATOM 2823 N N . ILE B 1 91 ? -5.5 -10.656 -9.055 1 97.12 91 ILE B N 1
ATOM 2824 C CA . ILE B 1 91 ? -6.086 -11.812 -8.391 1 97.12 91 ILE B CA 1
ATOM 2825 C C . ILE B 1 91 ? -7.465 -12.102 -8.969 1 97.12 91 ILE B C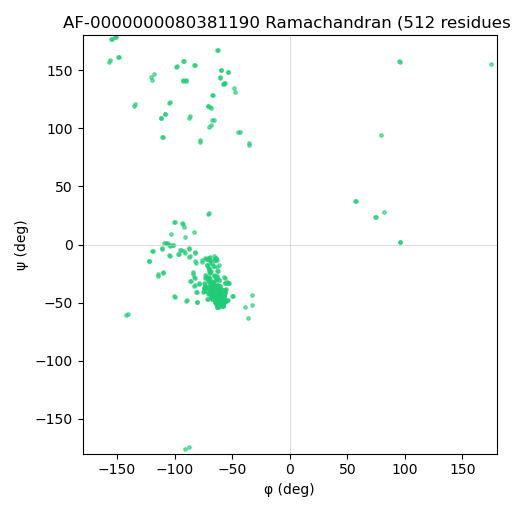 1
ATOM 2827 O O . ILE B 1 91 ? -7.871 -13.266 -9.07 1 97.12 91 ILE B O 1
ATOM 2831 N N . HIS B 1 92 ? -8.219 -11.07 -9.336 1 96.44 92 HIS B N 1
ATOM 2832 C CA . HIS B 1 92 ? -9.508 -11.258 -9.984 1 96.44 92 HIS B CA 1
ATOM 2833 C C . HIS B 1 92 ? -9.352 -11.906 -11.359 1 96.44 92 HIS B C 1
ATOM 2835 O O . HIS B 1 92 ? -10.102 -12.812 -11.711 1 96.44 92 HIS B O 1
ATOM 2841 N N . LEU B 1 93 ? -8.414 -11.453 -12.109 1 96.88 93 LEU B N 1
ATOM 2842 C CA . LEU B 1 93 ? -8.133 -12.023 -13.422 1 96.88 93 LEU B CA 1
ATOM 2843 C C . LEU B 1 93 ? -7.734 -13.492 -13.297 1 96.88 93 LEU B C 1
ATOM 2845 O O . LEU B 1 93 ? -8.133 -14.32 -14.125 1 96.88 93 LEU B O 1
ATOM 2849 N N . LEU B 1 94 ? -6.949 -13.797 -12.273 1 97.88 94 LEU B N 1
ATOM 2850 C CA . LEU B 1 94 ? -6.551 -15.18 -12.055 1 97.88 94 LEU B CA 1
ATOM 2851 C C . LEU B 1 94 ? -7.762 -16.047 -11.734 1 97.88 94 LEU B C 1
ATOM 2853 O O . LEU B 1 94 ? -7.906 -17.141 -12.273 1 97.88 94 LEU B O 1
ATOM 2857 N N . GLU B 1 95 ? -8.586 -15.578 -10.828 1 97.31 95 GLU B N 1
ATOM 2858 C CA . GLU B 1 95 ? -9.797 -16.312 -10.469 1 97.31 95 GLU B CA 1
ATOM 2859 C C . GLU B 1 95 ? -10.633 -16.641 -11.695 1 97.31 95 GLU B C 1
ATOM 2861 O O . GLU B 1 95 ? -11.086 -17.766 -11.867 1 97.31 95 GLU B O 1
ATOM 2866 N N . ASN B 1 96 ? -10.836 -15.633 -12.539 1 96.06 96 ASN B N 1
ATOM 2867 C CA . ASN B 1 96 ? -11.625 -15.812 -13.75 1 96.06 96 ASN B CA 1
ATOM 2868 C C . ASN B 1 96 ? -10.992 -16.828 -14.688 1 96.06 96 ASN B C 1
ATOM 2870 O O . ASN B 1 96 ? -11.688 -17.672 -15.258 1 96.06 96 ASN B O 1
ATOM 2874 N N . PHE B 1 97 ? -9.734 -16.75 -14.828 1 97.38 97 PHE B N 1
ATOM 2875 C CA . PHE B 1 97 ? -9.008 -17.641 -15.719 1 97.38 97 PHE B CA 1
ATOM 2876 C C . PHE B 1 97 ? -9.141 -19.094 -15.25 1 97.38 97 PHE B C 1
ATOM 2878 O O . PHE B 1 97 ? -9.516 -19.969 -16.031 1 97.38 97 PHE B O 1
ATOM 2885 N N . LEU B 1 98 ? -8.789 -19.297 -13.953 1 97.25 98 LEU B N 1
ATOM 2886 C CA . LEU B 1 98 ? -8.805 -20.656 -13.414 1 97.25 98 LEU B CA 1
ATOM 2887 C C . LEU B 1 98 ? -10.219 -21.234 -13.453 1 97.25 98 LEU B C 1
ATOM 2889 O O . LEU B 1 98 ? -10.406 -22.406 -13.789 1 97.25 98 LEU B O 1
ATOM 2893 N N . THR B 1 99 ? -11.211 -20.391 -13.133 1 96.69 99 THR B N 1
ATOM 2894 C CA . THR B 1 99 ? -12.602 -20.828 -13.148 1 96.69 99 THR B CA 1
ATOM 2895 C C . THR B 1 99 ? -13.031 -21.219 -14.555 1 96.69 99 THR B C 1
ATOM 2897 O O . THR B 1 99 ? -13.664 -22.25 -14.75 1 96.69 99 THR B O 1
ATOM 2900 N N . ASP B 1 100 ? -12.656 -20.422 -15.484 1 95.19 100 ASP B N 1
ATOM 2901 C CA . ASP B 1 100 ? -12.992 -20.688 -16.875 1 95.19 100 ASP B CA 1
ATOM 2902 C C . ASP B 1 100 ? -12.312 -21.969 -17.359 1 95.19 100 ASP B C 1
ATOM 2904 O O . ASP B 1 100 ? -12.961 -22.828 -17.969 1 95.19 100 ASP B O 1
ATOM 2908 N N . LEU B 1 101 ? -11.031 -22.125 -17.125 1 95.88 101 LEU B N 1
ATOM 2909 C CA . LEU B 1 101 ? -10.281 -23.297 -17.562 1 95.88 101 LEU B CA 1
ATOM 2910 C C . LEU B 1 101 ? -10.875 -24.578 -16.984 1 95.88 101 LEU B C 1
ATOM 2912 O O . LEU B 1 101 ? -11.07 -25.562 -17.703 1 95.88 101 LEU B O 1
ATOM 2916 N N . LEU B 1 102 ? -11.148 -24.531 -15.68 1 95.5 102 LEU B N 1
ATOM 2917 C CA . LEU B 1 102 ? -11.758 -25.688 -15.023 1 95.5 102 LEU B CA 1
ATOM 2918 C C . LEU B 1 102 ? -13.086 -26.047 -15.688 1 95.5 102 LEU B C 1
ATOM 2920 O O . LEU B 1 102 ? -13.383 -27.219 -15.883 1 95.5 102 LEU B O 1
ATOM 2924 N N . SER B 1 103 ? -13.82 -25.016 -16.047 1 93.94 103 SER B N 1
ATOM 2925 C CA . SER B 1 103 ? -15.141 -25.234 -16.625 1 93.94 103 SER B CA 1
ATOM 2926 C C . SER B 1 103 ? -15.039 -25.859 -18.016 1 93.94 103 SER B C 1
ATOM 2928 O O . SER B 1 103 ? -15.961 -26.531 -18.469 1 93.94 103 SER B O 1
ATOM 2930 N N . ARG B 1 104 ? -13.906 -25.641 -18.672 1 92.69 104 ARG B N 1
ATOM 2931 C CA . ARG B 1 104 ? -13.703 -26.203 -20 1 92.69 104 ARG B CA 1
ATOM 2932 C C . ARG B 1 104 ? -13.32 -27.672 -19.938 1 92.69 104 ARG B C 1
ATOM 2934 O O . ARG B 1 104 ? -13.656 -28.453 -20.828 1 92.69 104 ARG B O 1
ATOM 2941 N N . VAL B 1 105 ? -12.625 -28.016 -18.938 1 92.88 105 VAL B N 1
ATOM 2942 C CA . VAL B 1 105 ? -12.125 -29.375 -18.812 1 92.88 105 VAL B CA 1
ATOM 2943 C C . VAL B 1 105 ? -13.227 -30.281 -18.266 1 92.88 105 VAL B C 1
ATOM 2945 O O . VAL B 1 105 ? -13.305 -31.453 -18.641 1 92.88 105 VAL B O 1
ATOM 2948 N N . ALA B 1 106 ? -13.969 -29.766 -17.312 1 83.69 106 ALA B N 1
ATOM 2949 C CA . ALA B 1 106 ? -15.086 -30.547 -16.797 1 83.69 106 ALA B CA 1
ATOM 2950 C C . ALA B 1 106 ? -16.406 -29.828 -17 1 83.69 106 ALA B C 1
ATOM 2952 O O . ALA B 1 106 ? -16.438 -28.594 -17.047 1 83.69 106 ALA B O 1
ATOM 2953 N N . VAL B 1 107 ? -17.469 -30.484 -17.328 1 67.62 107 VAL B N 1
ATOM 2954 C CA . VAL B 1 107 ? -18.797 -29.984 -17.719 1 67.62 107 VAL B CA 1
ATOM 2955 C C . VAL B 1 107 ? -19.406 -29.172 -16.578 1 67.62 107 VAL B C 1
ATOM 2957 O O . VAL B 1 107 ? -20.203 -28.266 -16.812 1 67.62 107 VAL B O 1
ATOM 2960 N N . ALA B 1 108 ? -18.938 -29.297 -15.375 1 67.12 108 ALA B N 1
ATOM 2961 C CA . ALA B 1 108 ? -19.641 -28.516 -14.367 1 67.12 108 ALA B CA 1
ATOM 2962 C C . ALA B 1 108 ? -18.828 -27.297 -13.953 1 67.12 108 ALA B C 1
ATOM 2964 O O . ALA B 1 108 ? -17.656 -27.422 -13.594 1 67.12 108 ALA B O 1
ATOM 2965 N N . TYR B 1 109 ? -19.516 -26.188 -14.164 1 68.5 109 TYR B N 1
ATOM 2966 C CA . TYR B 1 109 ? -18.906 -24.922 -13.773 1 68.5 109 TYR B CA 1
ATOM 2967 C C . TYR B 1 109 ? -18.797 -24.812 -12.258 1 68.5 109 TYR B C 1
ATOM 2969 O O . TYR B 1 109 ? -19.797 -24.953 -11.555 1 68.5 109 TYR B O 1
ATOM 2977 N N . ARG B 1 110 ? -17.625 -24.734 -11.773 1 78.31 110 ARG B N 1
ATOM 2978 C CA . ARG B 1 110 ? -17.391 -24.406 -10.375 1 78.31 110 ARG B CA 1
ATOM 2979 C C . ARG B 1 110 ? -16.281 -23.359 -10.242 1 78.31 110 ARG B C 1
ATOM 2981 O O . ARG B 1 110 ? -15.148 -23.578 -10.672 1 78.31 110 ARG B O 1
ATOM 2988 N N . PRO B 1 111 ? -16.703 -22.156 -9.594 1 89.44 111 PRO B N 1
ATOM 2989 C CA . PRO B 1 111 ? -15.633 -21.188 -9.336 1 89.44 111 PRO B CA 1
ATOM 2990 C C . PRO B 1 111 ? -14.492 -21.781 -8.516 1 89.44 111 PRO B C 1
ATOM 2992 O O . PRO B 1 111 ? -14.734 -22.578 -7.605 1 89.44 111 PRO B O 1
ATOM 2995 N N . VAL B 1 112 ? -13.281 -21.453 -8.875 1 94.12 112 VAL B N 1
ATOM 2996 C CA . VAL B 1 112 ? -12.109 -21.984 -8.188 1 94.12 112 VAL B CA 1
ATOM 2997 C C . VAL B 1 112 ? -12.211 -21.703 -6.691 1 94.12 112 VAL B C 1
ATOM 2999 O O . VAL B 1 112 ? -11.766 -22.5 -5.867 1 94.12 112 VAL B O 1
ATOM 3002 N N . THR B 1 113 ? -12.852 -20.562 -6.281 1 93.44 113 THR B N 1
ATOM 3003 C CA . THR B 1 113 ? -12.984 -20.156 -4.887 1 93.44 113 THR B CA 1
ATOM 3004 C C . THR B 1 113 ? -13.961 -21.078 -4.152 1 93.44 113 THR B C 1
ATOM 3006 O O . THR B 1 113 ? -13.992 -21.094 -2.92 1 93.44 113 THR B O 1
ATOM 3009 N N . LYS B 1 114 ? -14.695 -21.875 -4.902 1 92 114 LYS B N 1
ATOM 3010 C CA . LYS B 1 114 ? -15.695 -22.75 -4.301 1 92 114 LYS B CA 1
ATOM 3011 C C . LYS B 1 114 ? -15.219 -24.188 -4.277 1 92 114 LYS B C 1
ATOM 3013 O O . LYS B 1 114 ? -15.891 -25.062 -3.738 1 92 114 LYS B O 1
ATOM 3018 N N . LEU B 1 115 ? -14.078 -24.516 -4.949 1 92.62 115 LEU B N 1
ATOM 3019 C CA . LEU B 1 115 ? -13.477 -25.828 -4.785 1 92.62 115 LEU B CA 1
ATOM 3020 C C . LEU B 1 115 ? -13.227 -26.141 -3.312 1 92.62 115 LEU B C 1
ATOM 3022 O O . LEU B 1 115 ? -12.953 -25.219 -2.523 1 92.62 115 LEU B O 1
ATOM 3026 N N . SER B 1 116 ? -13.305 -27.391 -2.969 1 92.31 116 SER B N 1
ATOM 3027 C CA . SER B 1 116 ? -13.188 -27.828 -1.581 1 92.31 116 SER B CA 1
ATOM 3028 C C . SER B 1 116 ? -11.828 -27.438 -0.997 1 92.31 116 SER B C 1
ATOM 3030 O O . SER B 1 116 ? -10.805 -27.547 -1.667 1 92.31 116 SER B O 1
ATOM 3032 N N . ASP B 1 117 ? -11.773 -27.062 0.264 1 93.38 117 ASP B N 1
ATOM 3033 C CA . ASP B 1 117 ? -10.539 -26.734 0.969 1 93.38 117 ASP B CA 1
ATOM 3034 C C . ASP B 1 117 ? -9.703 -27.984 1.22 1 93.38 117 ASP B C 1
ATOM 3036 O O . ASP B 1 117 ? -8.523 -27.891 1.563 1 93.38 117 ASP B O 1
ATOM 3040 N N . GLU B 1 118 ? -10.258 -29.125 1.022 1 92.62 118 GLU B N 1
ATOM 3041 C CA . GLU B 1 118 ? -9.516 -30.375 1.146 1 92.62 118 GLU B CA 1
ATOM 3042 C C . GLU B 1 118 ? -8.438 -30.484 0.069 1 92.62 118 GLU B C 1
ATOM 3044 O O . GLU B 1 118 ? -7.48 -31.25 0.214 1 92.62 118 GLU B O 1
ATOM 3049 N N . LEU B 1 119 ? -8.617 -29.672 -0.96 1 94.5 119 LEU B N 1
ATOM 3050 C CA . LEU B 1 119 ? -7.656 -29.688 -2.055 1 94.5 119 LEU B CA 1
ATOM 3051 C C . LEU B 1 119 ? -6.43 -28.859 -1.715 1 94.5 119 LEU B C 1
ATOM 3053 O O . LEU B 1 119 ? -5.414 -28.922 -2.416 1 94.5 119 LEU B O 1
ATOM 3057 N N . ILE B 1 120 ? -6.547 -28.031 -0.7 1 97.38 120 ILE B N 1
ATOM 3058 C CA . ILE B 1 120 ? -5.391 -27.234 -0.288 1 97.38 120 ILE B CA 1
ATOM 3059 C C . ILE B 1 120 ? -4.355 -28.156 0.368 1 97.38 120 ILE B C 1
ATOM 3061 O O . ILE B 1 120 ? -4.609 -28.734 1.428 1 97.38 120 ILE B O 1
ATOM 3065 N N . LEU B 1 121 ? -3.227 -28.234 -0.176 1 97.69 121 LEU B N 1
ATOM 3066 C CA . LEU B 1 121 ? -2.193 -29.188 0.212 1 97.69 121 LEU B CA 1
ATOM 3067 C C . LEU B 1 121 ? -1.412 -28.688 1.421 1 97.69 121 LEU B C 1
ATOM 3069 O O . LEU B 1 121 ? -1.295 -27.469 1.628 1 97.69 121 LEU B O 1
ATOM 3073 N N . PRO B 1 122 ? -0.812 -29.562 2.217 1 96.31 122 PRO B N 1
ATOM 3074 C CA . PRO B 1 122 ? 0.07 -29.156 3.311 1 96.31 122 PRO B CA 1
ATOM 3075 C C . PRO B 1 122 ? 1.219 -28.266 2.844 1 96.31 122 PRO B C 1
ATOM 3077 O O . PRO B 1 122 ? 1.591 -27.312 3.537 1 96.31 122 PRO B O 1
ATOM 3080 N N . SER B 1 123 ? 1.784 -28.578 1.656 1 96.5 123 SER B N 1
ATOM 3081 C CA . SER B 1 123 ? 2.879 -27.766 1.13 1 96.5 123 SER B CA 1
ATOM 3082 C C . SER B 1 123 ? 2.422 -26.344 0.842 1 96.5 123 SER B C 1
ATOM 3084 O O . SER B 1 123 ? 3.191 -25.391 1.006 1 96.5 123 SER B O 1
ATOM 3086 N N . THR B 1 124 ? 1.162 -26.141 0.386 1 97.81 124 THR B N 1
ATOM 3087 C CA . THR B 1 124 ? 0.613 -24.812 0.147 1 97.81 124 THR B CA 1
ATOM 3088 C C . THR B 1 124 ? 0.399 -24.062 1.463 1 97.81 124 THR B C 1
ATOM 3090 O O . THR B 1 124 ? 0.745 -22.891 1.58 1 97.81 124 THR B O 1
ATOM 3093 N N . ARG B 1 125 ? -0.108 -24.766 2.438 1 97.5 125 ARG B N 1
ATOM 3094 C CA . ARG B 1 125 ? -0.288 -24.156 3.752 1 97.5 125 ARG B CA 1
ATOM 3095 C C . ARG B 1 125 ? 1.05 -23.719 4.348 1 97.5 125 ARG B C 1
ATOM 3097 O O . ARG B 1 125 ? 1.16 -22.641 4.93 1 97.5 125 ARG B O 1
ATOM 3104 N N . GLN B 1 126 ? 2.004 -24.609 4.195 1 97.25 126 GLN B N 1
ATOM 3105 C CA . GLN B 1 126 ? 3.346 -24.281 4.672 1 97.25 126 GLN B CA 1
ATOM 3106 C C . GLN B 1 126 ? 3.916 -23.078 3.934 1 97.25 126 GLN B C 1
ATOM 3108 O O . GLN B 1 126 ? 4.539 -22.203 4.543 1 97.25 126 GLN B O 1
ATOM 3113 N N . PHE B 1 127 ? 3.729 -23.062 2.654 1 98.06 127 PHE B N 1
ATOM 3114 C CA . PHE B 1 127 ? 4.195 -21.922 1.861 1 98.06 127 PHE B CA 1
ATOM 3115 C C . PHE B 1 127 ? 3.586 -20.625 2.367 1 98.06 127 PHE B C 1
ATOM 3117 O O . PHE B 1 127 ? 4.297 -19.641 2.561 1 98.06 127 PHE B O 1
ATOM 3124 N N . VAL B 1 128 ? 2.311 -20.609 2.561 1 97.31 128 VAL B N 1
ATOM 3125 C CA . VAL B 1 128 ? 1.598 -19.406 2.994 1 97.31 128 VAL B CA 1
ATOM 3126 C C . VAL B 1 128 ? 2.123 -18.953 4.355 1 97.31 128 VAL B C 1
ATOM 3128 O O . VAL B 1 128 ? 2.402 -17.766 4.559 1 97.31 128 VAL B O 1
ATOM 3131 N N . GLU B 1 129 ? 2.326 -19.875 5.223 1 96.5 129 GLU B N 1
ATOM 3132 C CA . GLU B 1 129 ? 2.824 -19.578 6.562 1 96.5 129 GLU B CA 1
ATOM 3133 C C . GLU B 1 129 ? 4.246 -19.016 6.508 1 96.5 129 GLU B C 1
ATOM 3135 O O . GLU B 1 129 ? 4.547 -18.016 7.152 1 96.5 129 GLU B O 1
ATOM 3140 N N . GLU B 1 130 ? 5.078 -19.672 5.809 1 96.62 130 GLU B N 1
ATOM 3141 C CA . GLU B 1 130 ? 6.477 -19.266 5.734 1 96.62 130 GLU B CA 1
ATOM 3142 C C . GLU B 1 130 ? 6.629 -17.938 4.984 1 96.62 130 GLU B C 1
ATOM 3144 O O . GLU B 1 130 ? 7.477 -17.125 5.332 1 96.62 130 GLU B O 1
ATOM 3149 N N . GLN B 1 131 ? 5.863 -17.812 3.936 1 96.62 131 GLN B N 1
ATOM 3150 C CA . GLN B 1 131 ? 5.859 -16.531 3.225 1 96.62 131 GLN B CA 1
ATOM 3151 C C . GLN B 1 131 ? 5.492 -15.391 4.16 1 96.62 131 GLN B C 1
ATOM 3153 O O . GLN B 1 131 ? 6.152 -14.344 4.156 1 96.62 131 GLN B O 1
ATOM 3158 N N . GLN B 1 132 ? 4.465 -15.578 4.918 1 94.06 132 GLN B N 1
ATOM 3159 C CA . GLN B 1 132 ? 4.066 -14.57 5.891 1 94.06 132 GLN B CA 1
ATOM 3160 C C . GLN B 1 132 ? 5.203 -14.258 6.859 1 94.06 132 GLN B C 1
ATOM 3162 O O . GLN B 1 132 ? 5.445 -13.094 7.184 1 94.06 132 GLN B O 1
ATOM 3167 N N . ALA B 1 133 ? 5.859 -15.242 7.273 1 93.69 133 ALA B N 1
ATOM 3168 C CA . ALA B 1 133 ? 6.977 -15.07 8.195 1 93.69 133 ALA B CA 1
ATOM 3169 C C . ALA B 1 133 ? 8.109 -14.273 7.555 1 93.69 133 ALA B C 1
ATOM 3171 O O . ALA B 1 133 ? 8.719 -13.422 8.195 1 93.69 133 ALA B O 1
ATOM 3172 N N . LEU B 1 134 ? 8.367 -14.531 6.316 1 94.25 134 LEU B N 1
ATOM 3173 C CA . LEU B 1 134 ? 9.445 -13.859 5.602 1 94.25 134 LEU B CA 1
ATOM 3174 C C . LEU B 1 134 ? 9.156 -12.367 5.465 1 94.25 134 LEU B C 1
ATOM 3176 O O . LEU B 1 134 ? 10.078 -11.547 5.492 1 94.25 134 LEU B O 1
ATOM 3180 N N . TYR B 1 135 ? 7.863 -12 5.391 1 93.62 135 TYR B N 1
ATOM 3181 C CA . TYR B 1 135 ? 7.5 -10.602 5.16 1 93.62 135 TYR B CA 1
ATOM 3182 C C . TYR B 1 135 ? 7.191 -9.898 6.477 1 93.62 135 TYR B C 1
ATOM 3184 O O . TYR B 1 135 ? 6.992 -8.68 6.504 1 93.62 135 TYR B O 1
ATOM 3192 N N . SER B 1 136 ? 7.125 -10.578 7.562 1 85.81 136 SER B N 1
ATOM 3193 C CA . SER B 1 136 ? 6.727 -9.961 8.82 1 85.81 136 SER B CA 1
ATOM 3194 C C . SER B 1 136 ? 7.875 -9.953 9.828 1 85.81 136 SER B C 1
ATOM 3196 O O . SER B 1 136 ? 7.836 -9.227 10.82 1 85.81 136 SER B O 1
ATOM 3198 N N . GLN B 1 137 ? 8.719 -10.828 9.711 1 69.88 137 GLN B N 1
ATOM 3199 C CA . GLN B 1 137 ? 9.781 -10.914 10.711 1 69.88 137 GLN B CA 1
ATOM 3200 C C . GLN B 1 137 ? 10.719 -9.711 10.617 1 69.88 137 GLN B C 1
ATOM 3202 O O . GLN B 1 137 ? 11.242 -9.406 9.547 1 69.88 137 GLN B O 1
ATOM 3207 N N . ARG B 1 138 ? 10.461 -8.82 11.609 1 59.81 138 ARG B N 1
ATOM 3208 C CA . ARG B 1 138 ? 11.43 -7.73 11.734 1 59.81 138 ARG B CA 1
ATOM 3209 C C . ARG B 1 138 ? 12.797 -8.266 12.164 1 59.81 138 ARG B C 1
ATOM 3211 O O . ARG B 1 138 ? 12.891 -9.039 13.125 1 59.81 138 ARG B O 1
ATOM 3218 N N . PRO B 1 139 ? 13.781 -8.289 11.227 1 53.81 139 PRO B N 1
ATOM 3219 C CA . PRO B 1 139 ? 15.078 -8.781 11.711 1 53.81 139 PRO B CA 1
ATOM 3220 C C . PRO B 1 139 ? 15.5 -8.133 13.023 1 53.81 139 PRO B C 1
ATOM 3222 O O . PRO B 1 139 ? 15.125 -6.992 13.312 1 53.81 139 PRO B O 1
ATOM 3225 N N . VAL B 1 140 ? 15.914 -8.953 14.008 1 50.66 140 VAL B N 1
ATOM 3226 C CA . VAL B 1 140 ? 16.516 -8.539 15.273 1 50.66 140 VAL B CA 1
ATOM 3227 C C . VAL B 1 140 ? 17.344 -7.266 15.055 1 50.66 140 VAL B C 1
ATOM 3229 O O . VAL B 1 140 ? 17.312 -6.352 15.883 1 50.66 140 VAL B O 1
ATOM 3232 N N . ASP B 1 141 ? 18.25 -7.309 14.07 1 51.47 141 ASP B N 1
ATOM 3233 C CA . ASP B 1 141 ? 19.203 -6.207 13.945 1 51.47 141 ASP B CA 1
ATOM 3234 C C . ASP B 1 141 ? 18.594 -5.035 13.188 1 51.47 141 ASP B C 1
ATOM 3236 O O . ASP B 1 141 ? 19.266 -4.039 12.914 1 51.47 141 ASP B O 1
ATOM 3240 N N . GLY B 1 142 ? 17.375 -5.016 12.953 1 62.09 142 GLY B N 1
ATOM 3241 C CA . GLY B 1 142 ? 16.891 -3.795 12.336 1 62.09 142 GLY B CA 1
ATOM 3242 C C . GLY B 1 142 ? 17.156 -3.736 10.844 1 62.09 142 GLY B C 1
ATOM 3243 O O . GLY B 1 142 ? 17.953 -4.508 10.32 1 62.09 142 GLY B O 1
ATOM 3244 N N . GLY B 1 143 ? 16.234 -4.125 9.891 1 79.25 143 GLY B N 1
ATOM 3245 C CA . GLY B 1 143 ? 16.484 -3.902 8.477 1 79.25 143 GLY B CA 1
ATOM 3246 C C . GLY B 1 143 ? 15.422 -4.512 7.578 1 79.25 143 GLY B C 1
ATOM 3247 O O . GLY B 1 143 ? 14.719 -5.438 7.984 1 79.25 143 GLY B O 1
ATOM 3248 N N . CYS B 1 144 ? 15.352 -3.977 6.531 1 90.81 144 CYS B N 1
ATOM 3249 C CA . CYS B 1 144 ? 14.312 -4.344 5.574 1 90.81 144 CYS B CA 1
ATOM 3250 C C . CYS B 1 144 ? 14.875 -5.223 4.465 1 90.81 144 CYS B C 1
ATOM 3252 O O . CYS B 1 144 ? 14.156 -5.613 3.545 1 90.81 144 CYS B O 1
ATOM 3254 N N . GLN B 1 145 ? 16.156 -5.695 4.605 1 94 145 GLN B N 1
ATOM 3255 C CA . GLN B 1 145 ? 16.859 -6.305 3.475 1 94 145 GLN B CA 1
ATOM 3256 C C . GLN B 1 145 ? 16.344 -7.719 3.211 1 94 145 GLN B C 1
ATOM 3258 O O . GLN B 1 145 ? 16.172 -8.117 2.057 1 94 145 GLN B O 1
ATOM 3263 N N . ARG B 1 146 ? 16.109 -8.453 4.312 1 94.62 146 ARG B N 1
ATOM 3264 C CA . ARG B 1 146 ? 15.57 -9.797 4.109 1 94.62 146 ARG B CA 1
ATOM 3265 C C . ARG B 1 146 ? 14.234 -9.758 3.383 1 94.62 146 ARG B C 1
ATOM 3267 O O . ARG B 1 146 ? 13.984 -10.555 2.48 1 94.62 146 ARG B O 1
ATOM 3274 N N . ILE B 1 147 ? 13.422 -8.828 3.779 1 96 147 ILE B N 1
ATOM 3275 C CA . ILE B 1 147 ? 12.109 -8.664 3.166 1 96 147 ILE B CA 1
ATOM 3276 C C . ILE B 1 147 ? 12.266 -8.266 1.7 1 96 147 ILE B C 1
ATOM 3278 O O . ILE B 1 147 ? 11.594 -8.812 0.823 1 96 147 ILE B O 1
ATOM 3282 N N . LEU B 1 148 ? 13.188 -7.371 1.449 1 96.12 148 LEU B N 1
ATOM 3283 C CA . LEU B 1 148 ? 13.406 -6.914 0.081 1 96.12 148 LEU B CA 1
ATOM 3284 C C . LEU B 1 148 ? 14.016 -8.023 -0.771 1 96.12 148 LEU B C 1
ATOM 3286 O O . LEU B 1 148 ? 13.742 -8.109 -1.971 1 96.12 148 LEU B O 1
ATOM 3290 N N . GLY B 1 149 ? 14.844 -8.82 -0.165 1 97.19 149 GLY B N 1
ATOM 3291 C CA . GLY B 1 149 ? 15.328 -10.008 -0.86 1 97.19 149 GLY B CA 1
ATOM 3292 C C . GLY B 1 149 ? 14.219 -10.969 -1.229 1 97.19 149 GLY B C 1
ATOM 3293 O O . GLY B 1 149 ? 14.227 -11.547 -2.322 1 97.19 149 GLY B O 1
ATOM 3294 N N . THR B 1 150 ? 13.297 -11.172 -0.292 1 97.31 150 THR B N 1
ATOM 3295 C CA . THR B 1 150 ? 12.125 -12.008 -0.546 1 97.31 150 THR B CA 1
ATOM 3296 C C . THR B 1 150 ? 11.312 -11.453 -1.713 1 97.31 150 THR B C 1
ATOM 3298 O O . THR B 1 150 ? 10.938 -12.195 -2.623 1 97.31 150 THR B O 1
ATOM 3301 N N . LEU B 1 151 ? 11.078 -10.156 -1.685 1 97.75 151 LEU B N 1
ATOM 3302 C CA . LEU B 1 151 ? 10.336 -9.508 -2.754 1 97.75 151 LEU B CA 1
ATOM 3303 C C . LEU B 1 151 ? 11.062 -9.641 -4.086 1 97.75 151 LEU B C 1
ATOM 3305 O O . LEU B 1 151 ? 10.43 -9.875 -5.121 1 97.75 151 LEU B O 1
ATOM 3309 N N . LEU B 1 152 ? 12.367 -9.484 -4.074 1 98 152 LEU B N 1
ATOM 3310 C CA . LEU B 1 152 ? 13.188 -9.633 -5.27 1 98 152 LEU B CA 1
ATOM 3311 C C . LEU B 1 152 ? 13 -11.008 -5.895 1 98 152 LEU B C 1
ATOM 3313 O O . LEU B 1 152 ? 12.773 -11.125 -7.098 1 98 152 LEU B O 1
ATOM 3317 N N . ALA B 1 153 ? 13.086 -12.023 -5.078 1 98.38 153 ALA B N 1
ATOM 3318 C CA . ALA B 1 153 ? 12.898 -13.391 -5.559 1 98.38 153 ALA B CA 1
ATOM 3319 C C . ALA B 1 153 ? 11.508 -13.578 -6.152 1 98.38 153 ALA B C 1
ATOM 3321 O O . ALA B 1 153 ? 11.359 -14.141 -7.238 1 98.38 153 ALA B O 1
ATOM 3322 N N . GLN B 1 154 ? 10.508 -13.109 -5.441 1 97.69 154 GLN B N 1
ATOM 3323 C CA . GLN B 1 154 ? 9.117 -13.25 -5.875 1 97.69 154 GLN B CA 1
ATOM 3324 C C . GLN B 1 154 ? 8.906 -12.617 -7.25 1 97.69 154 GLN B C 1
ATOM 3326 O O . GLN B 1 154 ? 8.32 -13.242 -8.141 1 97.69 154 GLN B O 1
ATOM 3331 N N . GLU B 1 155 ? 9.383 -11.461 -7.469 1 96.88 155 GLU B N 1
ATOM 3332 C CA . GLU B 1 155 ? 9.141 -10.719 -8.703 1 96.88 155 GLU B CA 1
ATOM 3333 C C . GLU B 1 155 ? 9.938 -11.297 -9.867 1 96.88 155 GLU B C 1
ATOM 3335 O O . GLU B 1 155 ? 9.477 -11.273 -11.008 1 96.88 155 GLU B O 1
ATOM 3340 N N . TRP B 1 156 ? 11.07 -11.781 -9.625 1 96.56 156 TRP B N 1
ATOM 3341 C CA . TRP B 1 156 ? 11.891 -12.305 -10.703 1 96.56 156 TRP B CA 1
ATOM 3342 C C . TRP B 1 156 ? 11.477 -13.734 -11.055 1 96.56 156 TRP B C 1
ATOM 3344 O O . TRP B 1 156 ? 11.641 -14.164 -12.203 1 96.56 156 TRP B O 1
ATOM 3354 N N . LEU B 1 157 ? 10.953 -14.445 -10.086 1 96.88 157 LEU B N 1
ATOM 3355 C CA . LEU B 1 157 ? 10.383 -15.758 -10.383 1 96.88 157 LEU B CA 1
ATOM 3356 C C . LEU B 1 157 ? 9.117 -15.625 -11.227 1 96.88 157 LEU B C 1
ATOM 3358 O O . LEU B 1 157 ? 8.844 -16.469 -12.078 1 96.88 157 LEU B O 1
ATOM 3362 N N . ALA B 1 158 ? 8.398 -14.594 -10.938 1 96.31 158 ALA B N 1
ATOM 3363 C CA . ALA B 1 158 ? 7.047 -14.469 -11.461 1 96.31 158 ALA B CA 1
ATOM 3364 C C . ALA B 1 158 ? 7.047 -14.508 -12.992 1 96.31 158 ALA B C 1
ATOM 3366 O O . ALA B 1 158 ? 6.219 -15.188 -13.602 1 96.31 158 ALA B O 1
ATOM 3367 N N . PHE B 1 159 ? 7.941 -13.82 -13.633 1 94.19 159 PHE B N 1
ATOM 3368 C CA . PHE B 1 159 ? 7.945 -13.758 -15.086 1 94.19 159 PHE B CA 1
ATOM 3369 C C . PHE B 1 159 ? 8.109 -15.148 -15.688 1 94.19 159 PHE B C 1
ATOM 3371 O O . PHE B 1 159 ? 7.301 -15.578 -16.5 1 94.19 159 PHE B O 1
ATOM 3378 N N . SER B 1 160 ? 9.133 -15.844 -15.25 1 95.62 160 SER B N 1
ATOM 3379 C CA . SER B 1 160 ? 9.422 -17.172 -15.773 1 95.62 160 SER B CA 1
ATOM 3380 C C . SER B 1 160 ? 8.312 -18.172 -15.414 1 95.62 160 SER B C 1
ATOM 3382 O O . SER B 1 160 ? 7.961 -19.031 -16.219 1 95.62 160 SER B O 1
ATOM 3384 N N . MET B 1 161 ? 7.855 -18.047 -14.219 1 97.19 161 MET B N 1
ATOM 3385 C CA . MET B 1 161 ? 6.742 -18.891 -13.789 1 97.19 161 MET B CA 1
ATOM 3386 C C . MET B 1 161 ? 5.531 -18.688 -14.695 1 97.19 161 MET B C 1
ATOM 3388 O O . MET B 1 161 ? 4.949 -19.672 -15.18 1 97.19 161 MET B O 1
ATOM 3392 N N . LEU B 1 162 ? 5.176 -17.469 -15.023 1 97.5 162 LEU B N 1
ATOM 3393 C CA . LEU B 1 162 ? 3.961 -17.156 -15.758 1 97.5 162 LEU B CA 1
ATOM 3394 C C . LEU B 1 162 ? 4.098 -17.562 -17.234 1 97.5 162 LEU B C 1
ATOM 3396 O O . LEU B 1 162 ? 3.125 -17.984 -17.859 1 97.5 162 LEU B O 1
ATOM 3400 N N . THR B 1 163 ? 5.277 -17.406 -17.797 1 96.25 163 THR B N 1
ATOM 3401 C CA . THR B 1 163 ? 5.48 -17.844 -19.172 1 96.25 163 THR B CA 1
ATOM 3402 C C . THR B 1 163 ? 5.352 -19.359 -19.281 1 96.25 163 THR B C 1
ATOM 3404 O O . THR B 1 163 ? 4.754 -19.875 -20.219 1 96.25 163 THR B O 1
ATOM 3407 N N . ARG B 1 164 ? 5.879 -20.109 -18.297 1 97.25 164 ARG B N 1
ATOM 3408 C CA . ARG B 1 164 ? 5.738 -21.562 -18.281 1 97.25 164 ARG B CA 1
ATOM 3409 C C . ARG B 1 164 ? 4.281 -21.969 -18.109 1 97.25 164 ARG B C 1
ATOM 3411 O O . ARG B 1 164 ? 3.797 -22.875 -18.797 1 97.25 164 ARG B O 1
ATOM 3418 N N . LEU B 1 165 ? 3.621 -21.297 -17.156 1 98.19 165 LEU B N 1
ATOM 3419 C CA . LEU B 1 165 ? 2.211 -21.609 -16.953 1 98.19 165 LEU B CA 1
ATOM 3420 C C . LEU B 1 165 ? 1.405 -21.359 -18.219 1 98.19 165 LEU B C 1
ATOM 3422 O O . LEU B 1 165 ? 0.562 -22.172 -18.594 1 98.19 165 LEU B O 1
ATOM 3426 N N . TYR B 1 166 ? 1.702 -20.234 -18.875 1 97.69 166 TYR B N 1
ATOM 3427 C CA . TYR B 1 166 ? 0.989 -19.922 -20.109 1 97.69 166 TYR B CA 1
ATOM 3428 C C . TYR B 1 166 ? 1.23 -20.984 -21.172 1 97.69 166 TYR B C 1
ATOM 3430 O O . TYR B 1 166 ? 0.302 -21.375 -21.891 1 97.69 166 TYR B O 1
ATOM 3438 N N . GLU B 1 167 ? 2.434 -21.406 -21.359 1 97.62 167 GLU B N 1
ATOM 3439 C CA . GLU B 1 167 ? 2.746 -22.422 -22.359 1 97.62 167 GLU B CA 1
ATOM 3440 C C . GLU B 1 167 ? 1.977 -23.703 -22.094 1 97.62 167 GLU B C 1
ATOM 3442 O O . GLU B 1 167 ? 1.53 -24.375 -23.031 1 97.62 167 GLU B O 1
ATOM 3447 N N . GLY B 1 168 ? 1.838 -24.062 -20.844 1 98 168 GLY B N 1
ATOM 3448 C CA . GLY B 1 168 ? 1.019 -25.219 -20.516 1 98 168 GLY B CA 1
ATOM 3449 C C . GLY B 1 168 ? -0.455 -25.016 -20.797 1 98 168 GLY B C 1
ATOM 3450 O O . GLY B 1 168 ? -1.149 -25.938 -21.219 1 98 168 GLY B O 1
ATOM 3451 N N . VAL B 1 169 ? -0.949 -23.812 -20.609 1 97.88 169 VAL B N 1
ATOM 3452 C CA . VAL B 1 169 ? -2.348 -23.469 -20.844 1 97.88 169 VAL B CA 1
ATOM 3453 C C . VAL B 1 169 ? -2.686 -23.656 -22.328 1 97.88 169 VAL B C 1
ATOM 3455 O O . VAL B 1 169 ? -3.812 -24.031 -22.672 1 97.88 169 VAL B O 1
ATOM 3458 N N . ARG B 1 170 ? -1.698 -23.484 -23.156 1 97.19 170 ARG B N 1
ATOM 3459 C CA . ARG B 1 170 ? -1.913 -23.578 -24.594 1 97.19 170 ARG B CA 1
ATOM 3460 C C . ARG B 1 170 ? -2.373 -24.969 -25 1 97.19 170 ARG B C 1
ATOM 3462 O O . ARG B 1 170 ? -2.992 -25.156 -26.047 1 97.19 170 ARG B O 1
ATOM 3469 N N . HIS B 1 171 ? -2.113 -26 -24.219 1 97 171 HIS B N 1
ATOM 3470 C CA . HIS B 1 171 ? -2.568 -27.359 -24.469 1 97 171 HIS B CA 1
ATOM 3471 C C . HIS B 1 171 ? -4.09 -27.453 -24.406 1 97 171 HIS B C 1
ATOM 3473 O O . HIS B 1 171 ? -4.672 -28.438 -24.859 1 97 171 HIS B O 1
ATOM 3479 N N . TYR B 1 172 ? -4.719 -26.422 -23.906 1 96.62 172 TYR B N 1
ATOM 3480 C CA . TYR B 1 172 ? -6.164 -26.453 -23.719 1 96.62 172 TYR B CA 1
ATOM 3481 C C . TYR B 1 172 ? -6.871 -25.594 -24.75 1 96.62 172 TYR B C 1
ATOM 3483 O O . TYR B 1 172 ? -8.094 -25.438 -24.719 1 96.62 172 TYR B O 1
ATOM 3491 N N . GLN B 1 173 ? -6.137 -25 -25.625 1 96.94 173 GLN B N 1
ATOM 3492 C CA . GLN B 1 173 ? -6.676 -24.062 -26.609 1 96.94 173 GLN B CA 1
ATOM 3493 C C . GLN B 1 173 ? -7.816 -24.703 -27.391 1 96.94 173 GLN B C 1
ATOM 3495 O O . GLN B 1 173 ? -8.781 -24.031 -27.766 1 96.94 173 GLN B O 1
ATOM 3500 N N . HIS B 1 174 ? -7.773 -26 -27.641 1 96.12 174 HIS B N 1
ATOM 3501 C CA . HIS B 1 174 ? -8.75 -26.719 -28.438 1 96.12 174 HIS B CA 1
ATOM 3502 C C . HIS B 1 174 ? -10.109 -26.766 -27.75 1 96.12 174 HIS B C 1
ATOM 3504 O O . HIS B 1 174 ? -11.117 -27.094 -28.375 1 96.12 174 HIS B O 1
ATOM 3510 N N . LEU B 1 175 ? -10.148 -26.484 -26.5 1 94.94 175 LEU B N 1
ATOM 3511 C CA . LEU B 1 175 ? -11.391 -26.562 -25.75 1 94.94 175 LEU B CA 1
ATOM 3512 C C . LEU B 1 175 ? -12.219 -25.297 -25.938 1 94.94 175 LEU B C 1
ATOM 3514 O O . LEU B 1 175 ? -13.352 -25.203 -25.453 1 94.94 175 LEU B O 1
ATOM 3518 N N . TYR B 1 176 ? -11.719 -24.344 -26.562 1 94.75 176 TYR B N 1
ATOM 3519 C CA . TYR B 1 176 ? -12.398 -23.078 -26.812 1 94.75 176 TYR B CA 1
ATOM 3520 C C . TYR B 1 176 ? -13 -23.031 -28.203 1 94.75 176 TYR B C 1
ATOM 3522 O O . TYR B 1 176 ? -12.484 -23.672 -29.125 1 94.75 176 TYR B O 1
ATOM 3530 N N . ALA B 1 177 ? -14.031 -22.266 -28.359 1 95.94 177 ALA B N 1
ATOM 3531 C CA . ALA B 1 177 ? -14.773 -22.219 -29.609 1 95.94 177 ALA B CA 1
ATOM 3532 C C . ALA B 1 177 ? -13.953 -21.562 -30.719 1 95.94 177 ALA B C 1
ATOM 3534 O O . ALA B 1 177 ? -14.164 -21.844 -31.891 1 95.94 177 ALA B O 1
ATOM 3535 N N . SER B 1 178 ? -13.094 -20.594 -30.297 1 96.62 178 SER B N 1
ATOM 3536 C CA . SER B 1 178 ? -12.242 -19.891 -31.266 1 96.62 178 SER B CA 1
ATOM 3537 C C . SER B 1 178 ? -10.914 -19.484 -30.625 1 96.62 178 SER B C 1
ATOM 3539 O O . SER B 1 178 ? -10.789 -19.453 -29.406 1 96.62 178 SER B O 1
ATOM 3541 N N . ASN B 1 179 ? -10 -19.219 -31.5 1 95.62 179 ASN B N 1
ATOM 3542 C CA . ASN B 1 179 ? -8.703 -18.703 -31.078 1 95.62 179 ASN B CA 1
ATOM 3543 C C . ASN B 1 179 ? -8.844 -17.406 -30.297 1 95.62 179 ASN B C 1
ATOM 3545 O O . ASN B 1 179 ? -8.172 -17.203 -29.297 1 95.62 179 ASN B O 1
ATOM 3549 N N . ASP B 1 180 ? -9.711 -16.562 -30.766 1 95.44 180 ASP B N 1
ATOM 3550 C CA . ASP B 1 180 ? -9.945 -15.281 -30.109 1 95.44 180 ASP B CA 1
ATOM 3551 C C . ASP B 1 180 ? -10.484 -15.477 -28.688 1 95.44 180 ASP B C 1
ATOM 3553 O O . ASP B 1 180 ? -10.07 -14.789 -27.766 1 95.44 180 ASP B O 1
ATOM 3557 N N . GLU B 1 181 ? -11.414 -16.391 -28.531 1 95.12 181 GLU B N 1
ATOM 3558 C CA . GLU B 1 181 ? -11.984 -16.641 -27.203 1 95.12 181 GLU B CA 1
ATOM 3559 C C . GLU B 1 181 ? -10.914 -17.141 -26.234 1 95.12 181 GLU B C 1
ATOM 3561 O O . GLU B 1 181 ? -10.875 -16.703 -25.078 1 95.12 181 GLU B O 1
ATOM 3566 N N . PHE B 1 182 ? -10.109 -18.047 -26.719 1 96.25 182 PHE B N 1
ATOM 3567 C CA . PHE B 1 182 ? -9.023 -18.562 -25.891 1 96.25 182 PHE B CA 1
ATOM 3568 C C . PHE B 1 182 ? -8.141 -17.438 -25.375 1 96.25 182 PHE B C 1
ATOM 3570 O O . PHE B 1 182 ? -7.895 -17.328 -24.172 1 96.25 182 PHE B O 1
ATOM 3577 N N . HIS B 1 183 ? -7.719 -16.547 -26.266 1 94.88 183 HIS B N 1
ATOM 3578 C CA . HIS B 1 183 ? -6.805 -15.469 -25.922 1 94.88 183 HIS B CA 1
ATOM 3579 C C . HIS B 1 183 ? -7.488 -14.438 -25.031 1 94.88 183 HIS B C 1
ATOM 3581 O O . HIS B 1 183 ? -6.844 -13.828 -24.172 1 94.88 183 HIS B O 1
ATOM 3587 N N . GLU B 1 184 ? -8.766 -14.203 -25.172 1 94.56 184 GLU B N 1
ATOM 3588 C CA . GLU B 1 184 ? -9.516 -13.32 -24.297 1 94.56 184 GLU B CA 1
ATOM 3589 C C . GLU B 1 184 ? -9.477 -13.812 -22.844 1 94.56 184 GLU B C 1
ATOM 3591 O O . GLU B 1 184 ? -9.406 -13.016 -21.906 1 94.56 184 GLU B O 1
ATOM 3596 N N . HIS B 1 185 ? -9.484 -15.117 -22.719 1 94.56 185 HIS B N 1
ATOM 3597 C CA . HIS B 1 185 ? -9.531 -15.703 -21.391 1 94.56 185 HIS B CA 1
ATOM 3598 C C . HIS B 1 185 ? -8.125 -15.867 -20.812 1 94.56 185 HIS B C 1
ATOM 3600 O O . HIS B 1 185 ? -7.965 -16.281 -19.656 1 94.56 185 HIS B O 1
ATOM 3606 N N . CYS B 1 186 ? -7.082 -15.523 -21.625 1 96.19 186 CYS B N 1
ATOM 3607 C CA . CYS B 1 186 ? -5.695 -15.609 -21.172 1 96.19 186 CYS B CA 1
ATOM 3608 C C . CYS B 1 186 ? -5.172 -14.234 -20.766 1 96.19 186 CYS B C 1
ATOM 3610 O O . CYS B 1 186 ? -3.963 -14.039 -20.656 1 96.19 186 CYS B O 1
ATOM 3612 N N . GLU B 1 187 ? -6.039 -13.281 -20.484 1 95.5 187 GLU B N 1
ATOM 3613 C CA . GLU B 1 187 ? -5.68 -11.906 -20.172 1 95.5 187 GLU B CA 1
ATOM 3614 C C . GLU B 1 187 ? -4.727 -11.852 -18.969 1 95.5 187 GLU B C 1
ATOM 3616 O O . GLU B 1 187 ? -3.801 -11.031 -18.953 1 95.5 187 GLU B O 1
ATOM 3621 N N . TYR B 1 188 ? -4.973 -12.695 -17.984 1 97.12 188 TYR B N 1
ATOM 3622 C CA . TYR B 1 188 ? -4.125 -12.766 -16.797 1 97.12 188 TYR B CA 1
ATOM 3623 C C . TYR B 1 188 ? -2.654 -12.875 -17.188 1 97.12 188 TYR B C 1
ATOM 3625 O O . TYR B 1 188 ? -1.803 -12.188 -16.625 1 97.12 188 TYR B O 1
ATOM 3633 N N . PHE B 1 189 ? -2.359 -13.68 -18.125 1 96.75 189 PHE B N 1
ATOM 3634 C CA . PHE B 1 189 ? -0.979 -13.914 -18.531 1 96.75 189 PHE B CA 1
ATOM 3635 C C . PHE B 1 189 ? -0.44 -12.734 -19.328 1 96.75 189 PHE B C 1
ATOM 3637 O O . PHE B 1 189 ? 0.711 -12.328 -19.156 1 96.75 189 PHE B O 1
ATOM 3644 N N . TYR B 1 190 ? -1.231 -12.164 -20.188 1 93.81 190 TYR B N 1
ATOM 3645 C CA . TYR B 1 190 ? -0.77 -11.086 -21.047 1 93.81 190 TYR B CA 1
ATOM 3646 C C . TYR B 1 190 ? -0.46 -9.828 -20.25 1 93.81 190 TYR B C 1
ATOM 3648 O O . TYR B 1 190 ? 0.53 -9.141 -20.516 1 93.81 190 TYR B O 1
ATOM 3656 N N . ILE B 1 191 ? -1.254 -9.539 -19.266 1 92.69 191 ILE B N 1
ATOM 3657 C CA . ILE B 1 191 ? -1.003 -8.359 -18.453 1 92.69 191 ILE B CA 1
ATOM 3658 C C . ILE B 1 191 ? 0.293 -8.547 -17.656 1 92.69 191 ILE B C 1
ATOM 3660 O O . ILE B 1 191 ? 1.021 -7.582 -17.422 1 92.69 191 ILE B O 1
ATOM 3664 N N . HIS B 1 192 ? 0.601 -9.742 -17.266 1 92.88 192 HIS B N 1
ATOM 3665 C CA . HIS B 1 192 ? 1.809 -10.016 -16.484 1 92.88 192 HIS B CA 1
ATOM 3666 C C . HIS B 1 192 ? 3.031 -10.102 -17.391 1 92.88 192 HIS B C 1
ATOM 3668 O O . HIS B 1 192 ? 4.012 -9.375 -17.188 1 92.88 192 HIS B O 1
ATOM 3674 N N . ILE B 1 193 ? 2.906 -10.867 -18.438 1 90.38 193 ILE B N 1
ATOM 3675 C CA . ILE B 1 193 ? 4.047 -11.125 -19.312 1 90.38 193 ILE B CA 1
ATOM 3676 C C . ILE B 1 193 ? 4.34 -9.898 -20.172 1 90.38 193 ILE B C 1
ATOM 3678 O O . ILE B 1 193 ? 5.5 -9.57 -20.422 1 90.38 193 ILE B O 1
ATOM 3682 N N . GLY B 1 194 ? 3.33 -9.234 -20.594 1 84 194 GLY B N 1
ATOM 3683 C CA . GLY B 1 194 ? 3.475 -8.117 -21.516 1 84 194 GLY B CA 1
ATOM 3684 C C . GLY B 1 194 ? 3.811 -6.809 -20.828 1 84 194 GLY B C 1
ATOM 3685 O O . GLY B 1 194 ? 4.348 -5.895 -21.453 1 84 194 GLY B O 1
ATOM 3686 N N . ASN B 1 195 ? 3.443 -6.68 -19.562 1 83.31 195 ASN B N 1
ATOM 3687 C CA . ASN B 1 195 ? 3.547 -5.352 -18.969 1 83.31 195 ASN B CA 1
ATOM 3688 C C . ASN B 1 195 ? 4.043 -5.422 -17.516 1 83.31 195 ASN B C 1
ATOM 3690 O O . ASN B 1 195 ? 5.195 -5.094 -17.234 1 83.31 195 ASN B O 1
ATOM 3694 N N . ALA B 1 196 ? 3.393 -6.055 -16.672 1 85.75 196 ALA B N 1
ATOM 3695 C CA . ALA B 1 196 ? 3.578 -5.887 -15.234 1 85.75 196 ALA B CA 1
ATOM 3696 C C . ALA B 1 196 ? 4.902 -6.496 -14.773 1 85.75 196 ALA B C 1
ATOM 3698 O O . ALA B 1 196 ? 5.703 -5.832 -14.109 1 85.75 196 ALA B O 1
ATOM 3699 N N . GLU B 1 197 ? 5.203 -7.688 -15.195 1 87 197 GLU B N 1
ATOM 3700 C CA . GLU B 1 197 ? 6.328 -8.414 -14.609 1 87 197 GLU B CA 1
ATOM 3701 C C . GLU B 1 197 ? 7.66 -7.84 -15.086 1 87 197 GLU B C 1
ATOM 3703 O O . GLU B 1 197 ? 8.664 -7.91 -14.367 1 87 197 GLU B O 1
ATOM 3708 N N . LYS B 1 198 ? 7.676 -7.27 -16.281 1 85.31 198 LYS B N 1
ATOM 3709 C CA . LYS B 1 198 ? 8.891 -6.59 -16.734 1 85.31 198 LYS B CA 1
ATOM 3710 C C . LYS B 1 198 ? 9.219 -5.402 -15.836 1 85.31 198 LYS B C 1
ATOM 3712 O O . LYS B 1 198 ? 10.375 -5.223 -15.438 1 85.31 198 LYS B O 1
ATOM 3717 N N . ASP B 1 199 ? 8.242 -4.695 -15.523 1 88.12 199 ASP B N 1
ATOM 3718 C CA . ASP B 1 199 ? 8.414 -3.545 -14.648 1 88.12 199 ASP B CA 1
ATOM 3719 C C . ASP B 1 199 ? 8.703 -3.99 -13.211 1 88.12 199 ASP B C 1
ATOM 3721 O O . ASP B 1 199 ? 9.562 -3.42 -12.539 1 88.12 199 ASP B O 1
ATOM 3725 N N . HIS B 1 200 ? 8 -4.996 -12.727 1 92 200 HIS B N 1
ATOM 3726 C CA . HIS B 1 200 ? 8.141 -5.465 -11.352 1 92 200 HIS B CA 1
ATOM 3727 C C . HIS B 1 200 ? 9.562 -5.91 -11.062 1 92 200 HIS B C 1
ATOM 3729 O O . HIS B 1 200 ? 10.094 -5.641 -9.977 1 92 200 HIS B O 1
ATOM 3735 N N . LYS B 1 201 ? 10.156 -6.574 -12.016 1 93.5 201 LYS B N 1
ATOM 3736 C CA . LYS B 1 201 ? 11.539 -7.031 -11.852 1 93.5 201 LYS B CA 1
ATOM 3737 C C . LYS B 1 201 ? 12.492 -5.852 -11.68 1 93.5 201 LYS B C 1
ATOM 3739 O O . LYS B 1 201 ? 13.336 -5.859 -10.781 1 93.5 201 LYS B O 1
ATOM 3744 N N . ILE B 1 202 ? 12.297 -4.914 -12.531 1 91.56 202 ILE B N 1
ATOM 3745 C CA . ILE B 1 202 ? 13.148 -3.732 -12.516 1 91.56 202 ILE B CA 1
ATOM 3746 C C . ILE B 1 202 ? 12.938 -2.963 -11.211 1 91.56 202 ILE B C 1
ATOM 3748 O O . ILE B 1 202 ? 13.898 -2.562 -10.555 1 91.56 202 ILE B O 1
ATOM 3752 N N . GLN B 1 203 ? 11.734 -2.773 -10.836 1 92.56 203 GLN B N 1
ATOM 3753 C CA . GLN B 1 203 ? 11.383 -2.064 -9.609 1 92.56 203 GLN B CA 1
ATOM 3754 C C . GLN B 1 203 ? 11.977 -2.758 -8.383 1 92.56 203 GLN B C 1
ATOM 3756 O O . GLN B 1 203 ? 12.445 -2.096 -7.461 1 92.56 203 GLN B O 1
ATOM 3761 N N . ALA B 1 204 ? 11.945 -4.09 -8.406 1 96 204 ALA B N 1
ATOM 3762 C CA . ALA B 1 204 ? 12.461 -4.852 -7.273 1 96 204 ALA B CA 1
ATOM 3763 C C . ALA B 1 204 ? 13.969 -4.68 -7.137 1 96 204 ALA B C 1
ATOM 3765 O O . ALA B 1 204 ? 14.484 -4.543 -6.023 1 96 204 ALA B O 1
ATOM 3766 N N . ILE B 1 205 ? 14.68 -4.645 -8.242 1 95.94 205 ILE B N 1
ATOM 3767 C CA . ILE B 1 205 ? 16.109 -4.414 -8.219 1 95.94 205 ILE B CA 1
ATOM 3768 C C . ILE B 1 205 ? 16.406 -3.014 -7.676 1 95.94 205 ILE B C 1
ATOM 3770 O O . ILE B 1 205 ? 17.281 -2.84 -6.824 1 95.94 205 ILE B O 1
ATOM 3774 N N . HIS B 1 206 ? 15.656 -2.07 -8.172 1 94.5 206 HIS B N 1
ATOM 3775 C CA . HIS B 1 206 ? 15.867 -0.69 -7.75 1 94.5 206 HIS B CA 1
ATOM 3776 C C . HIS B 1 206 ? 15.625 -0.531 -6.25 1 94.5 206 HIS B C 1
ATOM 3778 O O . HIS B 1 206 ? 16.453 0.06 -5.543 1 94.5 206 HIS B O 1
ATOM 3784 N N . ALA B 1 207 ? 14.555 -1.047 -5.789 1 95.25 207 ALA B N 1
ATOM 3785 C CA . ALA B 1 207 ? 14.227 -0.949 -4.371 1 95.25 207 ALA B CA 1
ATOM 3786 C C . ALA B 1 207 ? 15.297 -1.616 -3.51 1 95.25 207 ALA B C 1
ATOM 3788 O O . ALA B 1 207 ? 15.742 -1.046 -2.512 1 95.25 207 ALA B O 1
ATOM 3789 N N . ALA B 1 208 ? 15.711 -2.795 -3.893 1 96.38 208 ALA B N 1
ATOM 3790 C CA . ALA B 1 208 ? 16.734 -3.525 -3.152 1 96.38 208 ALA B CA 1
ATOM 3791 C C . ALA B 1 208 ? 18.047 -2.758 -3.133 1 96.38 208 ALA B C 1
ATOM 3793 O O . ALA B 1 208 ? 18.719 -2.68 -2.098 1 96.38 208 ALA B O 1
ATOM 3794 N N . THR B 1 209 ? 18.391 -2.178 -4.281 1 96.06 209 THR B N 1
ATOM 3795 C CA . THR B 1 209 ? 19.672 -1.467 -4.418 1 96.06 209 THR B CA 1
ATOM 3796 C C . THR B 1 209 ? 19.688 -0.239 -3.51 1 96.06 209 THR B C 1
ATOM 3798 O O . THR B 1 209 ? 20.719 0.07 -2.908 1 96.06 209 THR B O 1
ATOM 3801 N N . LEU B 1 210 ? 18.594 0.401 -3.357 1 93.81 210 LEU B N 1
ATOM 3802 C CA . LEU B 1 210 ? 18.5 1.614 -2.553 1 93.81 210 LEU B CA 1
ATOM 3803 C C . LEU B 1 210 ? 18.641 1.298 -1.069 1 93.81 210 LEU B C 1
ATOM 3805 O O . LEU B 1 210 ? 19.094 2.145 -0.292 1 93.81 210 LEU B O 1
ATOM 3809 N N . GLU B 1 211 ? 18.422 0.03 -0.645 1 93.75 211 GLU B N 1
ATOM 3810 C CA . GLU B 1 211 ? 18.391 -0.327 0.77 1 93.75 211 GLU B CA 1
ATOM 3811 C C . GLU B 1 211 ? 19.594 -1.182 1.148 1 93.75 211 GLU B C 1
ATOM 3813 O O . GLU B 1 211 ? 19.734 -1.604 2.299 1 93.75 211 GLU B O 1
ATOM 3818 N N . CYS B 1 212 ? 20.375 -1.497 0.206 1 93.75 212 CYS B N 1
ATOM 3819 C CA . CYS B 1 212 ? 21.547 -2.348 0.438 1 93.75 212 CYS B CA 1
ATOM 3820 C C . CYS B 1 212 ? 22.828 -1.545 0.344 1 93.75 212 CYS B C 1
ATOM 3822 O O . CYS B 1 212 ? 23.266 -1.188 -0.753 1 93.75 212 CYS B O 1
ATOM 3824 N N . ARG B 1 213 ? 23.531 -1.367 1.423 1 92.25 213 ARG B N 1
ATOM 3825 C CA . ARG B 1 213 ? 24.625 -0.407 1.459 1 92.25 213 ARG B CA 1
ATOM 3826 C C . ARG B 1 213 ? 25.938 -1.087 1.847 1 92.25 213 ARG B C 1
ATOM 3828 O O . ARG B 1 213 ? 27.016 -0.517 1.665 1 92.25 213 ARG B O 1
ATOM 3835 N N . ASN B 1 214 ? 25.922 -2.291 2.354 1 93.25 214 ASN B N 1
ATOM 3836 C CA . ASN B 1 214 ? 27.109 -3.006 2.779 1 93.25 214 ASN B CA 1
ATOM 3837 C C . ASN B 1 214 ? 26.938 -4.52 2.664 1 93.25 214 ASN B C 1
ATOM 3839 O O . ASN B 1 214 ? 25.844 -4.996 2.33 1 93.25 214 ASN B O 1
ATOM 3843 N N . ASP B 1 215 ? 27.969 -5.211 2.996 1 94.5 215 ASP B N 1
ATOM 3844 C CA . ASP B 1 215 ? 28.016 -6.656 2.791 1 94.5 215 ASP B CA 1
ATOM 3845 C C . ASP B 1 215 ? 27.016 -7.363 3.715 1 94.5 215 ASP B C 1
ATOM 3847 O O . ASP B 1 215 ? 26.406 -8.367 3.33 1 94.5 215 ASP B O 1
ATOM 3851 N N . ASP B 1 216 ? 26.922 -6.895 4.906 1 93.19 216 ASP B N 1
ATOM 3852 C CA . ASP B 1 216 ? 25.984 -7.512 5.852 1 93.19 216 ASP B CA 1
ATOM 3853 C C . ASP B 1 216 ? 24.547 -7.379 5.371 1 93.19 216 ASP B C 1
ATOM 3855 O O . ASP B 1 216 ? 23.766 -8.328 5.473 1 93.19 216 ASP B O 1
ATOM 3859 N N . GLU B 1 217 ? 24.234 -6.25 4.875 1 93.31 217 GLU B N 1
ATOM 3860 C CA . GLU B 1 217 ? 22.906 -6.016 4.324 1 93.31 217 GLU B CA 1
ATOM 3861 C C . GLU B 1 217 ? 22.656 -6.871 3.088 1 93.31 217 GLU B C 1
ATOM 3863 O O . GLU B 1 217 ? 21.562 -7.406 2.908 1 93.31 217 GLU B O 1
ATOM 3868 N N . PHE B 1 218 ? 23.656 -7.012 2.264 1 96.06 218 PHE B N 1
ATOM 3869 C CA . PHE B 1 218 ? 23.516 -7.859 1.088 1 96.06 218 PHE B CA 1
ATOM 3870 C C . PHE B 1 218 ? 23.328 -9.312 1.492 1 96.06 218 PHE B C 1
ATOM 3872 O O . PHE B 1 218 ? 22.516 -10.031 0.888 1 96.06 218 PHE B O 1
ATOM 3879 N N . ALA B 1 219 ? 24.031 -9.688 2.461 1 95.88 219 ALA B N 1
ATOM 3880 C CA . ALA B 1 219 ? 23.891 -11.062 2.936 1 95.88 219 ALA B CA 1
ATOM 3881 C C . ALA B 1 219 ? 22.469 -11.32 3.438 1 95.88 219 ALA B C 1
ATOM 3883 O O . ALA B 1 219 ? 21.891 -12.375 3.168 1 95.88 219 ALA B O 1
ATOM 3884 N N . ALA B 1 220 ? 21.938 -10.375 4.152 1 94.25 220 ALA B N 1
ATOM 3885 C CA . ALA B 1 220 ? 20.562 -10.492 4.641 1 94.25 220 ALA B CA 1
ATOM 3886 C C . ALA B 1 220 ? 19.578 -10.531 3.48 1 94.25 220 ALA B C 1
ATOM 3888 O O . ALA B 1 220 ? 18.625 -11.32 3.5 1 94.25 220 ALA B O 1
ATOM 3889 N N . LEU B 1 221 ? 19.797 -9.703 2.52 1 96.38 221 LEU B N 1
ATOM 3890 C CA . LEU B 1 221 ? 18.969 -9.688 1.314 1 96.38 221 LEU B CA 1
ATOM 3891 C C . LEU B 1 221 ? 19.016 -11.031 0.604 1 96.38 221 LEU B C 1
ATOM 3893 O O . LEU B 1 221 ? 17.984 -11.578 0.232 1 96.38 221 LEU B O 1
ATOM 3897 N N . ALA B 1 222 ? 20.203 -11.57 0.462 1 97.56 222 ALA B N 1
ATOM 3898 C CA . ALA B 1 222 ? 20.375 -12.859 -0.202 1 97.56 222 ALA B CA 1
ATOM 3899 C C . ALA B 1 222 ? 19.688 -13.977 0.572 1 97.56 222 ALA B C 1
ATOM 3901 O O . ALA B 1 222 ? 19.109 -14.891 -0.025 1 97.56 222 ALA B O 1
ATOM 3902 N N . ASP B 1 223 ? 19.75 -13.891 1.855 1 96.25 223 ASP B N 1
ATOM 3903 C CA . ASP B 1 223 ? 19.094 -14.891 2.686 1 96.25 223 ASP B CA 1
ATOM 3904 C C . ASP B 1 223 ? 17.578 -14.906 2.438 1 96.25 223 ASP B C 1
ATOM 3906 O O . ASP B 1 223 ? 16.984 -15.969 2.27 1 96.25 223 ASP B O 1
ATOM 3910 N N . GLY B 1 224 ? 17.031 -13.734 2.447 1 96.31 224 GLY B N 1
ATOM 3911 C CA . GLY B 1 224 ? 15.609 -13.648 2.154 1 96.31 224 GLY B CA 1
ATOM 3912 C C . GLY B 1 224 ? 15.25 -14.172 0.774 1 96.31 224 GLY B C 1
ATOM 3913 O O . GLY B 1 224 ? 14.258 -14.875 0.609 1 96.31 224 GLY B O 1
ATOM 3914 N N . PHE B 1 225 ? 16.094 -13.844 -0.169 1 98 225 PHE B N 1
ATOM 3915 C CA . PHE B 1 225 ? 15.93 -14.297 -1.546 1 98 225 PHE B CA 1
ATOM 3916 C C . PHE B 1 225 ? 15.938 -15.82 -1.62 1 98 225 PHE B C 1
ATOM 3918 O O . P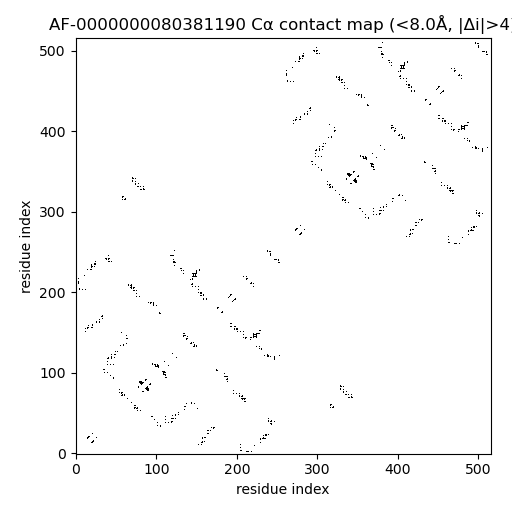HE B 1 225 ? 15.008 -16.422 -2.146 1 98 225 PHE B O 1
ATOM 3925 N N . TYR B 1 226 ? 16.875 -16.438 -1.006 1 98.12 226 TYR B N 1
ATOM 3926 C CA . TYR B 1 226 ? 17.047 -17.875 -1.101 1 98.12 226 TYR B CA 1
ATOM 3927 C C 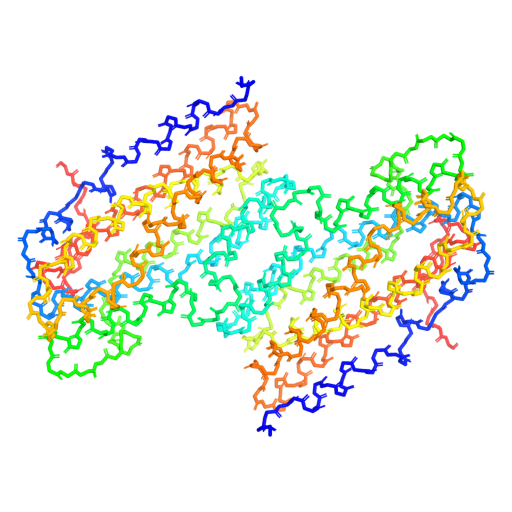. TYR B 1 226 ? 15.961 -18.609 -0.305 1 98.12 226 TYR B C 1
ATOM 3929 O O . TYR B 1 226 ? 15.508 -19.688 -0.698 1 98.12 226 TYR B O 1
ATOM 3937 N N . ASP B 1 227 ? 15.609 -18.016 0.8 1 97.44 227 ASP B N 1
ATOM 3938 C CA . ASP B 1 227 ? 14.523 -18.609 1.572 1 97.44 227 ASP B CA 1
ATOM 3939 C C . ASP B 1 227 ? 13.242 -18.688 0.749 1 97.44 227 ASP B C 1
ATOM 3941 O O . ASP B 1 227 ? 12.555 -19.703 0.749 1 97.44 227 ASP B O 1
ATOM 3945 N N . PHE B 1 228 ? 12.969 -17.641 0.055 1 98.25 228 PHE B N 1
ATOM 3946 C CA . PHE B 1 228 ? 11.75 -17.625 -0.751 1 98.25 228 PHE B CA 1
ATOM 3947 C C . PHE B 1 228 ? 11.844 -18.625 -1.891 1 98.25 228 PHE B C 1
ATOM 3949 O O . PHE B 1 228 ? 10.875 -19.312 -2.209 1 98.25 228 PHE B O 1
ATOM 3956 N N . MET B 1 229 ? 12.977 -18.719 -2.494 1 98.38 229 MET B N 1
ATOM 3957 C CA . MET B 1 229 ? 13.188 -19.703 -3.553 1 98.38 229 MET B CA 1
ATOM 3958 C C . MET B 1 229 ? 12.953 -21.125 -3.037 1 98.38 229 MET B C 1
ATOM 3960 O O . MET B 1 229 ? 12.312 -21.938 -3.709 1 98.38 229 MET B O 1
ATOM 3964 N N . THR B 1 230 ? 13.398 -21.312 -1.902 1 98.5 230 THR B N 1
ATOM 3965 C CA . THR B 1 230 ? 13.305 -22.641 -1.311 1 98.5 230 THR B CA 1
ATOM 3966 C C . THR B 1 230 ? 11.852 -23.016 -1.023 1 98.5 230 THR B C 1
ATOM 3968 O O . THR B 1 230 ? 11.398 -24.109 -1.372 1 98.5 230 THR B O 1
ATOM 3971 N N . ILE B 1 231 ? 11.125 -22.109 -0.426 1 98.38 231 ILE B N 1
ATOM 3972 C CA . ILE B 1 231 ? 9.75 -22.453 -0.082 1 98.38 231 ILE B CA 1
ATOM 3973 C C . ILE B 1 231 ? 8.914 -22.578 -1.355 1 98.38 231 ILE B C 1
ATOM 3975 O O . ILE B 1 231 ? 7.965 -23.359 -1.406 1 98.38 231 ILE B O 1
ATOM 3979 N N . THR B 1 232 ? 9.266 -21.844 -2.408 1 98.69 232 THR B N 1
ATOM 3980 C CA . THR B 1 232 ? 8.57 -21.953 -3.686 1 98.69 232 THR B CA 1
ATOM 3981 C C . THR B 1 232 ? 8.82 -23.312 -4.332 1 98.69 232 THR B C 1
ATOM 3983 O O . THR B 1 232 ? 7.902 -23.938 -4.867 1 98.69 232 THR B O 1
ATOM 3986 N N . GLU B 1 233 ? 10.094 -23.75 -4.262 1 98.5 233 GLU B N 1
ATOM 3987 C CA . GLU B 1 233 ? 10.414 -25.078 -4.773 1 98.5 233 GLU B CA 1
ATOM 3988 C C . GLU B 1 233 ? 9.617 -26.156 -4.043 1 98.5 233 GLU B C 1
ATOM 3990 O O . GLU B 1 233 ? 9.07 -27.062 -4.672 1 98.5 233 GLU B O 1
ATOM 3995 N N . GLN B 1 234 ? 9.562 -26.031 -2.738 1 98.12 234 GLN B N 1
ATOM 3996 C CA . GLN B 1 234 ? 8.812 -27 -1.931 1 98.12 234 GLN B CA 1
ATOM 3997 C C . GLN B 1 234 ? 7.332 -26.969 -2.289 1 98.12 234 GLN B C 1
ATOM 3999 O O . GLN B 1 234 ? 6.684 -28.016 -2.336 1 98.12 234 GLN B O 1
ATOM 4004 N N . TYR B 1 235 ? 6.805 -25.859 -2.512 1 98.38 235 TYR B N 1
ATOM 4005 C CA . TYR B 1 235 ? 5.414 -25.688 -2.92 1 98.38 235 TYR B CA 1
ATOM 4006 C C . TYR B 1 235 ? 5.125 -26.453 -4.211 1 98.38 235 TYR B C 1
ATOM 4008 O O . TYR B 1 235 ? 4.195 -27.25 -4.27 1 98.38 235 TYR B O 1
ATOM 4016 N N . TRP B 1 236 ? 5.922 -26.234 -5.262 1 98.31 236 TRP B N 1
ATOM 4017 C CA . TRP B 1 236 ? 5.688 -26.859 -6.559 1 98.31 236 TRP B CA 1
ATOM 4018 C C . TRP B 1 236 ? 5.887 -28.359 -6.48 1 98.31 236 TRP B C 1
ATOM 4020 O O . TRP B 1 236 ? 5.16 -29.125 -7.121 1 98.31 236 TRP B O 1
ATOM 4030 N N . ASN B 1 237 ? 6.879 -28.781 -5.699 1 97.44 237 ASN B N 1
ATOM 4031 C CA . ASN B 1 237 ? 7.078 -30.203 -5.5 1 97.44 237 ASN B CA 1
ATOM 4032 C C . ASN B 1 237 ? 5.867 -30.859 -4.84 1 97.44 237 ASN B C 1
ATOM 4034 O O . ASN B 1 237 ? 5.52 -32 -5.156 1 97.44 237 ASN B O 1
ATOM 4038 N N . GLY B 1 238 ? 5.312 -30.094 -3.916 1 97.5 238 GLY B N 1
ATOM 4039 C CA . GLY B 1 238 ? 4.082 -30.578 -3.305 1 97.5 238 GLY B CA 1
ATOM 4040 C C . GLY B 1 238 ? 2.949 -30.75 -4.297 1 97.5 238 GLY B C 1
ATOM 4041 O O . GLY B 1 238 ? 2.215 -31.734 -4.246 1 97.5 238 GLY B O 1
ATOM 4042 N N . ILE B 1 239 ? 2.779 -29.859 -5.195 1 97.81 239 ILE B N 1
ATOM 4043 C CA . ILE B 1 239 ? 1.747 -29.938 -6.223 1 97.81 239 ILE B CA 1
ATOM 4044 C C . ILE B 1 239 ? 2.01 -31.141 -7.121 1 97.81 239 ILE B C 1
ATOM 4046 O O . ILE B 1 239 ? 1.102 -31.938 -7.391 1 97.81 239 ILE B O 1
ATOM 4050 N N . ALA B 1 240 ? 3.268 -31.297 -7.602 1 97.25 240 ALA B N 1
ATOM 4051 C CA . ALA B 1 240 ? 3.633 -32.406 -8.469 1 97.25 240 ALA B CA 1
ATOM 4052 C C . ALA B 1 240 ? 3.334 -33.75 -7.801 1 97.25 240 ALA B C 1
ATOM 4054 O O . ALA B 1 240 ? 2.791 -34.656 -8.43 1 97.25 240 ALA B O 1
ATOM 4055 N N . HIS B 1 241 ? 3.672 -33.812 -6.57 1 96.56 241 HIS B N 1
ATOM 4056 C CA . HIS B 1 241 ? 3.436 -35.062 -5.82 1 96.56 241 HIS B CA 1
ATOM 4057 C C . HIS B 1 241 ? 1.944 -35.344 -5.715 1 96.56 241 HIS B C 1
ATOM 4059 O O . HIS B 1 241 ? 1.521 -36.5 -5.934 1 96.56 241 HIS B O 1
ATOM 4065 N N . ALA B 1 242 ? 1.161 -34.375 -5.395 1 96.19 242 ALA B N 1
ATOM 4066 C CA . ALA B 1 242 ? -0.278 -34.531 -5.207 1 96.19 242 ALA B CA 1
ATOM 4067 C C . ALA B 1 242 ? -0.966 -34.875 -6.52 1 96.19 242 ALA B C 1
ATOM 4069 O O . ALA B 1 242 ? -1.941 -35.625 -6.531 1 96.19 242 ALA B O 1
ATOM 4070 N N . MET B 1 243 ? -0.452 -34.375 -7.605 1 94 243 MET B N 1
ATOM 4071 C CA . MET B 1 243 ? -1.008 -34.688 -8.914 1 94 243 MET B CA 1
ATOM 4072 C C . MET B 1 243 ? -0.785 -36.156 -9.25 1 94 243 MET B C 1
ATOM 4074 O O . MET B 1 243 ? -1.646 -36.812 -9.859 1 94 243 MET B O 1
ATOM 4078 N N . LYS B 1 244 ? 0.314 -36.656 -8.828 1 90.94 244 LYS B N 1
ATOM 4079 C CA . LYS B 1 244 ? 0.66 -38.062 -9.133 1 90.94 244 LYS B CA 1
ATOM 4080 C C . LYS B 1 244 ? -0.01 -39.031 -8.156 1 90.94 244 LYS B C 1
ATOM 4082 O O . LYS B 1 244 ? -0.443 -40.094 -8.539 1 90.94 244 LYS B O 1
ATOM 4087 N N . HIS B 1 245 ? -0.142 -38.594 -6.898 1 89.94 245 HIS B N 1
ATOM 4088 C CA . HIS B 1 245 ? -0.526 -39.562 -5.867 1 89.94 245 HIS B CA 1
ATOM 4089 C C . HIS B 1 245 ? -1.842 -39.156 -5.207 1 89.94 245 HIS B C 1
ATOM 4091 O O . HIS B 1 245 ? -2.395 -39.906 -4.406 1 89.94 245 HIS B O 1
ATOM 4097 N N . GLY B 1 246 ? -2.355 -38.031 -5.539 1 84.75 246 GLY B N 1
ATOM 4098 C CA . GLY B 1 246 ? -3.562 -37.531 -4.902 1 84.75 246 GLY B CA 1
ATOM 4099 C C . GLY B 1 246 ? -3.281 -36.594 -3.754 1 84.75 246 GLY B C 1
ATOM 4100 O O . GLY B 1 246 ? -2.178 -36.562 -3.207 1 84.75 246 GLY B O 1
ATOM 4101 N N . PRO B 1 247 ? -4.199 -35.75 -3.377 1 81.44 247 PRO B N 1
ATOM 4102 C CA . PRO B 1 247 ? -3.982 -34.719 -2.375 1 81.44 247 PRO B CA 1
ATOM 4103 C C . PRO B 1 247 ? -3.83 -35.281 -0.962 1 81.44 247 PRO B C 1
ATOM 4105 O O . PRO B 1 247 ? -3.314 -34.594 -0.075 1 81.44 247 PRO B O 1
ATOM 4108 N N . ASN B 1 248 ? -4.289 -36.438 -0.689 1 71.75 248 ASN B N 1
ATOM 4109 C CA . ASN B 1 248 ? -4.309 -37 0.656 1 71.75 248 ASN B CA 1
ATOM 4110 C C . ASN B 1 248 ? -3.049 -37.812 0.94 1 71.75 248 ASN B C 1
ATOM 4112 O O . ASN B 1 248 ? -2.865 -38.312 2.051 1 71.75 248 ASN B O 1
ATOM 4116 N N . ASP B 1 249 ? -2.273 -37.938 -0.126 1 62.91 249 ASP B N 1
ATOM 4117 C CA . ASP B 1 249 ? -1.062 -38.719 0.094 1 62.91 249 ASP B CA 1
ATOM 4118 C C . ASP B 1 249 ? 0.001 -37.906 0.817 1 62.91 249 ASP B C 1
ATOM 4120 O O . ASP B 1 249 ? 0.499 -36.906 0.278 1 62.91 249 ASP B O 1
ATOM 4124 N N . ILE B 1 250 ? 0.087 -37.844 2.166 1 53.12 250 ILE B N 1
ATOM 4125 C CA . ILE B 1 250 ? 0.92 -37.062 3.074 1 53.12 250 ILE B CA 1
ATOM 4126 C C . ILE B 1 250 ? 2.389 -37.438 2.871 1 53.12 250 ILE B C 1
ATOM 4128 O O . ILE B 1 250 ? 3.273 -36.844 3.498 1 53.12 250 ILE B O 1
ATOM 4132 N N . GLN B 1 251 ? 2.82 -38.469 2.221 1 48.47 251 GLN B N 1
ATOM 4133 C CA . GLN B 1 251 ? 4.211 -38.906 2.178 1 48.47 251 GLN B CA 1
ATOM 4134 C C . GLN B 1 251 ? 5.098 -37.875 1.498 1 48.47 251 GLN B C 1
ATOM 4136 O O . GLN B 1 251 ? 6.328 -37.969 1.555 1 48.47 251 GLN B O 1
ATOM 4141 N N . ALA B 1 252 ? 4.676 -36.906 0.868 1 47.94 252 ALA B N 1
ATOM 4142 C CA . ALA B 1 252 ? 5.457 -36 0.015 1 47.94 252 ALA B CA 1
ATOM 4143 C C . ALA B 1 252 ? 6.398 -35.125 0.845 1 47.94 252 ALA B C 1
ATOM 4145 O O . ALA B 1 252 ? 7.375 -34.594 0.322 1 47.94 252 ALA B O 1
ATOM 4146 N N . LEU B 1 253 ? 6.078 -34.625 1.984 1 45.84 253 LEU B N 1
ATOM 4147 C CA . LEU B 1 253 ? 6.855 -33.625 2.709 1 45.84 253 LEU B CA 1
ATOM 4148 C C . LEU B 1 253 ? 8.156 -34.219 3.238 1 45.84 253 LEU B C 1
ATOM 4150 O O . LEU B 1 253 ? 9.031 -33.5 3.707 1 45.84 253 LEU B O 1
ATOM 4154 N N . SER B 1 254 ? 8.266 -35.562 3.443 1 40.25 254 SER B N 1
ATOM 4155 C CA . SER B 1 254 ? 9.359 -36.094 4.246 1 40.25 254 SER B CA 1
ATOM 4156 C C . SER B 1 254 ? 10.609 -36.312 3.396 1 40.25 254 SER B C 1
ATOM 4158 O O . SER B 1 254 ? 11.656 -36.688 3.918 1 40.25 254 SER B O 1
ATOM 4160 N N . LYS B 1 255 ? 10.609 -36.656 2.016 1 40.12 255 LYS B N 1
ATOM 4161 C CA . LYS B 1 255 ? 11.906 -37.094 1.506 1 40.12 255 LYS B CA 1
ATOM 4162 C C . LYS B 1 255 ? 12.75 -35.906 1.055 1 40.12 255 LYS B C 1
ATOM 4164 O O . LYS B 1 255 ? 12.289 -35.062 0.277 1 40.12 255 LYS B O 1
ATOM 4169 N N . PRO B 1 256 ? 13.898 -35.531 1.774 1 39 256 PRO B N 1
ATOM 4170 C CA . PRO B 1 256 ? 14.945 -34.688 1.204 1 39 256 PRO B CA 1
ATOM 4171 C C . PRO B 1 256 ? 15.328 -35.094 -0.216 1 39 256 PRO B C 1
ATOM 4173 O O . PRO B 1 256 ? 15.414 -36.281 -0.515 1 39 256 PRO B O 1
ATOM 4176 N N . TRP B 1 257 ? 14.883 -34.562 -1.316 1 29.48 257 TRP B N 1
ATOM 4177 C CA . TRP B 1 257 ? 15.445 -34.969 -2.604 1 29.48 257 TRP B CA 1
ATOM 4178 C C . TRP B 1 257 ? 16.938 -35.25 -2.484 1 29.48 257 TRP B C 1
ATOM 4180 O O . TRP B 1 257 ? 17.703 -34.406 -2.078 1 29.48 257 TRP B O 1
ATOM 4190 N N . ALA B 1 258 ? 17.266 -36.469 -2.131 1 29.5 258 ALA B N 1
ATOM 4191 C CA . ALA B 1 258 ? 18.656 -36.875 -2.283 1 29.5 258 ALA B CA 1
ATOM 4192 C C . ALA B 1 258 ? 19.078 -36.844 -3.748 1 29.5 258 ALA B C 1
ATOM 4194 O O . ALA B 1 258 ? 18.297 -37.156 -4.641 1 29.5 258 ALA B O 1
#

Foldseek 3Di:
DPFCLVVLVVLLVCLCVFLLLVDLLLVVLLPADAALQLLLLVLLLVLLLVVCVLVLLVLLLVLADDPLLNVLSVVLSCVCCQVPDNCRRLSNLSQLLSQVLSCLNDVDRDGSVRPDCLSHAPLSVVLVVVSVCQSPDQPPVSASQLSLLLQLLVLSVVQSVLVSNVSSLVNSCVSDPDNVVSVVSSVSSCSCNVPNSVSSNVSSSVSNRVRGHDDVSVVSSSNSNVSNSVSSSSSSQLSSVCSVVNRPPNPRNPDPPD/DPFCLVVLVVLLVCLCVFLLLVDLLLVVLLPADAALQLLLLVLLLVLLLVVCVLVLLVLLLVQADDPLLNVLSVVLSCVCCQVPDNCRRLSNLSQLLSQVLSCLNDVDRDGSVRPDCLSHAPLSVVLVVVSVCQSPDQPPVGASQLSLLLQLLVLSVVQSVLVSNVSSLVNSCVSDPDNVVSVVSSVSSCSCNVPNSVSSNVSSSVSNRVRGHDDVSVVSSSNSNVSNSVSSSSSSQLSSVCSVVNRPPNPRNPDPPD

Sequence (516 aa):
MSGYYEEITKLATSVHQHGALNNAFYERWLTAPLPFDELAIFAKNYFVRTSQTSTMIALSLLHTDNLCARVEIAKNLYSEYGYGHPQKAHIHLLENFLTDLLSRVAVAYRPVTKLSDELILPSTRQFVEEQQALYSQRPVDGGCQRILGTLLAQEWLAFSMLTRLYEGVRHYQHLYASNDEFHEHCEYFYIHIGNAEKDHKIQAIHAATLECRNDDEFAALADGFYDFMTITEQYWNGIAHAMKHGPNDIQALSKPWAMSGYYEEITKLATSVHQHGALNNAFYERWLTAPLPFDELAIFAKNYFVRTSQTSTMIALSLLHTDNLCARVEIAKNLYSEYGYGHPQKAHIHLLENFLTDLLSRVAVAYRPVTKLSDELILPSTRQFVEEQQALYSQRPVDGGCQRILGTLLAQEWLAFSMLTRLYEGVRHYQHLYASNDEFHEHCEYFYIHIGNAEKDHKIQAIHAATLECRNDDEFAALADGFYDFMTITEQYWNGIAHAMKHGPNDIQALSKPWA

Solvent-accessible surface area (backbone atoms only — not comparable to full-atom values): 26803 Å² total; per-residue (Å²): 134,93,64,48,50,66,61,48,52,53,58,49,62,47,50,77,77,30,52,57,69,55,45,65,33,57,56,51,44,60,68,48,68,68,57,56,71,43,41,51,38,50,46,42,34,52,49,58,60,55,68,46,47,62,56,48,46,50,39,42,37,69,55,43,80,51,62,59,33,30,21,38,42,40,47,48,44,30,54,44,28,26,72,60,33,55,84,51,10,49,63,50,32,43,48,51,33,48,18,51,52,47,30,61,69,33,90,65,77,52,54,49,91,69,52,65,72,78,47,53,36,70,38,48,54,48,33,54,54,51,51,52,47,52,48,60,60,68,44,91,87,72,52,44,30,29,33,39,16,29,48,31,39,53,33,48,41,43,44,61,50,46,53,51,51,48,60,24,52,57,64,50,46,82,70,39,96,37,73,65,57,40,54,64,55,41,46,52,49,48,51,34,70,72,47,49,31,62,50,36,34,52,34,32,52,52,28,39,36,75,66,26,84,49,69,68,41,43,51,38,15,50,49,22,20,51,51,45,42,49,44,44,24,48,28,43,49,39,50,36,45,25,56,75,64,35,67,80,54,73,72,65,84,71,64,74,86,122,132,95,62,48,49,66,61,48,52,53,57,48,61,49,49,78,77,31,53,57,69,56,46,66,33,57,55,52,44,60,68,50,69,68,57,58,72,43,42,50,38,50,45,42,35,51,48,60,59,54,67,45,47,62,54,47,45,50,38,42,37,70,53,44,81,54,63,60,34,30,22,38,42,40,45,47,43,32,52,44,28,25,71,61,33,56,84,51,10,47,62,50,32,44,48,53,32,46,18,50,54,48,29,61,70,33,90,65,77,51,54,48,88,68,54,65,73,78,46,52,38,70,38,47,53,48,34,52,52,52,52,50,47,52,49,59,59,70,47,90,84,63,60,40,31,32,33,38,16,28,50,30,37,54,35,50,43,44,44,61,51,47,54,51,52,50,60,25,51,56,62,50,46,81,69,38,95,39,74,67,57,39,55,63,56,41,45,53,51,48,51,34,70,72,47,48,33,63,51,37,34,52,33,32,51,52,27,40,33,75,68,26,84,50,69,70,41,43,51,38,16,49,48,23,20,51,51,46,43,49,44,46,24,49,28,44,48,39,50,34,45,25,57,76,63,35,66,80,54,73,73,68,82,70,67,74,86,123

Radius of gyration: 25.84 Å; Cα contacts (8 Å, |Δi|>4): 746; chains: 2; bounding box: 57×79×63 Å

Organism: NCBI:txid216142

InterPro domains:
  IPR016084 Haem oxygenase-like, multi-helical [G3DSA:1.20.910.10] (5-248)
  IPR016084 Haem oxygenase-like, multi-helical [SSF48613] (11-239)
  IPR039068 Pyrroloquinoline-quinone synthase-like [PTHR40279] (18-241)

pLDDT: mean 91.44, std 12.97, range [29.27, 98.69]

Nearest PDB structures (foldseek):
  3bjd-assembly1_A  TM=7.682E-01  e=5.174E-04  Pseudomonas aeruginosa PAO1
  3bjd-assembly2_C-2  TM=7.758E-01  e=7.994E-04  Pseudomonas aeruginosa PAO1
  9b9m-assembly1_B  TM=7.213E-01  e=1.235E-03  Pseudomonas aeruginosa
  3bjd-assembly1_B  TM=6.749E-01  e=1.470E-03  Pseudomonas aeruginosa PAO1
  8w1q-assembly1_A  TM=6.629E-01  e=1.182E-03  Pseudomonas aeruginosa